Protein AF-A0A0B7J5I3-F1 (afdb_monomer)

Solvent-accessible surface area (backbone atoms only — not comparable to full-atom values): 22890 Å² total; per-residue (Å²): 130,68,64,68,58,52,53,46,32,52,51,50,22,49,51,25,40,51,49,15,54,49,29,37,53,56,16,51,57,29,47,53,53,47,54,42,60,69,34,76,88,53,24,72,80,52,85,59,75,45,56,54,52,35,36,48,34,43,20,47,45,22,54,46,56,49,19,51,50,22,47,51,52,21,52,42,41,70,52,76,51,76,97,61,89,48,93,48,75,80,56,19,61,72,54,74,72,46,63,59,55,58,51,47,35,46,52,16,51,50,33,39,71,54,20,63,80,72,43,65,44,60,36,74,42,98,63,71,44,42,51,71,32,71,50,27,50,51,10,52,51,45,32,52,53,38,51,50,53,49,41,51,42,44,61,76,47,45,66,83,89,48,62,89,36,64,64,46,37,51,35,52,47,42,40,51,41,52,55,48,20,54,51,35,31,52,51,34,44,55,54,48,58,65,43,53,78,76,44,91,71,57,70,51,60,50,53,38,56,30,35,47,60,16,35,53,27,51,53,38,41,53,46,49,51,39,47,55,42,50,55,52,51,49,34,62,66,70,71,50,85,68,89,58,52,67,56,58,41,48,37,52,53,50,41,43,55,56,34,58,54,57,59,51,46,68,76,74,36,54,85,85,42,68,64,31,60,47,50,55,52,51,48,45,70,67,49,62,56,46,40,54,54,52,49,51,52,52,51,52,51,52,50,53,66,64,72,48,78,71,81,69,81,77,80,85,79,78,90,80,88,82,80,80,73,76,71,50,72,65,58,56,50,50,44,54,50,49,52,51,33,52,52,53,14,53,52,30,28,51,51,7,55,57,41,49,76,68,59,69,82,93,54,74,47,56,60,51,14,51,50,24,32,52,49,10,44,50,38,41,52,50,48,52,47,54,48,55,54,52,36,66,75,61,81,76,69,82,86,71,91,67,60,80,58,58,60,55,56,53,58,56,57,64,67,68,74,79,76,130

Mean predicted aligned error: 9.34 Å

Structure (mmCIF, N/CA/C/O backbone):
data_AF-A0A0B7J5I3-F1
#
_entry.id   AF-A0A0B7J5I3-F1
#
loop_
_atom_site.group_PDB
_atom_site.id
_atom_site.type_symbol
_atom_site.label_atom_id
_atom_site.label_alt_id
_atom_site.label_comp_id
_atom_site.label_asym_id
_atom_site.label_entity_id
_atom_site.label_seq_id
_atom_site.pdbx_PDB_ins_code
_atom_site.Cartn_x
_atom_site.Cartn_y
_atom_site.Cartn_z
_atom_site.occupancy
_atom_site.B_iso_or_equiv
_atom_site.auth_seq_id
_atom_site.auth_comp_id
_atom_site.auth_asym_id
_atom_site.auth_atom_id
_atom_site.pdbx_PDB_model_num
ATOM 1 N N . MET A 1 1 ? 34.387 -6.062 -2.817 1.00 35.34 1 MET A N 1
ATOM 2 C CA . MET A 1 1 ? 33.655 -5.178 -1.877 1.00 35.34 1 MET A CA 1
ATOM 3 C C . MET A 1 1 ? 32.188 -4.900 -2.257 1.00 35.34 1 MET A C 1
ATOM 5 O O . MET A 1 1 ? 31.463 -4.452 -1.384 1.00 35.34 1 MET A O 1
ATOM 9 N N . ASN A 1 2 ? 31.706 -5.209 -3.476 1.00 51.53 2 ASN A N 1
ATOM 10 C CA . ASN A 1 2 ? 30.277 -5.075 -3.842 1.00 51.53 2 ASN A CA 1
ATOM 11 C C . ASN A 1 2 ? 29.387 -6.270 -3.431 1.00 51.53 2 ASN A C 1
ATOM 13 O O . ASN A 1 2 ? 28.188 -6.095 -3.244 1.00 51.53 2 ASN A O 1
ATOM 17 N N . SER A 1 3 ? 29.952 -7.471 -3.263 1.00 45.22 3 SER A N 1
ATOM 18 C CA . SER A 1 3 ? 29.185 -8.707 -3.035 1.00 45.22 3 SER A CA 1
ATOM 19 C C . SER A 1 3 ? 28.513 -8.792 -1.660 1.00 45.22 3 SER A C 1
ATOM 21 O O . SER A 1 3 ? 27.397 -9.288 -1.564 1.00 45.22 3 SER A O 1
ATOM 23 N N . THR A 1 4 ? 29.155 -8.283 -0.604 1.00 51.06 4 THR A N 1
ATOM 24 C CA . THR A 1 4 ? 28.630 -8.325 0.775 1.00 51.06 4 THR A CA 1
ATOM 25 C C . THR A 1 4 ? 27.452 -7.378 0.991 1.00 51.06 4 THR A C 1
ATOM 27 O O . THR A 1 4 ? 26.512 -7.724 1.693 1.00 51.06 4 THR A O 1
ATOM 30 N N . ASN A 1 5 ? 27.463 -6.201 0.357 1.00 53.41 5 ASN A N 1
ATOM 31 C CA . ASN A 1 5 ? 26.327 -5.276 0.417 1.00 53.41 5 ASN A CA 1
ATOM 32 C C . ASN A 1 5 ? 25.144 -5.821 -0.397 1.00 53.41 5 ASN A C 1
ATOM 34 O O . ASN A 1 5 ? 24.001 -5.733 0.033 1.00 53.41 5 ASN A O 1
ATOM 38 N N . GLN A 1 6 ? 25.416 -6.441 -1.549 1.00 55.09 6 GLN A N 1
ATOM 39 C CA . GLN A 1 6 ? 24.378 -7.036 -2.389 1.00 55.09 6 GLN A CA 1
ATOM 40 C C . GLN A 1 6 ? 23.708 -8.249 -1.720 1.00 55.09 6 GLN A C 1
ATOM 42 O O . GLN A 1 6 ? 22.490 -8.393 -1.805 1.00 55.09 6 GLN A O 1
ATOM 47 N N . SER A 1 7 ? 24.465 -9.094 -1.008 1.00 56.06 7 SER A N 1
ATOM 48 C CA . SER A 1 7 ? 23.888 -10.218 -0.257 1.00 56.06 7 SER A CA 1
ATOM 49 C C . SER A 1 7 ? 23.049 -9.760 0.942 1.00 56.06 7 SER A C 1
ATOM 51 O O . SER A 1 7 ? 21.988 -10.330 1.194 1.00 56.06 7 SER A O 1
ATOM 53 N N . GLN A 1 8 ? 23.477 -8.705 1.644 1.00 57.38 8 GLN A N 1
ATOM 54 C CA . GLN A 1 8 ? 22.724 -8.114 2.755 1.00 57.38 8 GLN A CA 1
ATOM 55 C C . GLN A 1 8 ? 21.413 -7.468 2.291 1.00 57.38 8 GLN A C 1
ATOM 57 O O . GLN A 1 8 ? 20.370 -7.719 2.897 1.00 57.38 8 GLN A O 1
ATOM 62 N N . ASN A 1 9 ? 21.436 -6.719 1.184 1.00 63.16 9 ASN A N 1
ATOM 63 C CA . ASN A 1 9 ? 20.231 -6.124 0.599 1.00 63.16 9 ASN A CA 1
ATOM 64 C C . ASN A 1 9 ? 19.212 -7.204 0.219 1.00 63.16 9 ASN A C 1
ATOM 66 O O . ASN A 1 9 ? 18.058 -7.129 0.630 1.00 63.16 9 ASN A O 1
ATOM 70 N N . ASN A 1 10 ? 19.665 -8.262 -0.463 1.00 72.75 10 ASN A N 1
ATOM 71 C CA . ASN A 1 10 ? 18.808 -9.390 -0.829 1.00 72.75 10 ASN A CA 1
ATOM 72 C C . ASN A 1 10 ? 18.191 -10.065 0.406 1.00 72.75 10 ASN A C 1
ATOM 74 O O . ASN A 1 10 ? 17.011 -10.411 0.392 1.00 72.75 10 ASN A O 1
ATOM 78 N N . SER A 1 11 ? 18.957 -10.224 1.491 1.00 79.38 11 SER A N 1
ATOM 79 C CA . SER A 1 11 ? 18.439 -10.795 2.737 1.00 79.38 11 SER A CA 1
ATOM 80 C C . SER A 1 11 ? 17.317 -9.945 3.337 1.00 79.38 11 SER A C 1
ATOM 82 O O . SER A 1 11 ? 16.300 -10.497 3.753 1.00 79.38 11 SER A O 1
ATOM 84 N N . LEU A 1 12 ? 17.469 -8.617 3.369 1.00 84.56 12 LEU A N 1
ATOM 85 C CA . LEU A 1 12 ? 16.438 -7.709 3.881 1.00 84.56 12 LEU A CA 1
ATOM 86 C C . LEU A 1 12 ? 15.192 -7.692 2.992 1.00 84.56 12 LEU A C 1
ATOM 88 O O . LEU A 1 12 ? 14.083 -7.772 3.521 1.00 84.56 12 LEU A O 1
ATOM 92 N N . THR A 1 13 ? 15.362 -7.664 1.664 1.00 87.31 13 THR A N 1
ATOM 93 C CA . THR A 1 13 ? 14.245 -7.785 0.714 1.00 87.31 13 THR A CA 1
ATOM 94 C C . THR A 1 13 ? 13.416 -9.026 1.025 1.00 87.31 13 THR A C 1
ATOM 96 O O . THR A 1 13 ? 12.198 -8.953 1.167 1.00 87.31 13 THR A O 1
ATOM 99 N N . ILE A 1 14 ? 14.080 -10.170 1.202 1.00 87.12 14 ILE A N 1
ATOM 100 C CA . ILE A 1 14 ? 13.417 -11.445 1.484 1.00 87.12 14 ILE A CA 1
ATOM 101 C C . ILE A 1 14 ? 12.751 -11.444 2.859 1.00 87.12 14 ILE A C 1
ATOM 103 O O . ILE A 1 14 ? 11.665 -12.002 2.990 1.00 87.12 14 ILE A O 1
ATOM 107 N N . SER A 1 15 ? 13.365 -10.846 3.881 1.00 90.38 15 SER A N 1
ATOM 108 C CA . SER A 1 15 ? 12.764 -10.758 5.217 1.00 90.38 15 SER A CA 1
ATOM 109 C C . SER A 1 15 ? 11.441 -9.990 5.196 1.00 90.38 15 SER A C 1
ATOM 111 O O . SER A 1 15 ? 10.448 -10.487 5.727 1.00 90.38 15 SER A O 1
ATOM 113 N N . TRP A 1 16 ? 11.387 -8.850 4.501 1.00 93.75 16 TRP A N 1
ATOM 114 C CA . TRP A 1 16 ? 10.145 -8.092 4.320 1.00 93.75 16 TRP A CA 1
ATOM 115 C C . TRP A 1 16 ? 9.095 -8.867 3.516 1.00 93.75 16 TRP A C 1
ATOM 117 O O . TRP A 1 16 ? 7.927 -8.898 3.899 1.00 93.75 16 TRP A O 1
ATOM 127 N N . LEU A 1 17 ? 9.500 -9.569 2.451 1.00 93.81 17 LEU A N 1
ATOM 128 C CA . LEU A 1 17 ? 8.584 -10.431 1.695 1.00 93.81 17 LEU A CA 1
ATOM 129 C C . LEU A 1 17 ? 8.027 -11.575 2.553 1.00 93.81 17 LEU A C 1
ATOM 131 O O . LEU A 1 17 ? 6.831 -11.849 2.506 1.00 93.81 17 LEU A O 1
ATOM 135 N N . LYS A 1 18 ? 8.865 -12.224 3.372 1.00 93.62 18 LYS A N 1
ATOM 136 C CA . LYS A 1 18 ? 8.436 -13.276 4.308 1.00 93.62 18 LYS A CA 1
ATOM 137 C C . LYS A 1 18 ? 7.435 -12.748 5.331 1.00 93.62 18 LYS A C 1
ATOM 139 O O . LYS A 1 18 ? 6.436 -13.419 5.573 1.00 93.62 18 LYS A O 1
ATOM 144 N N . LEU A 1 19 ? 7.686 -11.566 5.900 1.00 96.06 19 LEU A N 1
ATOM 145 C CA . LEU A 1 19 ? 6.753 -10.911 6.818 1.00 96.06 19 LEU A CA 1
ATOM 146 C C . LEU A 1 19 ? 5.396 -10.685 6.146 1.00 96.06 19 LEU A C 1
ATOM 148 O O . LEU A 1 19 ? 4.365 -11.063 6.697 1.00 96.06 19 LEU A O 1
ATOM 152 N N . GLY A 1 20 ? 5.405 -10.132 4.932 1.00 97.06 20 GLY A N 1
ATOM 153 C CA . GLY A 1 20 ? 4.188 -9.933 4.162 1.00 97.06 20 GLY A CA 1
ATOM 154 C C . GLY A 1 20 ? 3.431 -11.244 3.911 1.00 97.06 20 GLY A C 1
ATOM 155 O O . GLY A 1 20 ? 2.230 -11.320 4.168 1.00 97.06 20 GLY A O 1
ATOM 156 N N . ILE A 1 21 ? 4.120 -12.290 3.443 1.00 96.00 21 ILE A N 1
ATOM 157 C CA . ILE A 1 21 ? 3.502 -13.593 3.144 1.00 96.00 21 ILE A CA 1
ATOM 158 C C . ILE A 1 21 ? 2.892 -14.201 4.410 1.00 96.00 21 ILE A C 1
ATOM 160 O O . ILE A 1 21 ? 1.791 -14.748 4.365 1.00 96.00 21 ILE A O 1
ATOM 164 N N . LEU A 1 22 ? 3.578 -14.082 5.548 1.00 96.94 22 LEU A N 1
ATOM 165 C CA . LEU A 1 22 ? 3.046 -14.531 6.829 1.00 96.94 22 LEU A CA 1
ATOM 166 C C . LEU A 1 22 ? 1.782 -13.754 7.217 1.00 96.94 22 LEU A C 1
ATOM 168 O O . LEU A 1 22 ? 0.801 -14.364 7.634 1.00 96.94 22 LEU A O 1
ATOM 172 N N . SER A 1 23 ? 1.791 -12.430 7.044 1.00 98.06 23 SER A N 1
ATOM 173 C CA . SER A 1 23 ? 0.620 -11.585 7.287 1.00 98.06 23 SER A CA 1
ATOM 174 C C . SER A 1 23 ? -0.575 -12.023 6.438 1.00 98.06 23 SER A C 1
ATOM 176 O O . SER A 1 23 ? -1.678 -12.170 6.962 1.00 98.06 23 SER A O 1
ATOM 178 N N . LEU A 1 24 ? -0.360 -12.333 5.153 1.00 96.06 24 LEU A N 1
ATOM 179 C CA . LEU A 1 24 ? -1.395 -12.927 4.300 1.00 96.06 24 LEU A CA 1
ATOM 180 C C . LEU A 1 24 ? -1.884 -14.281 4.825 1.00 96.06 24 LEU A C 1
ATOM 182 O O . LEU A 1 24 ? -3.084 -14.542 4.793 1.00 96.06 24 LEU A O 1
ATOM 186 N N . GLY A 1 25 ? -0.981 -15.131 5.321 1.00 96.62 25 GLY A N 1
ATOM 187 C CA . GLY A 1 25 ? -1.338 -16.404 5.947 1.00 96.62 25 GLY A CA 1
ATOM 188 C C . GLY A 1 25 ? -2.278 -16.218 7.140 1.00 96.62 25 GLY A C 1
ATOM 189 O O . GLY A 1 25 ? -3.335 -16.846 7.196 1.00 96.62 25 GLY A O 1
ATOM 190 N N . PHE A 1 26 ? -1.953 -15.296 8.051 1.00 97.38 26 PHE A N 1
ATOM 191 C CA . PHE A 1 26 ? -2.831 -14.945 9.170 1.00 97.38 26 PHE A CA 1
ATOM 192 C C . PHE A 1 26 ? -4.151 -14.327 8.704 1.00 97.38 26 PHE A C 1
ATOM 194 O O . PHE A 1 26 ? -5.211 -14.704 9.202 1.00 97.38 26 PHE A O 1
ATOM 201 N N . ALA A 1 27 ? -4.123 -13.437 7.711 1.00 97.19 27 ALA A N 1
ATOM 202 C CA . ALA A 1 27 ? -5.340 -12.877 7.134 1.00 97.19 27 ALA A CA 1
ATOM 203 C C . ALA A 1 27 ? -6.249 -13.964 6.535 1.00 97.19 27 ALA A C 1
ATOM 205 O O . ALA A 1 27 ? -7.469 -13.873 6.663 1.00 97.19 27 ALA A O 1
ATOM 206 N N . GLY A 1 28 ? -5.672 -15.005 5.926 1.00 95.38 28 GLY A N 1
ATOM 207 C CA . GLY A 1 28 ? -6.395 -16.169 5.412 1.00 95.38 28 GLY A CA 1
ATOM 208 C C . GLY A 1 28 ? -7.085 -16.990 6.505 1.00 95.38 28 GLY A C 1
ATOM 209 O O . GLY A 1 28 ? -8.199 -17.461 6.308 1.00 95.38 28 GLY A O 1
ATOM 210 N N . LEU A 1 29 ? -6.491 -17.106 7.697 1.00 95.69 29 LEU A N 1
ATOM 211 C CA . LEU A 1 29 ? -7.175 -17.729 8.839 1.00 95.69 29 LEU A CA 1
ATOM 212 C C . LEU A 1 29 ? -8.413 -16.921 9.247 1.00 95.69 29 LEU A C 1
ATOM 214 O O . LEU A 1 29 ? -9.484 -17.484 9.468 1.00 95.69 29 LEU A O 1
ATOM 218 N N . TYR A 1 30 ? -8.295 -15.592 9.274 1.00 95.44 30 TYR A N 1
ATOM 219 C CA . TYR A 1 30 ? -9.431 -14.718 9.553 1.00 95.44 30 TYR A CA 1
ATOM 220 C C . TYR A 1 30 ? -10.494 -14.740 8.446 1.00 95.44 30 TYR A C 1
ATOM 222 O O . TYR A 1 30 ? -11.679 -14.642 8.758 1.00 95.44 30 TYR A O 1
ATOM 230 N N . SER A 1 31 ? -10.130 -14.933 7.172 1.00 92.62 31 SER A N 1
ATOM 231 C CA . SER A 1 31 ? -11.132 -15.060 6.104 1.00 92.62 31 SER A CA 1
ATOM 232 C C . SER A 1 31 ? -11.971 -16.332 6.241 1.00 92.62 31 SER A C 1
ATOM 234 O O . SER A 1 31 ? -13.171 -16.285 5.978 1.00 92.62 31 SER A O 1
ATOM 236 N N . ILE A 1 32 ? -11.398 -17.435 6.740 1.00 93.38 32 ILE A N 1
ATOM 237 C CA . ILE A 1 32 ? -12.162 -18.649 7.077 1.00 93.38 32 ILE A CA 1
ATOM 238 C C . ILE A 1 32 ? -13.218 -18.328 8.140 1.00 93.38 32 ILE A C 1
ATOM 240 O O . ILE A 1 32 ? -14.381 -18.690 7.970 1.00 93.38 32 ILE A O 1
ATOM 244 N N . ILE A 1 33 ? -12.848 -17.587 9.193 1.00 92.31 33 ILE A N 1
ATOM 245 C CA . ILE A 1 33 ? -13.792 -17.145 10.233 1.00 92.31 33 ILE A CA 1
ATOM 246 C C . ILE A 1 33 ? -14.927 -16.318 9.611 1.00 92.31 33 ILE A C 1
ATOM 248 O O . ILE A 1 33 ? -16.096 -16.551 9.912 1.00 92.31 33 ILE A O 1
ATOM 252 N N . LEU A 1 34 ? -14.611 -15.391 8.703 1.00 91.75 34 LEU A N 1
ATOM 253 C CA . LEU A 1 34 ? -15.621 -14.574 8.020 1.00 91.75 34 LEU A CA 1
ATOM 254 C C . LEU A 1 34 ? -16.597 -15.411 7.184 1.00 91.75 34 LEU A C 1
ATOM 256 O O . LEU A 1 34 ? -17.798 -15.144 7.214 1.00 91.75 34 LEU A O 1
ATOM 260 N N . VAL A 1 35 ? -16.106 -16.423 6.461 1.00 90.94 35 VAL A N 1
ATOM 261 C CA . VAL A 1 35 ? -16.945 -17.335 5.664 1.00 90.94 35 VAL A CA 1
ATOM 262 C C . VAL A 1 35 ? -17.853 -18.171 6.568 1.00 90.94 35 VAL A C 1
ATOM 264 O O . VAL A 1 35 ? -19.053 -18.279 6.305 1.00 90.94 35 VAL A O 1
ATOM 267 N N . VAL A 1 36 ? -17.315 -18.706 7.668 1.00 91.69 36 VAL A N 1
ATOM 268 C CA . VAL A 1 36 ? -18.080 -19.457 8.678 1.00 91.69 36 VAL A CA 1
ATOM 269 C C . VAL A 1 36 ? -19.200 -18.590 9.256 1.00 91.69 36 VAL A C 1
ATOM 271 O O . VAL A 1 36 ? -20.359 -18.994 9.244 1.00 91.69 36 VAL A O 1
ATOM 274 N N . LEU A 1 37 ? -18.890 -17.360 9.672 1.00 90.31 37 LEU A N 1
ATOM 275 C CA . LEU A 1 37 ? -19.864 -16.430 10.255 1.00 90.31 37 LEU A CA 1
ATOM 276 C C . LEU A 1 37 ? -20.890 -15.888 9.249 1.00 90.31 37 LEU A C 1
ATOM 278 O O . LEU A 1 37 ? -21.914 -15.343 9.653 1.00 90.31 37 LEU A O 1
ATOM 282 N N . ARG A 1 38 ? -20.638 -16.032 7.945 1.00 88.44 38 ARG A N 1
ATOM 283 C CA . ARG A 1 38 ? -21.599 -15.712 6.879 1.00 88.44 38 ARG A CA 1
ATOM 284 C C . ARG A 1 38 ? -22.469 -16.895 6.468 1.00 88.44 38 ARG A C 1
ATOM 286 O O . ARG A 1 38 ? -23.433 -16.688 5.735 1.00 88.44 38 ARG A O 1
ATOM 293 N N . THR A 1 39 ? -22.153 -18.102 6.931 1.00 89.62 39 THR A N 1
ATOM 294 C CA . THR A 1 39 ? -22.904 -19.321 6.620 1.00 89.62 39 THR A CA 1
ATOM 295 C C . THR A 1 39 ? -23.984 -19.532 7.688 1.00 89.62 39 THR A C 1
ATOM 297 O O . THR A 1 39 ? -23.621 -19.810 8.831 1.00 89.62 39 THR A O 1
ATOM 300 N N . PRO A 1 40 ? -25.292 -19.434 7.366 1.00 85.06 40 PRO A N 1
ATOM 301 C CA . PRO A 1 40 ? -26.369 -19.393 8.366 1.00 85.06 40 PRO A CA 1
ATOM 302 C C . PRO A 1 40 ? -26.360 -20.546 9.380 1.00 85.06 40 PRO A C 1
ATOM 304 O O . PRO A 1 40 ? -26.614 -20.340 10.564 1.00 85.06 40 PRO A O 1
ATOM 307 N N . GLN A 1 41 ? -26.033 -21.759 8.927 1.00 89.44 41 GLN A N 1
ATOM 308 C CA . GLN A 1 41 ? -25.984 -22.962 9.763 1.00 89.44 41 GLN A CA 1
ATOM 309 C C . GLN A 1 41 ? -24.789 -22.974 10.723 1.00 89.44 41 GLN A C 1
ATOM 311 O O . GLN A 1 41 ? -24.823 -23.663 11.736 1.00 89.44 41 GLN A O 1
ATOM 316 N N . LEU A 1 42 ? -23.715 -22.256 10.388 1.00 86.81 42 LEU A N 1
ATOM 317 C CA . LEU A 1 42 ? -22.506 -22.194 11.203 1.00 86.81 42 LEU A CA 1
ATOM 318 C C . LEU A 1 42 ? -22.489 -20.954 12.102 1.00 86.81 42 LEU A C 1
ATOM 320 O O . LEU A 1 42 ? -21.977 -21.011 13.218 1.00 86.81 42 LEU A O 1
ATOM 324 N N . SER A 1 43 ? -23.085 -19.844 11.657 1.00 85.62 43 SER A N 1
ATOM 325 C CA . SER A 1 43 ? -23.177 -18.615 12.447 1.00 85.62 43 SER A CA 1
ATOM 326 C C . SER A 1 43 ? -23.969 -18.803 13.740 1.00 85.62 43 SER A C 1
ATOM 328 O O . SER A 1 43 ? -23.688 -18.125 14.721 1.00 85.62 43 SER A O 1
ATOM 330 N N . SER A 1 44 ? -24.911 -19.754 13.787 1.00 83.94 44 SER A N 1
ATOM 331 C CA . SER A 1 44 ? -25.666 -20.076 15.007 1.00 83.94 44 SER A CA 1
ATOM 332 C C . SER A 1 44 ? -24.788 -20.576 16.160 1.00 83.94 44 SER A C 1
ATOM 334 O O . SER A 1 44 ? -25.189 -20.451 17.313 1.00 83.94 44 SER A O 1
ATOM 336 N N . PHE A 1 45 ? -23.586 -21.098 15.881 1.00 85.38 45 PHE A N 1
ATOM 337 C CA . PHE A 1 45 ? -22.620 -21.478 16.920 1.00 85.38 45 PHE A CA 1
ATOM 338 C C . PHE A 1 45 ? -21.882 -20.275 17.532 1.00 85.38 45 PHE A C 1
ATOM 340 O O . PHE A 1 45 ? -21.230 -20.421 18.563 1.00 85.38 45 PHE A O 1
ATOM 347 N N . PHE A 1 46 ? -21.988 -19.086 16.928 1.00 84.38 46 PHE A N 1
ATOM 348 C CA . PHE A 1 46 ? -21.284 -17.872 17.342 1.00 84.38 46 PHE A CA 1
ATOM 349 C C . PHE A 1 46 ? -22.273 -16.716 17.560 1.00 84.38 46 PHE A C 1
ATOM 351 O O . PHE A 1 46 ? -22.466 -15.884 16.675 1.00 84.38 46 PHE A O 1
ATOM 358 N N . PRO A 1 47 ? -22.887 -16.616 18.751 1.00 75.31 47 PRO A N 1
ATOM 359 C CA . PRO A 1 47 ? -23.932 -15.627 19.017 1.00 75.31 47 PRO A CA 1
ATOM 360 C C . PRO A 1 47 ? -23.422 -14.181 19.109 1.00 75.31 47 PRO A C 1
ATOM 362 O O . PRO A 1 47 ? -24.227 -13.256 19.060 1.00 75.31 47 PRO A O 1
ATOM 365 N N . ASN A 1 48 ? -22.109 -13.954 19.248 1.00 83.44 48 ASN A N 1
ATOM 366 C CA . ASN A 1 48 ? -21.552 -12.607 19.378 1.00 83.44 48 ASN A CA 1
ATOM 367 C C . ASN A 1 48 ? -21.361 -11.937 17.994 1.00 83.44 48 ASN A C 1
ATOM 369 O O . ASN A 1 48 ? -20.436 -12.305 17.258 1.00 83.44 48 ASN A O 1
ATOM 373 N N . PRO A 1 49 ? -22.148 -10.894 17.656 1.00 77.00 49 PRO A N 1
ATOM 374 C CA . PRO A 1 49 ? -22.074 -10.219 16.358 1.00 77.00 49 PRO A CA 1
ATOM 375 C C . PRO A 1 49 ? -20.776 -9.420 16.159 1.00 77.00 49 PRO A C 1
ATOM 377 O O . PRO A 1 49 ? -20.393 -9.127 15.022 1.00 77.00 49 PRO A O 1
ATOM 380 N N . HIS A 1 50 ? -20.064 -9.078 17.239 1.00 86.69 50 HIS A N 1
ATOM 381 C CA . HIS A 1 50 ? -18.809 -8.331 17.164 1.00 86.69 50 HIS A CA 1
ATOM 382 C C . HIS A 1 50 ? -17.653 -9.184 16.634 1.00 86.69 50 HIS A C 1
ATOM 384 O O . HIS A 1 50 ? -16.732 -8.626 16.042 1.00 86.69 50 HIS A O 1
ATOM 390 N N . ILE A 1 51 ? -17.719 -10.520 16.745 1.00 89.69 51 ILE A N 1
ATOM 391 C CA . ILE A 1 51 ? -16.668 -11.419 16.235 1.00 89.69 51 ILE A CA 1
ATOM 392 C C . ILE A 1 51 ? -16.497 -11.236 14.726 1.00 89.69 51 ILE A C 1
ATOM 394 O O . ILE A 1 51 ? -15.366 -11.145 14.253 1.00 89.69 51 ILE A O 1
ATOM 398 N N . PHE A 1 52 ? -17.596 -11.103 13.975 1.00 91.12 52 PHE A N 1
ATOM 399 C CA . PHE A 1 52 ? -17.533 -10.878 12.530 1.00 91.12 52 PHE A CA 1
ATOM 400 C C . PHE A 1 52 ? -16.785 -9.584 12.197 1.00 91.12 52 PHE A C 1
ATOM 402 O O . PHE A 1 52 ? -15.850 -9.591 11.398 1.00 91.12 52 PHE A O 1
ATOM 409 N N . LYS A 1 53 ? -17.168 -8.472 12.837 1.00 91.81 53 LYS A N 1
ATOM 410 C CA . LYS A 1 53 ? -16.546 -7.167 12.588 1.00 91.81 53 LYS A CA 1
ATOM 411 C C . LYS A 1 53 ? -15.083 -7.142 13.045 1.00 91.81 53 LYS A C 1
ATOM 413 O O . LYS A 1 53 ? -14.237 -6.662 12.302 1.00 91.81 53 LYS A O 1
ATOM 418 N N . SER A 1 54 ? -14.755 -7.710 14.208 1.00 94.19 54 SER A N 1
ATOM 419 C CA . SER A 1 54 ? -13.366 -7.825 14.674 1.00 94.19 54 SER A CA 1
ATOM 420 C C . SER A 1 54 ? -12.518 -8.668 13.726 1.00 94.19 54 SER A C 1
ATOM 422 O O . SER A 1 54 ? -11.441 -8.233 13.332 1.00 94.19 54 SER A O 1
ATOM 424 N N . ALA A 1 55 ? -13.010 -9.836 13.302 1.00 94.88 55 ALA A N 1
ATOM 425 C CA . ALA A 1 55 ? -12.317 -10.680 12.333 1.00 94.88 55 ALA A CA 1
ATOM 426 C C . ALA A 1 55 ? -12.081 -9.944 11.008 1.00 94.88 55 ALA A C 1
ATOM 428 O O . ALA A 1 55 ? -11.006 -10.064 10.423 1.00 94.88 55 ALA A O 1
ATOM 429 N N . LEU A 1 56 ? -13.052 -9.138 10.568 1.00 93.94 56 LEU A N 1
ATOM 430 C CA . LEU A 1 56 ? -12.943 -8.331 9.357 1.00 93.94 56 LEU A CA 1
ATOM 431 C C . LEU A 1 56 ? -11.863 -7.251 9.494 1.00 93.94 56 LEU A C 1
ATOM 433 O O . LEU A 1 56 ? -11.042 -7.105 8.593 1.00 93.94 56 LEU A O 1
ATOM 437 N N . ILE A 1 57 ? -11.811 -6.548 10.628 1.00 95.69 57 ILE A N 1
ATOM 438 C CA . ILE A 1 57 ? -10.779 -5.539 10.915 1.00 95.69 57 ILE A CA 1
ATOM 439 C C . ILE A 1 57 ? -9.380 -6.161 10.871 1.00 95.69 57 ILE A C 1
ATOM 441 O O . ILE A 1 57 ? -8.485 -5.611 10.224 1.00 95.69 57 ILE A O 1
ATOM 445 N N . ILE A 1 58 ? -9.183 -7.312 11.525 1.00 97.50 58 ILE A N 1
ATOM 446 C CA . ILE A 1 58 ? -7.877 -7.983 11.541 1.00 97.50 58 ILE A CA 1
ATOM 447 C C . ILE A 1 58 ? -7.518 -8.506 10.151 1.00 97.50 58 ILE A C 1
ATOM 449 O O . ILE A 1 58 ? -6.404 -8.279 9.683 1.00 97.50 58 ILE A O 1
ATOM 453 N N . HIS A 1 59 ? -8.469 -9.134 9.455 1.00 95.94 59 HIS A N 1
ATOM 454 C CA . HIS A 1 59 ? -8.279 -9.595 8.084 1.00 95.94 59 HIS A CA 1
ATOM 455 C C . HIS A 1 59 ? -7.803 -8.464 7.167 1.00 95.94 59 HIS A C 1
ATOM 457 O O . HIS A 1 59 ? -6.809 -8.633 6.465 1.00 95.94 59 HIS A O 1
ATOM 463 N N . VAL A 1 60 ? -8.477 -7.311 7.181 1.00 94.88 60 VAL A N 1
ATOM 464 C CA . VAL A 1 60 ? -8.148 -6.174 6.307 1.00 94.88 60 VAL A CA 1
ATOM 465 C C . VAL A 1 60 ? -6.790 -5.569 6.669 1.00 94.88 60 VAL A C 1
ATOM 467 O O . VAL A 1 60 ? -5.964 -5.368 5.780 1.00 94.88 60 VAL A O 1
ATOM 470 N N . ASN A 1 61 ? -6.499 -5.340 7.954 1.00 97.81 61 ASN A N 1
ATOM 471 C CA . ASN A 1 61 ? -5.189 -4.820 8.363 1.00 97.81 61 ASN A CA 1
ATOM 472 C C . ASN A 1 61 ? -4.043 -5.758 7.951 1.00 97.81 61 ASN A C 1
ATOM 474 O O . ASN A 1 61 ? -3.010 -5.300 7.470 1.00 97.81 61 ASN A O 1
ATOM 478 N N . LEU A 1 62 ? -4.221 -7.074 8.073 1.00 98.25 62 LEU A N 1
ATOM 479 C CA . LEU A 1 62 ? -3.183 -8.037 7.708 1.00 98.25 62 LEU A CA 1
ATOM 480 C C . LEU A 1 62 ? -3.054 -8.239 6.187 1.00 98.25 62 LEU A C 1
ATOM 482 O O . LEU A 1 62 ? -1.934 -8.318 5.674 1.00 98.25 62 LEU A O 1
ATOM 486 N N . SER A 1 63 ? -4.171 -8.314 5.456 1.00 96.06 63 SER A N 1
ATOM 487 C CA . SER A 1 63 ? -4.192 -8.581 4.005 1.00 96.06 63 SER A CA 1
ATOM 488 C C . SER A 1 63 ? -3.929 -7.360 3.130 1.00 96.06 63 SER A C 1
ATOM 490 O O . SER A 1 63 ? -3.506 -7.525 1.987 1.00 96.06 63 SER A O 1
ATOM 492 N N . VAL A 1 64 ? -4.161 -6.151 3.647 1.00 96.00 64 VAL A N 1
ATOM 493 C CA . VAL A 1 64 ? -3.972 -4.896 2.910 1.00 96.00 64 VAL A CA 1
ATOM 494 C C . VAL A 1 64 ? -2.823 -4.104 3.515 1.00 96.00 64 VAL A C 1
ATOM 496 O O . VAL A 1 64 ? -1.776 -3.982 2.884 1.00 96.00 64 VAL A O 1
ATOM 499 N N . LEU A 1 65 ? -2.977 -3.609 4.747 1.00 97.31 65 LEU A N 1
ATOM 500 C CA . LEU A 1 65 ? -2.023 -2.670 5.341 1.00 97.31 65 LEU A CA 1
ATOM 501 C C . LEU A 1 65 ? -0.640 -3.309 5.534 1.00 97.31 65 LEU A C 1
ATOM 503 O O . LEU A 1 65 ? 0.338 -2.845 4.948 1.00 97.31 65 LEU A O 1
ATOM 507 N N . VAL A 1 66 ? -0.557 -4.388 6.318 1.00 98.44 66 VAL A N 1
ATOM 508 C CA . VAL A 1 66 ? 0.716 -5.052 6.634 1.00 98.44 66 VAL A CA 1
ATOM 509 C C . VAL A 1 66 ? 1.304 -5.723 5.395 1.00 98.44 66 VAL A C 1
ATOM 511 O O . VAL A 1 66 ? 2.495 -5.564 5.127 1.00 98.44 66 VAL A O 1
ATOM 514 N N . TRP A 1 67 ? 0.484 -6.431 4.611 1.00 98.12 67 TRP A N 1
ATOM 515 C CA . TRP A 1 67 ? 0.924 -7.098 3.383 1.00 98.12 67 TRP A CA 1
ATOM 516 C C . TRP A 1 67 ? 1.534 -6.122 2.373 1.00 98.12 67 TRP A C 1
ATOM 518 O O . TRP A 1 67 ? 2.703 -6.270 2.007 1.00 98.12 67 TRP A O 1
ATOM 528 N N . LEU A 1 68 ? 0.775 -5.109 1.941 1.00 97.94 68 LEU A N 1
ATOM 529 C CA . LEU A 1 68 ? 1.215 -4.215 0.872 1.00 97.94 68 LEU A CA 1
ATOM 530 C C . LEU A 1 68 ? 2.377 -3.333 1.325 1.00 97.94 68 LEU A C 1
ATOM 532 O O . LEU A 1 68 ? 3.332 -3.174 0.569 1.00 97.94 68 LEU A O 1
ATOM 536 N N . LEU A 1 69 ? 2.366 -2.824 2.563 1.00 98.31 69 LEU A N 1
ATOM 537 C CA . LEU A 1 69 ? 3.491 -2.035 3.075 1.00 98.31 69 LEU A CA 1
ATOM 538 C C . LEU A 1 69 ? 4.755 -2.874 3.296 1.00 98.31 69 LEU A C 1
ATOM 540 O O . LEU A 1 69 ? 5.851 -2.354 3.102 1.00 98.31 69 LEU A O 1
ATOM 544 N N . SER A 1 70 ? 4.638 -4.166 3.617 1.00 97.88 70 SER A N 1
ATOM 545 C CA . SER A 1 70 ? 5.804 -5.063 3.662 1.00 97.88 70 SER A CA 1
ATOM 546 C C . SER A 1 70 ? 6.406 -5.271 2.269 1.00 97.88 70 SER A C 1
ATOM 548 O O . SER A 1 70 ? 7.627 -5.262 2.112 1.00 97.88 70 SER A O 1
ATOM 550 N N . VAL A 1 71 ? 5.574 -5.389 1.228 1.00 97.19 71 VAL A N 1
ATOM 551 C CA . VAL A 1 71 ? 6.057 -5.438 -0.162 1.00 97.19 71 VAL A CA 1
ATOM 552 C C . VAL A 1 71 ? 6.713 -4.111 -0.552 1.00 97.19 71 VAL A C 1
ATOM 554 O O . VAL A 1 71 ? 7.821 -4.124 -1.086 1.00 97.19 71 VAL A O 1
ATOM 557 N N . THR A 1 72 ? 6.114 -2.969 -0.213 1.00 97.50 72 THR A N 1
ATOM 558 C CA . THR A 1 72 ? 6.718 -1.640 -0.412 1.00 97.50 72 THR A CA 1
ATOM 559 C C . THR A 1 72 ? 8.082 -1.525 0.282 1.00 97.50 72 THR A C 1
ATOM 561 O O . THR A 1 72 ? 9.065 -1.139 -0.350 1.00 97.50 72 THR A O 1
ATOM 564 N N . ALA A 1 73 ? 8.186 -1.944 1.547 1.00 95.69 73 ALA A N 1
ATOM 565 C CA . ALA A 1 73 ? 9.438 -1.955 2.304 1.00 95.69 73 ALA A CA 1
ATOM 566 C C . ALA A 1 73 ? 10.496 -2.878 1.676 1.00 95.69 73 ALA A C 1
ATOM 568 O O . ALA A 1 73 ? 11.685 -2.553 1.653 1.00 95.69 73 ALA A O 1
ATOM 569 N N . SER A 1 74 ? 10.078 -3.999 1.082 1.00 93.44 74 SER A N 1
ATOM 570 C CA . SER A 1 74 ? 10.992 -4.848 0.316 1.00 93.44 74 SER A CA 1
ATOM 571 C C . SER A 1 74 ? 11.555 -4.124 -0.918 1.00 93.44 74 SER A C 1
ATOM 573 O O . SER A 1 74 ? 12.732 -4.287 -1.227 1.00 93.44 74 SER A O 1
ATOM 575 N N . VAL A 1 75 ? 10.776 -3.263 -1.583 1.00 92.69 75 VAL A N 1
ATOM 576 C CA . VAL A 1 75 ? 11.266 -2.440 -2.703 1.00 92.69 75 VAL A CA 1
ATOM 577 C C . VAL A 1 75 ? 12.234 -1.367 -2.203 1.00 92.69 75 VAL A C 1
ATOM 579 O O . VAL A 1 75 ? 13.270 -1.151 -2.829 1.00 92.69 75 VAL A O 1
ATOM 582 N N . TRP A 1 76 ? 11.983 -0.753 -1.040 1.00 91.75 76 TRP A N 1
ATOM 583 C CA . TRP A 1 76 ? 12.923 0.202 -0.429 1.00 91.75 76 TRP A CA 1
ATOM 584 C C . TRP A 1 76 ? 14.305 -0.405 -0.197 1.00 91.75 76 TRP A C 1
ATOM 586 O O . TRP A 1 76 ? 15.318 0.255 -0.413 1.00 91.75 76 TRP A O 1
ATOM 596 N N . SER A 1 77 ? 14.347 -1.695 0.142 1.00 86.62 77 SER A N 1
ATOM 597 C CA . SER A 1 77 ? 15.598 -2.425 0.341 1.00 86.62 77 SER A CA 1
ATOM 598 C C . SER A 1 77 ? 16.413 -2.683 -0.942 1.00 86.62 77 SER A C 1
ATOM 600 O O . SER A 1 77 ? 17.520 -3.213 -0.866 1.00 86.62 77 SER A O 1
ATOM 602 N N . MET A 1 78 ? 15.903 -2.316 -2.125 1.00 80.25 78 MET A N 1
ATOM 603 C CA . MET A 1 78 ? 16.633 -2.435 -3.395 1.00 80.25 78 MET A CA 1
ATOM 604 C C . MET A 1 78 ? 17.576 -1.250 -3.648 1.00 80.25 78 MET A C 1
ATOM 606 O O . MET A 1 78 ? 18.623 -1.422 -4.274 1.00 80.25 78 MET A O 1
ATOM 610 N N . SER A 1 79 ? 17.239 -0.059 -3.146 1.00 71.38 79 SER A N 1
ATOM 611 C CA . SER A 1 79 ? 18.034 1.161 -3.322 1.00 71.38 79 SER A CA 1
ATOM 612 C C . SER A 1 79 ? 18.866 1.439 -2.070 1.00 71.38 79 SER A C 1
ATOM 614 O O . SER A 1 79 ? 18.501 2.267 -1.240 1.00 71.38 79 SER A O 1
ATOM 616 N N . PHE A 1 80 ? 20.017 0.767 -1.949 1.00 65.06 80 PHE A N 1
ATOM 617 C CA . PHE A 1 80 ? 21.014 1.054 -0.907 1.00 65.06 80 PHE A CA 1
ATOM 618 C C . PHE A 1 80 ? 22.338 1.563 -1.490 1.00 65.06 80 PHE A C 1
ATOM 620 O O . PHE A 1 80 ? 23.140 0.786 -2.016 1.00 65.06 80 PHE A O 1
ATOM 627 N N . PRO A 1 81 ? 22.622 2.857 -1.330 1.00 54.25 81 PRO A N 1
ATOM 628 C CA . PRO A 1 81 ? 23.914 3.449 -1.651 1.00 54.25 81 PRO A CA 1
ATOM 629 C C . PRO A 1 81 ? 24.943 3.354 -0.515 1.00 54.25 81 PRO A C 1
ATOM 631 O O . PRO A 1 81 ? 24.677 2.935 0.614 1.00 54.25 81 PRO A O 1
ATOM 634 N N . ARG A 1 82 ? 26.174 3.738 -0.867 1.00 52.00 82 ARG A N 1
ATOM 635 C CA . ARG A 1 82 ? 27.457 3.548 -0.162 1.00 52.00 82 ARG A CA 1
ATOM 636 C C . ARG A 1 82 ? 27.444 3.925 1.334 1.00 52.00 82 ARG A C 1
ATOM 638 O O . ARG A 1 82 ? 26.627 4.721 1.797 1.00 52.00 82 ARG A O 1
ATOM 645 N N . LYS A 1 83 ? 28.352 3.313 2.113 1.00 52.28 83 LYS A N 1
ATOM 646 C CA . LYS A 1 83 ? 28.554 3.599 3.549 1.00 52.28 83 LYS A CA 1
ATOM 647 C C . LYS A 1 83 ? 28.716 5.107 3.768 1.00 52.28 83 LYS A C 1
ATOM 649 O O . LYS A 1 83 ? 29.634 5.705 3.215 1.00 52.28 83 LYS A O 1
ATOM 654 N N . ARG A 1 84 ? 27.833 5.682 4.580 1.00 52.25 84 ARG A N 1
ATOM 655 C CA . ARG A 1 84 ? 27.962 7.011 5.180 1.00 52.25 84 ARG A CA 1
ATOM 656 C C . ARG A 1 84 ? 27.805 6.789 6.681 1.00 52.25 84 ARG A C 1
ATOM 658 O O . ARG A 1 84 ? 26.872 6.100 7.091 1.00 52.25 84 ARG A O 1
ATOM 665 N N . GLU A 1 85 ? 28.767 7.250 7.465 1.00 51.28 85 GLU A N 1
ATOM 666 C CA . GLU A 1 85 ? 28.740 7.108 8.922 1.00 51.28 85 GLU A CA 1
ATOM 667 C C . GLU A 1 85 ? 27.882 8.226 9.524 1.00 51.28 85 GLU A C 1
ATOM 669 O O . GLU A 1 85 ? 27.884 9.353 9.029 1.00 51.28 85 GLU A O 1
ATOM 674 N N . SER A 1 86 ? 27.107 7.891 10.555 1.00 53.50 86 SER A N 1
ATOM 675 C CA . SER A 1 86 ? 26.248 8.813 11.300 1.00 53.50 86 SER A CA 1
ATOM 676 C C . SER A 1 86 ? 26.401 8.525 12.789 1.00 53.50 86 SER A C 1
ATOM 678 O O . SER A 1 86 ? 26.524 7.366 13.183 1.00 53.50 86 SER A O 1
ATOM 680 N N . SER A 1 87 ? 26.386 9.576 13.608 1.00 50.25 87 SER A N 1
ATOM 681 C CA . SER A 1 87 ? 26.467 9.501 15.071 1.00 50.25 87 SER A CA 1
ATOM 682 C C . SER A 1 87 ? 25.120 9.211 15.748 1.00 50.25 87 SER A C 1
ATOM 684 O O . SER A 1 87 ? 25.085 8.921 16.942 1.00 50.25 87 SER A O 1
ATOM 686 N N . ILE A 1 88 ? 24.005 9.270 15.013 1.00 58.44 88 ILE A N 1
ATOM 687 C CA . ILE A 1 88 ? 22.658 9.009 15.541 1.00 58.44 88 ILE A CA 1
ATOM 688 C C . ILE A 1 88 ? 22.372 7.503 15.464 1.00 58.44 88 ILE A C 1
ATOM 690 O O . ILE A 1 88 ? 22.362 6.942 14.373 1.00 58.44 88 ILE A O 1
ATOM 694 N N . PHE A 1 89 ? 22.077 6.859 16.600 1.00 55.00 89 PHE A N 1
ATOM 695 C CA . PHE A 1 89 ? 21.938 5.395 16.735 1.00 55.00 89 PHE A CA 1
ATOM 696 C C . PHE A 1 89 ? 21.005 4.732 15.698 1.00 55.00 89 PHE A C 1
ATOM 698 O O . PHE A 1 89 ? 21.373 3.723 15.104 1.00 55.00 89 PHE A O 1
ATOM 705 N N . PHE A 1 90 ? 19.833 5.314 15.412 1.00 58.28 90 PHE A N 1
ATOM 706 C CA . PHE A 1 90 ? 18.882 4.782 14.414 1.00 58.28 90 PHE A CA 1
ATOM 707 C C . PHE A 1 90 ? 19.256 5.089 12.954 1.00 58.28 90 PHE A C 1
ATOM 709 O O . PHE A 1 90 ? 18.724 4.478 12.026 1.00 58.28 90 PHE A O 1
ATOM 716 N N . LEU A 1 91 ? 20.173 6.031 12.739 1.00 58.72 91 LEU A N 1
ATOM 717 C CA . LEU A 1 91 ? 20.772 6.341 11.440 1.00 58.72 91 LEU A CA 1
ATOM 718 C C . LEU A 1 91 ? 22.170 5.722 11.317 1.00 58.72 91 LEU A C 1
ATOM 720 O O . LEU A 1 91 ? 22.873 5.992 10.348 1.00 58.72 91 LEU A O 1
ATOM 724 N N . ASP A 1 92 ? 22.583 4.890 12.276 1.00 59.38 92 ASP A N 1
ATOM 725 C CA . ASP A 1 92 ? 23.858 4.194 12.225 1.00 59.38 92 ASP A CA 1
ATOM 726 C C . ASP A 1 92 ? 23.830 3.172 11.081 1.00 59.38 92 ASP A C 1
ATOM 728 O O . ASP A 1 92 ? 22.881 2.406 10.882 1.00 59.38 92 ASP A O 1
ATOM 732 N N . SER A 1 93 ? 24.937 3.115 10.349 1.00 55.56 93 SER A N 1
ATOM 733 C CA . SER A 1 93 ? 25.252 2.064 9.389 1.00 55.56 93 SER A CA 1
ATOM 734 C C . SER A 1 93 ? 25.107 0.633 9.942 1.00 55.56 93 SER A C 1
ATOM 736 O O . SER A 1 93 ? 24.978 -0.299 9.154 1.00 55.56 93 SER A O 1
ATOM 738 N N . ARG A 1 94 ? 25.083 0.429 11.268 1.00 56.31 94 ARG A N 1
ATOM 739 C CA . ARG A 1 94 ? 24.792 -0.870 11.908 1.00 56.31 94 ARG A CA 1
ATOM 740 C C . ARG A 1 94 ? 23.313 -1.273 11.870 1.00 56.31 94 ARG A C 1
ATOM 742 O O . ARG A 1 94 ? 23.024 -2.463 11.783 1.00 56.31 94 ARG A O 1
ATOM 749 N N . PHE A 1 95 ? 22.379 -0.318 11.852 1.00 60.28 95 PHE A N 1
ATOM 750 C CA . PHE A 1 95 ? 20.954 -0.599 11.601 1.00 60.28 95 PHE A CA 1
ATOM 751 C C . PHE A 1 95 ? 20.677 -0.949 10.130 1.00 60.28 95 PHE A C 1
ATOM 753 O O . PHE A 1 95 ? 19.676 -1.590 9.828 1.00 60.28 95 PHE A O 1
ATOM 760 N N . ARG A 1 96 ? 21.604 -0.602 9.224 1.00 55.50 96 ARG A N 1
ATOM 761 C CA . ARG A 1 96 ? 21.524 -0.778 7.760 1.00 55.50 96 ARG A CA 1
ATOM 762 C C . ARG A 1 96 ? 21.415 -2.238 7.291 1.00 55.50 96 ARG A C 1
ATOM 764 O O . ARG A 1 96 ? 21.010 -2.478 6.162 1.00 55.50 96 ARG A O 1
ATOM 771 N N . GLY A 1 97 ? 21.796 -3.200 8.133 1.00 55.44 97 GLY A N 1
ATOM 772 C CA . GLY A 1 97 ? 21.754 -4.639 7.834 1.00 55.44 97 GLY A CA 1
ATOM 773 C C . GLY A 1 97 ? 21.129 -5.485 8.942 1.00 55.44 97 GLY A C 1
ATOM 774 O O . GLY A 1 97 ? 21.143 -6.709 8.847 1.00 55.44 97 GLY A O 1
ATOM 775 N N . ASN A 1 98 ? 20.621 -4.849 10.001 1.00 63.81 98 ASN A N 1
ATOM 776 C CA . ASN A 1 98 ? 20.014 -5.559 11.115 1.00 63.81 98 ASN A CA 1
ATOM 777 C C . ASN A 1 98 ? 18.531 -5.781 10.809 1.00 63.81 98 ASN A C 1
ATOM 779 O O . ASN A 1 98 ? 17.789 -4.846 10.513 1.00 63.81 98 ASN A O 1
ATOM 783 N N . ASP A 1 99 ? 18.087 -7.024 10.920 1.00 76.75 99 ASP A N 1
ATOM 784 C CA . ASP A 1 99 ? 16.694 -7.426 10.747 1.00 76.75 99 ASP A CA 1
ATOM 785 C C . ASP A 1 99 ? 15.793 -6.944 11.898 1.00 76.75 99 ASP A C 1
ATOM 787 O O . ASP A 1 99 ? 14.619 -7.295 11.944 1.00 76.75 99 ASP A O 1
ATOM 791 N N . ILE A 1 100 ? 16.307 -6.112 12.811 1.00 87.94 100 ILE A N 1
ATOM 792 C CA . ILE A 1 100 ? 15.588 -5.593 13.976 1.00 87.94 100 ILE A CA 1
ATOM 793 C C . ILE A 1 100 ? 14.295 -4.859 13.614 1.00 87.94 100 ILE A C 1
ATOM 795 O O . ILE A 1 100 ? 13.272 -5.115 14.241 1.00 87.94 100 ILE A O 1
ATOM 799 N N . LEU A 1 101 ? 14.291 -4.017 12.573 1.00 91.00 101 LEU A N 1
ATOM 800 C CA . LEU A 1 101 ? 13.066 -3.345 12.122 1.00 91.00 101 LEU A CA 1
ATOM 801 C C . LEU A 1 101 ? 12.074 -4.362 11.544 1.00 91.00 101 LEU A C 1
ATOM 803 O O . LEU A 1 101 ? 10.887 -4.301 11.837 1.00 91.00 101 LEU A O 1
ATOM 807 N N . CYS A 1 102 ? 12.555 -5.374 10.819 1.00 91.94 102 CYS A N 1
ATOM 808 C CA . CYS A 1 102 ? 11.699 -6.463 10.348 1.00 91.94 102 CYS A CA 1
ATOM 809 C C . CYS A 1 102 ? 11.149 -7.312 11.515 1.00 91.94 102 CYS A C 1
ATOM 811 O O . CYS A 1 102 ? 10.003 -7.749 11.464 1.00 91.94 102 CYS A O 1
ATOM 813 N N . LYS A 1 103 ? 11.928 -7.523 12.585 1.00 94.00 103 LYS A N 1
ATOM 814 C CA . LYS A 1 103 ? 11.512 -8.229 13.811 1.00 94.00 103 LYS A CA 1
ATOM 815 C C . LYS A 1 103 ? 10.477 -7.437 14.612 1.00 94.00 103 LYS A C 1
ATOM 817 O O . LYS A 1 103 ? 9.521 -8.026 15.105 1.00 94.00 103 LYS A O 1
ATOM 822 N N . LEU A 1 104 ? 10.623 -6.115 14.716 1.00 96.19 104 LEU A N 1
ATOM 823 C CA . LEU A 1 104 ? 9.619 -5.237 15.332 1.00 96.19 104 LEU A CA 1
ATOM 824 C C . LEU A 1 104 ? 8.328 -5.188 14.499 1.00 96.19 104 LEU A C 1
ATOM 826 O O . LEU A 1 104 ? 7.227 -5.250 15.049 1.00 96.19 104 LEU A O 1
ATOM 830 N N . ALA A 1 105 ? 8.452 -5.159 13.170 1.00 97.06 105 ALA A N 1
ATOM 831 C CA . ALA A 1 105 ? 7.318 -5.265 12.255 1.00 97.06 105 ALA A CA 1
ATOM 832 C C . ALA A 1 105 ? 6.619 -6.640 12.363 1.00 97.06 105 ALA A C 1
ATOM 834 O O . ALA A 1 105 ? 5.395 -6.740 12.314 1.00 97.06 105 ALA A O 1
ATOM 835 N N . PHE A 1 106 ? 7.379 -7.711 12.598 1.00 97.50 106 PHE A N 1
ATOM 836 C CA . PHE A 1 106 ? 6.828 -9.029 12.911 1.00 97.50 106 PHE A CA 1
ATOM 837 C C . PHE A 1 106 ? 6.091 -9.043 14.255 1.00 97.50 106 PHE A C 1
ATOM 839 O O . PHE A 1 106 ? 4.950 -9.494 14.313 1.00 97.50 106 PHE A O 1
ATOM 846 N N . LEU A 1 107 ? 6.691 -8.503 15.321 1.00 98.00 107 LEU A N 1
ATOM 847 C CA . LEU A 1 107 ? 6.050 -8.420 16.637 1.00 98.00 107 LEU A CA 1
ATOM 848 C C . LEU A 1 107 ? 4.730 -7.641 16.572 1.00 98.00 107 LEU A C 1
ATOM 850 O O . LEU A 1 107 ? 3.718 -8.102 17.088 1.00 98.00 107 LEU A O 1
ATOM 854 N N . SER A 1 108 ? 4.718 -6.495 15.892 1.00 98.19 108 SER A N 1
ATOM 855 C CA . SER A 1 108 ? 3.489 -5.723 15.673 1.00 98.19 108 SER A CA 1
ATOM 856 C C . SER A 1 108 ? 2.435 -6.487 14.874 1.00 98.19 108 SER A C 1
ATOM 858 O O . SER A 1 108 ? 1.262 -6.445 15.235 1.00 98.19 108 SER A O 1
ATOM 860 N N . THR A 1 109 ? 2.838 -7.246 13.852 1.00 98.31 109 THR A N 1
ATOM 861 C CA . THR A 1 109 ? 1.927 -8.121 13.093 1.00 98.31 109 THR A CA 1
ATOM 862 C C . THR A 1 109 ? 1.275 -9.168 14.000 1.00 98.31 109 THR A C 1
ATOM 864 O O . THR A 1 109 ? 0.070 -9.393 13.906 1.00 98.31 109 THR A O 1
ATOM 867 N N . ILE A 1 110 ? 2.039 -9.766 14.924 1.00 98.31 110 ILE A N 1
ATOM 868 C CA . ILE A 1 110 ? 1.501 -10.700 15.924 1.00 98.31 110 ILE A CA 1
ATOM 869 C C . ILE A 1 110 ? 0.526 -9.992 16.866 1.00 98.31 110 ILE A C 1
ATOM 871 O O . ILE A 1 110 ? -0.568 -10.507 17.076 1.00 98.31 110 ILE A O 1
ATOM 875 N N . LEU A 1 111 ? 0.874 -8.809 17.385 1.00 98.31 111 LEU A N 1
ATOM 876 C CA . LEU A 1 111 ? -0.010 -8.024 18.257 1.00 98.31 111 LEU A CA 1
ATOM 877 C C . LEU A 1 111 ? -1.348 -7.713 17.573 1.00 98.31 111 LEU A C 1
ATOM 879 O O . LEU A 1 111 ? -2.400 -7.947 18.162 1.00 98.31 111 LEU A O 1
ATOM 883 N N . ILE A 1 112 ? -1.322 -7.270 16.311 1.00 98.25 112 ILE A N 1
ATOM 884 C CA . ILE A 1 112 ? -2.537 -7.059 15.511 1.00 98.25 112 ILE A CA 1
ATOM 885 C C . ILE A 1 112 ? -3.323 -8.372 15.402 1.00 98.25 112 ILE A C 1
ATOM 887 O O . ILE A 1 112 ? -4.515 -8.397 15.708 1.00 98.25 112 ILE A O 1
ATOM 891 N N . ALA A 1 113 ? -2.662 -9.472 15.028 1.00 97.69 113 ALA A N 1
ATOM 892 C CA . ALA A 1 113 ? -3.303 -10.767 14.808 1.00 97.69 113 ALA A CA 1
ATOM 893 C C . ALA A 1 113 ? -3.959 -11.362 16.065 1.00 97.69 113 ALA A C 1
ATOM 895 O O . ALA A 1 113 ? -4.986 -12.020 15.934 1.00 97.69 113 ALA A O 1
ATOM 896 N N . ILE A 1 114 ? -3.410 -11.142 17.263 1.00 97.19 114 ILE A N 1
ATOM 897 C CA . ILE A 1 114 ? -3.970 -11.671 18.524 1.00 97.19 114 ILE A CA 1
ATOM 898 C C . ILE A 1 114 ? -4.897 -10.684 19.241 1.00 97.19 114 ILE A C 1
ATOM 900 O O . ILE A 1 114 ? -5.555 -11.054 20.212 1.00 97.19 114 ILE A O 1
ATOM 904 N N . SER A 1 115 ? -4.962 -9.433 18.784 1.00 97.12 115 SER A N 1
ATOM 905 C CA . SER A 1 115 ? -5.699 -8.371 19.473 1.00 97.12 115 SER A CA 1
ATOM 906 C C . SER A 1 115 ? -7.185 -8.643 19.758 1.00 97.12 115 SER A C 1
ATOM 908 O O . SER A 1 115 ? -7.647 -8.123 20.774 1.00 97.12 115 SER A O 1
ATOM 910 N N . PRO A 1 116 ? -7.950 -9.463 18.999 1.00 94.81 116 PRO A N 1
ATOM 911 C CA . PRO A 1 116 ? -9.333 -9.774 19.375 1.00 94.81 116 PRO A CA 1
ATOM 912 C C . PRO A 1 116 ? -9.474 -10.453 20.743 1.00 94.81 116 PRO A C 1
ATOM 914 O O . PRO A 1 116 ? -10.500 -10.292 21.393 1.00 94.81 116 PRO A O 1
ATOM 917 N N . ILE A 1 117 ? -8.429 -11.137 21.226 1.00 93.06 117 ILE A N 1
ATOM 918 C CA . ILE A 1 117 ? -8.412 -11.762 22.560 1.00 93.06 117 ILE A CA 1
ATOM 919 C C . ILE A 1 117 ? -8.526 -10.701 23.671 1.00 93.06 117 ILE A C 1
ATOM 921 O O . ILE A 1 117 ? -9.063 -10.977 24.739 1.00 93.06 117 ILE A O 1
ATOM 925 N N . ALA A 1 118 ? -8.055 -9.476 23.418 1.00 91.56 118 ALA A N 1
ATOM 926 C CA . ALA A 1 118 ? -8.088 -8.369 24.371 1.00 91.56 118 ALA A CA 1
ATOM 927 C C . ALA A 1 118 ? -9.396 -7.554 24.338 1.00 91.56 118 ALA A C 1
ATOM 929 O O . ALA A 1 118 ? -9.527 -6.597 25.097 1.00 91.56 118 ALA A O 1
ATOM 930 N N . GLY A 1 119 ? -10.348 -7.897 23.464 1.00 89.19 119 GLY A N 1
ATOM 931 C CA . GLY A 1 119 ? -11.650 -7.238 23.383 1.00 89.19 119 GLY A CA 1
ATOM 932 C C . GLY A 1 119 ? -12.140 -7.018 21.953 1.00 89.19 119 GLY A C 1
ATOM 933 O O . GLY A 1 119 ? -11.356 -6.853 21.016 1.00 89.19 119 GLY A O 1
ATOM 934 N N . HIS A 1 120 ? -13.464 -6.971 21.803 1.00 84.56 120 HIS A N 1
ATOM 935 C CA . HIS A 1 120 ? -14.166 -6.902 20.523 1.00 84.56 120 HIS A CA 1
ATOM 936 C C . HIS A 1 120 ? -14.923 -5.575 20.351 1.00 84.56 120 HIS A C 1
ATOM 938 O O . HIS A 1 120 ? -16.144 -5.577 20.216 1.00 84.56 120 HIS A O 1
ATOM 944 N N . ASN A 1 121 ? -14.197 -4.453 20.314 1.00 90.06 121 ASN A N 1
ATOM 945 C CA . ASN A 1 121 ? -14.756 -3.110 20.086 1.00 90.06 121 ASN A CA 1
ATOM 946 C C . ASN A 1 121 ? -14.422 -2.623 18.661 1.00 90.06 121 ASN A C 1
ATOM 948 O O . ASN A 1 121 ? -13.428 -1.925 18.458 1.00 90.06 121 ASN A O 1
ATOM 952 N N . PRO A 1 122 ? -15.150 -3.093 17.631 1.00 92.06 122 PRO A N 1
ATOM 953 C CA . PRO A 1 122 ? -14.816 -2.828 16.241 1.00 92.06 122 PRO A CA 1
ATOM 954 C C . PRO A 1 122 ? -15.258 -1.432 15.791 1.00 92.06 122 PRO A C 1
ATOM 956 O O . PRO A 1 122 ? -16.450 -1.133 15.818 1.00 92.06 122 PRO A O 1
ATOM 959 N N . VAL A 1 123 ? -14.330 -0.652 15.240 1.00 91.69 123 VAL A N 1
ATOM 960 C CA . VAL A 1 123 ? -14.611 0.612 14.554 1.00 91.69 123 VAL A CA 1
ATOM 961 C C . VAL A 1 123 ? -14.218 0.484 13.082 1.00 91.69 123 VAL A C 1
ATOM 963 O O . VAL A 1 123 ? -13.044 0.384 12.716 1.00 91.69 123 VAL A O 1
ATOM 966 N N . MET A 1 124 ? -15.227 0.432 12.215 1.00 88.25 124 MET A N 1
ATOM 967 C CA . MET A 1 124 ? -15.024 0.276 10.774 1.00 88.25 124 MET A CA 1
ATOM 968 C C . MET A 1 124 ? -14.515 1.581 10.155 1.00 88.25 124 MET A C 1
ATOM 970 O O . MET A 1 124 ? -14.934 2.667 10.537 1.00 88.25 124 MET A O 1
ATOM 974 N N . ASN A 1 125 ? -13.628 1.468 9.170 1.00 88.00 125 ASN A N 1
ATOM 975 C CA . ASN A 1 125 ? -13.039 2.599 8.461 1.00 88.00 125 ASN A CA 1
ATOM 976 C C . ASN A 1 125 ? -12.745 2.191 7.013 1.00 88.00 125 ASN A C 1
ATOM 978 O O . ASN A 1 125 ? -12.431 1.027 6.757 1.00 88.00 125 ASN A O 1
ATOM 982 N N . ASN A 1 126 ? -12.807 3.142 6.081 1.00 84.12 126 ASN A N 1
ATOM 983 C CA . ASN A 1 126 ? -12.555 2.884 4.659 1.00 84.12 126 ASN A CA 1
ATOM 984 C C . ASN A 1 126 ? -11.060 2.742 4.306 1.00 84.12 126 ASN A C 1
ATOM 986 O O . ASN A 1 126 ? -10.739 2.295 3.208 1.00 84.12 126 ASN A O 1
ATOM 990 N N . TYR A 1 127 ? -10.157 3.091 5.227 1.00 86.31 127 TYR A N 1
ATOM 991 C CA . TYR A 1 127 ? -8.705 3.037 5.045 1.00 86.31 127 TYR A CA 1
ATOM 992 C C . TYR A 1 127 ? -8.019 2.155 6.086 1.00 86.31 127 TYR A C 1
ATOM 994 O O . TYR A 1 127 ? -7.455 1.121 5.731 1.00 86.31 127 TYR A O 1
ATOM 1002 N N . ILE A 1 128 ? -8.063 2.550 7.362 1.00 94.00 128 ILE A N 1
ATOM 1003 C CA . ILE A 1 128 ? -7.417 1.820 8.463 1.00 94.00 128 ILE A CA 1
ATOM 1004 C C . ILE A 1 128 ? -8.486 1.477 9.502 1.00 94.00 128 ILE A C 1
ATOM 1006 O O . ILE A 1 128 ? -8.812 2.311 10.348 1.00 94.00 128 ILE A O 1
ATOM 1010 N N . PRO A 1 129 ? -9.103 0.285 9.411 1.00 93.62 129 PRO A N 1
ATOM 1011 C CA . PRO A 1 129 ? -10.117 -0.127 10.367 1.00 93.62 129 PRO A CA 1
ATOM 1012 C C . PRO A 1 129 ? -9.477 -0.394 11.730 1.00 93.62 129 PRO A C 1
ATOM 1014 O O . PRO A 1 129 ? -8.380 -0.950 11.808 1.00 93.62 129 PRO A O 1
ATOM 1017 N N . MET A 1 130 ? -10.170 -0.005 12.798 1.00 95.06 130 MET A N 1
ATOM 1018 C CA . MET A 1 130 ? -9.636 0.001 14.157 1.00 95.06 130 MET A CA 1
ATOM 1019 C C . MET A 1 130 ? -10.358 -1.010 15.035 1.00 95.06 130 MET A C 1
ATOM 1021 O O . MET A 1 130 ? -11.578 -1.137 14.988 1.00 95.06 130 MET A O 1
ATOM 1025 N N . LEU A 1 131 ? -9.604 -1.713 15.873 1.00 94.12 131 LEU A N 1
ATOM 1026 C CA . LEU A 1 131 ? -10.154 -2.455 16.999 1.00 94.12 131 LEU A CA 1
ATOM 1027 C C . LEU A 1 131 ? -9.760 -1.706 18.272 1.00 94.12 131 LEU A C 1
ATOM 1029 O O . LEU A 1 131 ? -8.574 -1.562 18.562 1.00 94.12 131 LEU A O 1
ATOM 1033 N N . GLU A 1 132 ? -10.740 -1.187 19.005 1.00 92.12 132 GLU A N 1
ATOM 1034 C CA . GLU A 1 132 ? -10.505 -0.342 20.175 1.00 92.12 132 GLU A CA 1
ATOM 1035 C C . GLU A 1 132 ? -10.123 -1.192 21.394 1.00 92.12 132 GLU A C 1
ATOM 1037 O O . GLU A 1 132 ? -10.908 -1.461 22.305 1.00 92.12 132 GLU A O 1
ATOM 1042 N N . ASN A 1 133 ? -8.881 -1.662 21.377 1.00 94.19 133 ASN A N 1
ATOM 1043 C CA . ASN A 1 133 ? -8.209 -2.246 22.520 1.00 94.19 133 ASN A CA 1
ATOM 1044 C C . ASN A 1 133 ? -6.711 -1.920 22.467 1.00 94.19 133 ASN A C 1
ATOM 1046 O O . ASN A 1 133 ? -6.137 -1.648 21.408 1.00 94.19 133 ASN A O 1
ATOM 1050 N N . ILE A 1 134 ? -6.066 -1.952 23.632 1.00 95.56 134 ILE A N 1
ATOM 1051 C CA . ILE A 1 134 ? -4.667 -1.536 23.767 1.00 95.56 134 ILE A CA 1
ATOM 1052 C C . ILE A 1 134 ? -3.714 -2.398 22.928 1.00 95.56 134 ILE A C 1
ATOM 1054 O O . ILE A 1 134 ? -2.747 -1.883 22.376 1.00 95.56 134 ILE A O 1
ATOM 1058 N N . VAL A 1 135 ? -3.999 -3.696 22.781 1.00 97.69 135 VAL A N 1
ATOM 1059 C CA . VAL A 1 135 ? -3.140 -4.633 22.042 1.00 97.69 135 VAL A CA 1
ATOM 1060 C C . VAL A 1 135 ? -3.123 -4.292 20.553 1.00 97.69 135 VAL A C 1
ATOM 1062 O O . VAL A 1 135 ? -2.052 -4.236 19.947 1.00 97.69 135 VAL A O 1
ATOM 1065 N N . PHE A 1 136 ? -4.289 -4.000 19.974 1.00 97.69 136 PHE A N 1
ATOM 1066 C CA . PHE A 1 136 ? -4.414 -3.578 18.585 1.00 97.69 136 PHE A CA 1
ATOM 1067 C C . PHE A 1 136 ? -3.737 -2.227 18.351 1.00 97.69 136 PHE A C 1
ATOM 1069 O O . PHE A 1 136 ? -2.937 -2.102 17.427 1.00 97.69 136 PHE A O 1
ATOM 1076 N N . ILE A 1 137 ? -4.007 -1.232 19.204 1.00 96.44 137 ILE A N 1
ATOM 1077 C CA . ILE A 1 137 ? -3.443 0.120 19.068 1.00 96.44 137 ILE A CA 1
ATOM 1078 C C . ILE A 1 137 ? -1.914 0.082 19.178 1.00 96.44 137 ILE A C 1
ATOM 1080 O O . ILE A 1 137 ? -1.230 0.698 18.358 1.00 96.44 137 ILE A O 1
ATOM 1084 N N . LEU A 1 138 ? -1.364 -0.674 20.135 1.00 97.69 138 LEU A N 1
ATOM 1085 C CA . LEU A 1 138 ? 0.082 -0.874 20.262 1.00 97.69 138 LEU A CA 1
ATOM 1086 C C . LEU A 1 138 ? 0.660 -1.587 19.039 1.00 97.69 138 LEU A C 1
ATOM 1088 O O . LEU A 1 138 ? 1.693 -1.160 18.530 1.00 97.69 138 LEU A O 1
ATOM 1092 N N . GLY A 1 139 ? -0.003 -2.636 18.544 1.00 98.31 139 GLY A N 1
ATOM 1093 C CA . GLY A 1 139 ? 0.413 -3.345 17.335 1.00 98.31 139 GLY A CA 1
ATOM 1094 C C . GLY A 1 139 ? 0.459 -2.427 16.114 1.00 98.31 139 GLY A C 1
ATOM 1095 O O . GLY A 1 139 ? 1.496 -2.316 15.463 1.00 98.31 139 GLY A O 1
ATOM 1096 N N . LEU A 1 140 ? -0.629 -1.708 15.844 1.00 98.00 140 LEU A N 1
ATOM 1097 C CA . LEU A 1 140 ? -0.736 -0.789 14.714 1.00 98.00 140 LEU A CA 1
ATOM 1098 C C . LEU A 1 140 ? 0.284 0.356 14.805 1.00 98.00 140 LEU A C 1
ATOM 1100 O O . LEU A 1 140 ? 0.983 0.642 13.832 1.00 98.00 140 LEU A O 1
ATOM 1104 N N . SER A 1 141 ? 0.420 0.968 15.985 1.00 97.62 141 SER A N 1
ATOM 1105 C CA . SER A 1 141 ? 1.368 2.064 16.220 1.00 97.62 141 SER A CA 1
ATOM 1106 C C . SER A 1 141 ? 2.813 1.594 16.068 1.00 97.62 141 SER A C 1
ATOM 1108 O O . SER A 1 141 ? 3.610 2.249 15.397 1.00 97.62 141 SER A O 1
ATOM 1110 N N . LEU A 1 142 ? 3.151 0.428 16.632 1.00 98.25 142 LEU A N 1
ATOM 1111 C CA . LEU A 1 142 ? 4.481 -0.162 16.506 1.00 98.25 142 LEU A CA 1
ATOM 1112 C C . LEU A 1 142 ? 4.810 -0.469 15.042 1.00 98.25 142 LEU A C 1
ATOM 1114 O O . LEU A 1 142 ? 5.922 -0.167 14.608 1.00 98.25 142 LEU A O 1
ATOM 1118 N N . PHE A 1 143 ? 3.866 -1.016 14.268 1.00 98.44 143 PHE A N 1
ATOM 1119 C CA . PHE A 1 143 ? 4.069 -1.283 12.842 1.00 98.44 143 PHE A CA 1
ATOM 1120 C C . PHE A 1 143 ? 4.331 0.011 12.061 1.00 98.44 143 PHE A C 1
ATOM 1122 O O . PHE A 1 143 ? 5.331 0.116 11.346 1.00 98.44 143 PHE A O 1
ATOM 1129 N N . GLY A 1 144 ? 3.471 1.017 12.251 1.00 97.69 144 GLY A N 1
ATOM 1130 C CA . GLY A 1 144 ? 3.579 2.311 11.584 1.00 97.69 144 GLY A CA 1
ATOM 1131 C C . GLY A 1 144 ? 4.895 3.027 11.894 1.00 97.69 144 GLY A C 1
ATOM 1132 O O . GLY A 1 144 ? 5.614 3.413 10.973 1.00 97.69 144 GLY A O 1
ATOM 1133 N N . VAL A 1 145 ? 5.254 3.150 13.175 1.00 96.94 145 VAL A N 1
ATOM 1134 C CA . VAL A 1 145 ? 6.508 3.794 13.604 1.00 96.94 145 VAL A CA 1
ATOM 1135 C C . VAL A 1 145 ? 7.725 3.022 13.101 1.00 96.94 145 VAL A C 1
ATOM 1137 O O . VAL A 1 145 ? 8.678 3.629 12.617 1.00 96.94 145 VAL A O 1
ATOM 1140 N N . THR A 1 146 ? 7.695 1.688 13.150 1.00 95.94 146 THR A N 1
ATOM 1141 C CA . THR A 1 146 ? 8.792 0.850 12.643 1.00 95.94 146 THR A CA 1
ATOM 1142 C C . THR A 1 146 ? 9.042 1.098 11.157 1.00 95.94 146 THR A C 1
ATOM 1144 O O . THR A 1 146 ? 10.187 1.298 10.748 1.00 95.94 146 THR A O 1
ATOM 1147 N N . LEU A 1 147 ? 7.982 1.133 10.344 1.00 96.50 147 LEU A N 1
ATOM 1148 C CA . LEU A 1 147 ? 8.094 1.445 8.920 1.00 96.50 147 LEU A CA 1
ATOM 1149 C C . LEU A 1 147 ? 8.516 2.891 8.667 1.00 96.50 147 LEU A C 1
ATOM 1151 O O . LEU A 1 147 ? 9.282 3.128 7.739 1.00 96.50 147 LEU A O 1
ATOM 1155 N N . LEU A 1 148 ? 8.062 3.850 9.477 1.00 96.94 148 LEU A N 1
ATOM 1156 C CA . LEU A 1 148 ? 8.450 5.253 9.331 1.00 96.94 148 LEU A CA 1
ATOM 1157 C C . LEU A 1 148 ? 9.947 5.432 9.591 1.00 96.94 148 LEU A C 1
ATOM 1159 O O . LEU A 1 148 ? 10.648 6.051 8.792 1.00 96.94 148 LEU A O 1
ATOM 1163 N N . LEU A 1 149 ? 10.456 4.824 10.664 1.00 93.62 149 LEU A N 1
ATOM 1164 C CA . LEU A 1 149 ? 11.886 4.796 10.965 1.00 93.62 149 LEU A CA 1
ATOM 1165 C C . LEU A 1 149 ? 12.676 4.105 9.850 1.00 93.62 149 LEU A C 1
ATOM 1167 O O . LEU A 1 149 ? 13.736 4.595 9.459 1.00 93.62 149 LEU A O 1
ATOM 1171 N N . TYR A 1 150 ? 12.149 3.007 9.299 1.00 92.69 150 TYR A N 1
ATOM 1172 C CA . TYR A 1 150 ? 12.764 2.335 8.159 1.00 92.69 150 TYR A CA 1
ATOM 1173 C C . TYR A 1 150 ? 12.819 3.242 6.921 1.00 92.69 150 TYR A C 1
ATOM 1175 O O . TYR A 1 150 ? 13.885 3.403 6.332 1.00 92.69 150 TYR A O 1
ATOM 1183 N N . ALA A 1 151 ? 11.716 3.907 6.572 1.00 94.06 151 ALA A N 1
ATOM 1184 C CA . ALA A 1 151 ? 11.634 4.838 5.448 1.00 94.06 151 ALA A CA 1
ATOM 1185 C C . ALA A 1 151 ? 12.640 5.994 5.585 1.00 94.06 151 ALA A C 1
ATOM 1187 O O . ALA A 1 151 ? 13.369 6.297 4.640 1.00 94.06 151 ALA A O 1
ATOM 1188 N N . ILE A 1 152 ? 12.734 6.598 6.776 1.00 92.06 152 ILE A N 1
ATOM 1189 C CA . ILE A 1 152 ? 13.690 7.674 7.081 1.00 92.06 152 ILE A CA 1
ATOM 1190 C C . ILE A 1 152 ? 15.134 7.172 6.964 1.00 92.06 152 ILE A C 1
ATOM 1192 O O . ILE A 1 152 ? 15.981 7.867 6.400 1.00 92.06 152 ILE A O 1
ATOM 1196 N N . ASN A 1 1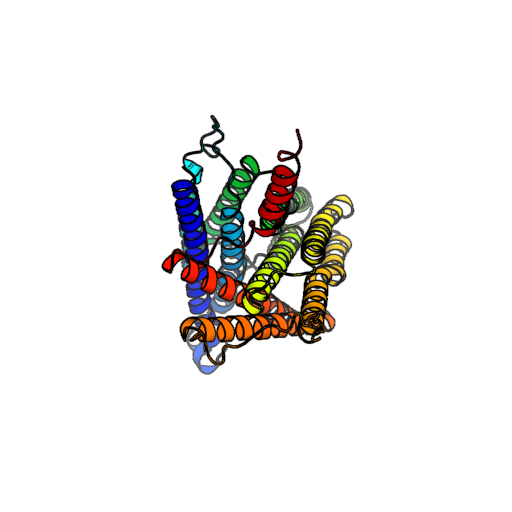53 ? 15.422 5.961 7.453 1.00 87.62 153 ASN A N 1
ATOM 1197 C CA . ASN A 1 153 ? 16.751 5.360 7.346 1.00 87.62 153 ASN A CA 1
ATOM 1198 C C . ASN A 1 153 ? 17.169 5.169 5.877 1.00 87.62 153 ASN A C 1
ATOM 1200 O O . ASN A 1 153 ? 18.281 5.549 5.505 1.00 87.62 153 ASN A O 1
ATOM 1204 N N . ILE A 1 154 ? 16.270 4.655 5.030 1.00 87.75 154 ILE A N 1
ATOM 1205 C CA . ILE A 1 154 ? 16.528 4.502 3.591 1.00 87.75 154 ILE A CA 1
ATOM 1206 C C . ILE A 1 154 ? 16.714 5.868 2.923 1.00 87.75 154 ILE A C 1
ATOM 1208 O O . ILE A 1 154 ? 17.678 6.052 2.180 1.00 87.75 154 ILE A O 1
ATOM 1212 N N . LEU A 1 155 ? 15.851 6.844 3.224 1.00 90.31 155 LEU A N 1
ATOM 1213 C CA . LEU A 1 155 ? 15.928 8.192 2.655 1.00 90.31 155 LEU A CA 1
ATOM 1214 C C . LEU A 1 155 ? 17.256 8.885 2.968 1.00 90.31 155 LEU A C 1
ATOM 1216 O O . LEU A 1 155 ? 17.860 9.502 2.092 1.00 90.31 155 LEU A O 1
ATOM 1220 N N . TYR A 1 156 ? 17.728 8.762 4.209 1.00 86.38 156 TYR A N 1
ATOM 1221 C CA . TYR A 1 156 ? 18.974 9.377 4.661 1.00 86.38 156 TYR A CA 1
ATOM 1222 C C . TYR A 1 156 ? 20.189 8.899 3.854 1.00 86.38 156 TYR A C 1
ATOM 1224 O O . TYR A 1 156 ? 21.124 9.663 3.597 1.00 86.38 156 TYR A O 1
ATOM 1232 N N . PHE A 1 157 ? 20.171 7.636 3.427 1.00 82.00 157 PHE A N 1
ATOM 1233 C CA . PHE A 1 157 ? 21.242 7.038 2.640 1.00 82.00 157 PHE A CA 1
ATOM 1234 C C . PHE A 1 157 ? 20.974 6.998 1.141 1.00 82.00 157 PHE A C 1
ATOM 1236 O O . PHE A 1 157 ? 21.838 6.514 0.416 1.00 82.00 157 PHE A O 1
ATOM 1243 N N . PHE A 1 158 ? 19.830 7.502 0.683 1.00 85.62 158 PHE A N 1
ATOM 1244 C CA . PHE A 1 158 ? 19.374 7.411 -0.698 1.00 85.62 158 PHE A CA 1
ATOM 1245 C C . PHE A 1 158 ? 20.324 8.093 -1.705 1.00 85.62 158 PHE A C 1
ATOM 1247 O O . PHE A 1 158 ? 20.990 9.082 -1.392 1.00 85.62 158 PHE A O 1
ATOM 1254 N N . ASP A 1 159 ? 20.395 7.556 -2.932 1.00 81.88 159 ASP A N 1
ATOM 1255 C CA . ASP A 1 159 ? 21.293 8.045 -3.985 1.00 81.88 159 ASP A CA 1
ATOM 1256 C C . ASP A 1 159 ? 20.524 8.982 -4.899 1.00 81.88 159 ASP A C 1
ATOM 1258 O O . ASP A 1 159 ? 19.808 8.575 -5.817 1.00 81.88 159 ASP A O 1
ATOM 1262 N N . TRP A 1 160 ? 20.716 10.267 -4.639 1.00 84.38 160 TRP A N 1
ATOM 1263 C CA . TRP A 1 160 ? 20.073 11.353 -5.359 1.00 84.38 160 TRP A CA 1
ATOM 1264 C C . TRP A 1 160 ? 20.587 11.523 -6.795 1.00 84.38 160 TRP A C 1
ATOM 1266 O O . TRP A 1 160 ? 19.976 12.256 -7.568 1.00 84.38 160 TRP A O 1
ATOM 1276 N N . MET A 1 161 ? 21.674 10.849 -7.194 1.00 83.12 161 MET A N 1
ATOM 1277 C CA . MET A 1 161 ? 22.268 11.038 -8.522 1.00 83.12 161 MET A CA 1
ATOM 1278 C C . MET A 1 161 ? 21.583 10.233 -9.636 1.00 83.12 161 MET A C 1
ATOM 1280 O O . MET A 1 161 ? 21.798 10.525 -10.812 1.00 83.12 161 MET A O 1
ATOM 1284 N N . ASN A 1 162 ? 20.755 9.233 -9.309 1.00 83.38 162 ASN A N 1
ATOM 1285 C CA . ASN A 1 162 ? 20.157 8.330 -10.301 1.00 83.38 162 ASN A CA 1
ATOM 1286 C C . ASN A 1 162 ? 18.622 8.245 -10.203 1.00 83.38 162 ASN A C 1
ATOM 1288 O O . ASN A 1 162 ? 18.049 7.161 -10.079 1.00 83.38 162 ASN A O 1
ATOM 1292 N N . LEU A 1 163 ? 17.944 9.394 -10.303 1.00 85.50 163 LEU A N 1
ATOM 1293 C CA . LEU A 1 163 ? 16.472 9.479 -10.340 1.00 85.50 163 LEU A CA 1
ATOM 1294 C C . LEU A 1 163 ? 15.855 9.015 -11.671 1.00 85.50 163 LEU A C 1
ATOM 1296 O O . LEU A 1 163 ? 14.654 8.786 -11.753 1.00 85.50 163 LEU A O 1
ATOM 1300 N N . ASN A 1 164 ? 16.673 8.812 -12.708 1.00 87.12 164 ASN A N 1
ATOM 1301 C CA . ASN A 1 164 ? 16.220 8.265 -13.991 1.00 87.12 164 ASN A CA 1
ATOM 1302 C C . ASN A 1 164 ? 16.001 6.737 -13.959 1.00 87.12 164 ASN A C 1
ATOM 1304 O O . ASN A 1 164 ? 15.580 6.150 -14.960 1.00 87.12 164 ASN A O 1
ATOM 1308 N N . SER A 1 165 ? 16.303 6.078 -12.836 1.00 89.62 165 SER A N 1
ATOM 1309 C CA . SER A 1 165 ? 16.031 4.656 -12.626 1.00 89.62 165 SER A CA 1
ATOM 1310 C C . SER A 1 165 ? 14.611 4.446 -12.097 1.00 89.62 165 SER A C 1
ATOM 1312 O O . SER A 1 165 ? 14.192 5.095 -11.139 1.00 89.62 165 SER A O 1
ATOM 1314 N N . LEU A 1 166 ? 13.889 3.487 -12.694 1.00 91.25 166 LEU A N 1
ATOM 1315 C CA . LEU A 1 166 ? 12.546 3.086 -12.254 1.00 91.25 166 LEU A CA 1
ATOM 1316 C C . LEU A 1 166 ? 12.543 2.671 -10.778 1.00 91.25 166 LEU A C 1
ATOM 1318 O O . LEU A 1 166 ? 11.626 3.031 -10.046 1.00 91.25 166 LEU A O 1
ATOM 1322 N N . VAL A 1 167 ? 13.575 1.942 -10.341 1.00 90.88 167 VAL A N 1
ATOM 1323 C CA . VAL A 1 167 ? 13.694 1.450 -8.962 1.00 90.88 167 VAL A CA 1
ATOM 1324 C C . VAL A 1 167 ? 13.881 2.624 -8.007 1.00 90.88 167 VAL A C 1
ATOM 1326 O O . VAL A 1 167 ? 13.055 2.829 -7.124 1.00 90.88 167 VAL A O 1
ATOM 1329 N N . ASN A 1 168 ? 14.912 3.445 -8.231 1.00 91.25 168 ASN A N 1
ATOM 1330 C CA . ASN A 1 168 ? 15.234 4.566 -7.347 1.00 91.25 168 ASN A CA 1
ATOM 1331 C C . ASN A 1 168 ? 14.075 5.555 -7.233 1.00 91.25 168 ASN A C 1
ATOM 1333 O O . ASN A 1 168 ? 13.732 5.967 -6.127 1.00 91.25 168 ASN A O 1
ATOM 1337 N N . PHE A 1 169 ? 13.439 5.909 -8.352 1.00 95.38 169 PHE A N 1
ATOM 1338 C CA . PHE A 1 169 ? 12.306 6.820 -8.300 1.00 95.38 169 PHE A CA 1
ATOM 1339 C C . PHE A 1 169 ? 11.101 6.201 -7.577 1.00 95.38 169 PHE A C 1
ATOM 1341 O O . PHE A 1 169 ? 10.446 6.889 -6.795 1.00 95.38 169 PHE A O 1
ATOM 1348 N N . THR A 1 170 ? 10.834 4.902 -7.754 1.00 96.81 170 THR A N 1
ATOM 1349 C CA . THR A 1 170 ? 9.783 4.195 -6.995 1.00 96.81 170 THR A CA 1
ATOM 1350 C C . THR A 1 170 ? 10.072 4.220 -5.494 1.00 96.81 170 THR A C 1
ATOM 1352 O O . THR A 1 170 ? 9.187 4.554 -4.707 1.00 96.81 170 THR A O 1
ATOM 1355 N N . VAL A 1 171 ? 11.311 3.929 -5.086 1.00 95.50 171 VAL A N 1
ATOM 1356 C CA . VAL A 1 171 ? 11.721 3.972 -3.675 1.00 95.50 171 VAL A CA 1
ATOM 1357 C C . VAL A 1 171 ? 11.536 5.373 -3.099 1.00 95.50 171 VAL A C 1
ATOM 1359 O O . VAL A 1 171 ? 10.848 5.529 -2.094 1.00 95.50 171 VAL A O 1
ATOM 1362 N N . LEU A 1 172 ? 12.076 6.399 -3.759 1.00 96.25 172 LEU A N 1
ATOM 1363 C CA . LEU A 1 172 ? 11.978 7.777 -3.282 1.00 96.25 172 LEU A CA 1
ATOM 1364 C C . LEU A 1 172 ? 10.522 8.250 -3.184 1.00 96.25 172 LEU A C 1
ATOM 1366 O O . LEU A 1 172 ? 10.105 8.756 -2.145 1.00 96.25 172 LEU A O 1
ATOM 1370 N N . SER A 1 173 ? 9.745 8.074 -4.256 1.00 97.88 173 SER A N 1
ATOM 1371 C CA . SER A 1 173 ? 8.353 8.538 -4.316 1.00 97.88 173 SER A CA 1
ATOM 1372 C C . SER A 1 173 ? 7.475 7.874 -3.255 1.00 97.88 173 SER A C 1
ATOM 1374 O O . SER A 1 173 ? 6.708 8.561 -2.584 1.00 97.88 173 SER A O 1
ATOM 1376 N N . THR A 1 174 ? 7.609 6.561 -3.047 1.00 98.44 174 THR A N 1
ATOM 1377 C CA . THR A 1 174 ? 6.827 5.842 -2.026 1.00 98.44 174 THR A CA 1
ATOM 1378 C C . THR A 1 174 ? 7.249 6.190 -0.601 1.00 98.44 174 THR A C 1
ATOM 1380 O O . THR A 1 174 ? 6.375 6.325 0.251 1.00 98.44 174 THR A O 1
ATOM 1383 N N . ILE A 1 175 ? 8.542 6.410 -0.336 1.00 98.00 175 ILE A N 1
ATOM 1384 C CA . ILE A 1 175 ? 9.021 6.908 0.964 1.00 98.00 175 ILE A CA 1
ATOM 1385 C C . ILE A 1 175 ? 8.448 8.295 1.262 1.00 98.00 175 ILE A C 1
ATOM 1387 O O . ILE A 1 175 ? 7.927 8.516 2.354 1.00 98.00 175 ILE A O 1
ATOM 1391 N N . ILE A 1 176 ? 8.513 9.222 0.300 1.00 98.12 176 ILE A N 1
ATOM 1392 C CA . ILE A 1 176 ? 7.991 10.582 0.482 1.00 98.12 176 ILE A CA 1
ATOM 1393 C C . ILE A 1 176 ? 6.482 10.541 0.739 1.00 98.12 176 ILE A C 1
ATOM 1395 O O . ILE A 1 176 ? 6.022 11.141 1.706 1.00 98.12 176 ILE A O 1
ATOM 1399 N N . MET A 1 177 ? 5.711 9.802 -0.068 1.00 98.56 177 MET A N 1
ATOM 1400 C CA . MET A 1 177 ? 4.266 9.653 0.151 1.00 98.56 177 MET A CA 1
ATOM 1401 C C . MET A 1 177 ? 3.949 8.998 1.502 1.00 98.56 177 MET A C 1
ATOM 1403 O O . MET A 1 177 ? 2.990 9.396 2.158 1.00 98.56 177 MET A O 1
ATOM 1407 N N . PHE A 1 178 ? 4.761 8.036 1.954 1.00 98.44 178 PHE A N 1
ATOM 1408 C CA . PHE A 1 178 ? 4.573 7.401 3.258 1.00 98.44 178 PHE A CA 1
ATOM 1409 C C . PHE A 1 178 ? 4.822 8.381 4.409 1.00 98.44 178 PHE A C 1
ATOM 1411 O O . PHE A 1 178 ? 3.978 8.505 5.292 1.00 98.44 178 PHE A O 1
ATOM 1418 N N . ILE A 1 179 ? 5.917 9.145 4.375 1.00 98.25 179 ILE A N 1
ATOM 1419 C CA . ILE A 1 179 ? 6.188 10.201 5.366 1.00 98.25 179 ILE A CA 1
ATOM 1420 C C . ILE A 1 179 ? 5.060 11.243 5.364 1.00 98.25 179 ILE A C 1
ATOM 1422 O O . ILE A 1 179 ? 4.571 11.632 6.422 1.00 98.25 179 ILE A O 1
ATOM 1426 N N . LEU A 1 180 ? 4.593 11.651 4.184 1.00 98.06 180 LEU A N 1
ATOM 1427 C CA . LEU A 1 180 ? 3.484 12.593 4.051 1.00 98.06 180 LEU A CA 1
ATOM 1428 C C . LEU A 1 180 ? 2.157 12.038 4.577 1.00 98.06 180 LEU A C 1
ATOM 1430 O O . LEU A 1 180 ? 1.368 12.807 5.116 1.00 98.06 180 LEU A O 1
ATOM 1434 N N . SER A 1 181 ? 1.922 10.724 4.513 1.00 98.06 181 SER A N 1
ATOM 1435 C CA . SER A 1 181 ? 0.739 10.122 5.144 1.00 98.06 181 SER A CA 1
ATOM 1436 C C . SER A 1 181 ? 0.738 10.325 6.665 1.00 98.06 181 SER A C 1
ATOM 1438 O O . SER A 1 181 ? -0.298 10.681 7.221 1.00 98.06 181 SER A O 1
ATOM 1440 N N . PHE A 1 182 ? 1.899 10.233 7.331 1.00 98.00 182 PHE A N 1
ATOM 1441 C CA . PHE A 1 182 ? 2.039 10.567 8.756 1.00 98.00 182 PHE A CA 1
ATOM 1442 C C . PHE A 1 182 ? 1.816 12.051 9.038 1.00 98.00 182 PHE A C 1
ATOM 1444 O O . PHE A 1 182 ? 1.187 12.386 10.039 1.00 98.00 182 PHE A O 1
ATOM 1451 N N . VAL A 1 183 ? 2.282 12.937 8.152 1.00 97.62 183 VAL A N 1
ATOM 1452 C CA . VAL A 1 183 ? 1.979 14.373 8.246 1.00 97.62 183 VAL A CA 1
ATOM 1453 C C . VAL A 1 183 ? 0.469 14.603 8.145 1.00 97.62 183 VAL A C 1
ATOM 1455 O O . VAL A 1 183 ? -0.086 15.311 8.977 1.00 97.62 183 VAL A O 1
ATOM 1458 N N . CYS A 1 184 ? -0.218 13.953 7.202 1.00 97.25 184 CYS A N 1
ATOM 1459 C CA . CYS A 1 184 ? -1.674 14.019 7.069 1.00 97.25 184 CYS A CA 1
ATOM 1460 C C . CYS A 1 184 ? -2.416 13.480 8.297 1.00 97.25 184 CYS A C 1
ATOM 1462 O O . CYS A 1 184 ? -3.383 14.103 8.735 1.00 97.25 184 CYS A O 1
ATOM 1464 N N . PHE A 1 185 ? -1.973 12.359 8.875 1.00 97.25 185 PHE A N 1
ATOM 1465 C CA . PHE A 1 185 ? -2.551 11.834 10.115 1.00 97.25 185 PHE A CA 1
ATOM 1466 C C . PHE A 1 185 ? -2.342 12.806 11.281 1.00 97.25 185 PHE A C 1
ATOM 1468 O O . PHE A 1 185 ? -3.282 13.075 12.022 1.00 97.25 185 PHE A O 1
ATOM 1475 N N . GLY A 1 186 ? -1.148 13.393 11.409 1.00 97.06 186 GLY A N 1
ATOM 1476 C CA . GLY A 1 186 ? -0.850 14.397 12.433 1.00 97.06 186 GLY A CA 1
ATOM 1477 C C . GLY A 1 186 ? -1.663 15.683 12.268 1.00 97.06 186 GLY A C 1
ATOM 1478 O O . GLY A 1 186 ? -2.168 16.223 13.252 1.00 97.06 186 GLY A O 1
ATOM 1479 N N . TRP A 1 187 ? -1.849 16.147 11.030 1.00 96.62 187 TRP A N 1
ATOM 1480 C CA . TRP A 1 187 ? -2.671 17.320 10.732 1.00 96.62 187 TRP A CA 1
ATOM 1481 C C . TRP A 1 187 ? -4.147 17.051 11.044 1.00 96.62 187 TRP A C 1
ATOM 1483 O O . TRP A 1 187 ? -4.779 17.843 11.742 1.00 96.62 187 TRP A O 1
ATOM 1493 N N . SER A 1 188 ? -4.658 15.885 10.633 1.00 96.44 188 SER A N 1
ATOM 1494 C CA . SER A 1 188 ? -6.028 15.454 10.941 1.00 96.44 188 SER A CA 1
ATOM 1495 C C . SER A 1 188 ? -6.248 15.322 12.448 1.00 96.44 188 SER A C 1
ATOM 1497 O O . SER A 1 188 ? -7.255 15.792 12.968 1.00 96.44 188 SER A O 1
ATOM 1499 N N . TYR A 1 189 ? -5.278 14.751 13.169 1.00 95.88 189 TYR A N 1
ATOM 1500 C CA . TYR A 1 189 ? -5.312 14.645 14.624 1.00 95.88 189 TYR A CA 1
ATOM 1501 C C . TYR A 1 189 ? -5.396 16.019 15.291 1.00 95.88 189 TYR A C 1
ATOM 1503 O O . TYR A 1 189 ? -6.278 16.226 16.116 1.00 95.88 189 TYR A O 1
ATOM 1511 N N . ASN A 1 190 ? -4.523 16.963 14.921 1.00 95.25 190 ASN A N 1
ATOM 1512 C CA . ASN A 1 190 ? -4.531 18.312 15.494 1.00 95.25 190 ASN A CA 1
ATOM 1513 C C . ASN A 1 190 ? -5.869 19.025 15.235 1.00 95.25 190 ASN A C 1
ATOM 1515 O O . ASN A 1 190 ? -6.457 19.584 16.157 1.00 95.25 190 ASN A O 1
ATOM 1519 N N . GLY A 1 191 ? -6.392 18.928 14.006 1.00 93.44 191 GLY A N 1
ATOM 1520 C CA . GLY A 1 191 ? -7.725 19.428 13.669 1.00 93.44 191 GLY A CA 1
ATOM 1521 C C . GLY A 1 191 ? -8.7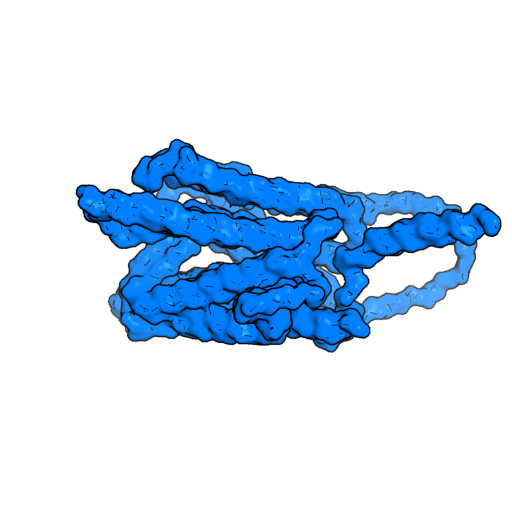95 18.851 14.597 1.00 93.44 191 GLY A C 1
ATOM 1522 O O . GLY A 1 191 ? -9.494 19.600 15.270 1.00 93.44 191 GLY A O 1
ATOM 1523 N N . LEU A 1 192 ? -8.856 17.522 14.722 1.00 94.19 192 LEU A N 1
ATOM 1524 C CA . LEU A 1 192 ? -9.834 16.839 15.574 1.00 94.19 192 LEU A CA 1
ATOM 1525 C C . LEU A 1 192 ? -9.703 17.194 17.063 1.00 94.19 192 LEU A C 1
ATOM 1527 O O . LEU A 1 192 ? -10.726 17.352 17.726 1.00 94.19 192 LEU A O 1
ATOM 1531 N N . GLN A 1 193 ? -8.486 17.362 17.595 1.00 93.94 193 GLN A N 1
ATOM 1532 C CA . GLN A 1 193 ? -8.294 17.750 19.001 1.00 93.94 193 GLN A CA 1
ATOM 1533 C C . GLN A 1 193 ? -8.912 19.114 19.322 1.00 93.94 193 GLN A C 1
ATOM 1535 O O . GLN A 1 193 ? -9.497 19.278 20.390 1.00 93.94 193 GLN A O 1
ATOM 1540 N N . ASN A 1 194 ? -8.829 20.073 18.397 1.00 90.38 194 ASN A N 1
ATOM 1541 C CA . ASN A 1 194 ? -9.447 21.387 18.581 1.00 90.38 194 ASN A CA 1
ATOM 1542 C C . ASN A 1 194 ? -10.982 21.302 18.578 1.00 90.38 194 ASN A C 1
ATOM 1544 O O . ASN A 1 194 ? -11.650 22.076 19.256 1.00 90.38 194 ASN A O 1
ATOM 1548 N N . ILE A 1 195 ? -11.546 20.341 17.845 1.00 89.50 195 ILE A N 1
ATOM 1549 C CA . ILE A 1 195 ? -12.993 20.213 17.635 1.00 89.50 195 ILE A CA 1
ATOM 1550 C C . ILE A 1 195 ? -13.663 19.461 18.780 1.00 89.50 195 ILE A C 1
ATOM 1552 O O . ILE A 1 195 ? -14.730 19.871 19.231 1.00 89.50 195 ILE A O 1
ATOM 1556 N N . ILE A 1 196 ? -13.031 18.400 19.292 1.00 91.19 196 ILE A N 1
ATOM 1557 C CA . ILE A 1 196 ? -13.567 17.594 20.405 1.00 91.19 196 ILE A CA 1
ATOM 1558 C C . ILE A 1 196 ? -13.778 18.440 21.668 1.00 91.19 196 ILE A C 1
ATOM 1560 O O . ILE A 1 196 ? -14.648 18.138 22.481 1.00 91.19 196 ILE A O 1
ATOM 1564 N N . GLN A 1 197 ? -13.016 19.526 21.827 1.00 88.25 197 GLN A N 1
ATOM 1565 C CA . GLN A 1 197 ? -13.198 20.480 22.926 1.00 88.25 197 GLN A CA 1
ATOM 1566 C C . GLN A 1 197 ? -14.497 21.294 22.812 1.00 88.25 197 GLN A C 1
ATOM 1568 O O . GLN A 1 197 ? -14.961 21.838 23.810 1.00 88.25 197 GLN A O 1
ATOM 1573 N N . ILE A 1 198 ? -15.072 21.388 21.611 1.00 88.88 198 ILE A N 1
ATOM 1574 C CA . ILE A 1 198 ? -16.252 22.201 21.303 1.00 88.88 198 ILE A CA 1
ATOM 1575 C C . ILE A 1 198 ? -17.495 21.313 21.173 1.00 88.88 198 ILE A C 1
ATOM 1577 O O . ILE A 1 198 ? -18.557 21.662 21.686 1.00 88.88 198 ILE A O 1
ATOM 1581 N N . ILE A 1 199 ? -17.377 20.173 20.481 1.00 87.19 199 ILE A N 1
ATOM 1582 C CA . ILE A 1 199 ? -18.499 19.288 20.144 1.00 87.19 199 ILE A CA 1
ATOM 1583 C C . ILE A 1 199 ? -18.093 17.829 20.405 1.00 87.19 199 ILE A C 1
ATOM 1585 O O . ILE A 1 199 ? -17.018 17.418 19.965 1.00 87.19 199 ILE A O 1
ATOM 1589 N N . PRO A 1 200 ? -18.935 17.014 21.073 1.00 87.62 200 PRO A N 1
ATOM 1590 C CA . PRO A 1 200 ? -18.681 15.583 21.200 1.00 87.62 200 PRO A CA 1
ATOM 1591 C C . PRO A 1 200 ? -18.731 14.908 19.823 1.00 87.62 200 PRO A C 1
ATOM 1593 O O . PRO A 1 200 ? -19.699 15.067 19.081 1.00 87.62 200 PRO A O 1
ATOM 1596 N N . ILE A 1 201 ? -17.691 14.143 19.491 1.00 88.25 201 ILE A N 1
ATOM 1597 C CA . ILE A 1 201 ? -17.571 13.423 18.219 1.00 88.25 201 ILE A CA 1
ATOM 1598 C C . ILE A 1 201 ? -17.720 11.920 18.466 1.00 88.25 201 ILE A C 1
ATOM 1600 O O . ILE A 1 201 ? -17.053 11.367 19.340 1.00 88.25 201 ILE A O 1
ATOM 1604 N N . GLU A 1 202 ? -18.564 11.255 17.677 1.00 90.38 202 GLU A N 1
ATOM 1605 C CA . GLU A 1 202 ? -18.677 9.792 17.681 1.00 90.38 202 GLU A CA 1
ATOM 1606 C C . GLU A 1 202 ? -17.367 9.128 17.230 1.00 90.38 202 GLU A C 1
ATOM 1608 O O . GLU A 1 202 ? -16.676 9.610 16.327 1.00 90.38 202 GLU A O 1
ATOM 1613 N N . ILE A 1 203 ? -17.019 7.998 17.845 1.00 89.06 203 ILE A N 1
ATOM 1614 C CA . ILE A 1 203 ? -15.713 7.354 17.653 1.00 89.06 203 ILE A CA 1
ATOM 1615 C C . ILE A 1 203 ? -15.500 6.877 16.208 1.00 89.06 203 ILE A C 1
ATOM 1617 O O . ILE A 1 203 ? -14.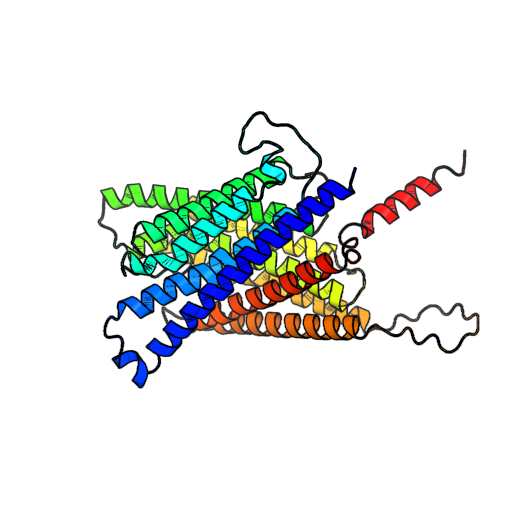390 6.953 15.677 1.00 89.06 203 ILE A O 1
ATOM 1621 N N . GLU A 1 204 ? -16.568 6.447 15.535 1.00 89.19 204 GLU A N 1
ATOM 1622 C CA . GLU A 1 204 ? -16.562 6.065 14.126 1.00 89.19 204 GLU A CA 1
ATOM 1623 C C . GLU A 1 204 ? -16.155 7.242 13.239 1.00 89.19 204 GLU A C 1
ATOM 1625 O O . GLU A 1 204 ? -15.244 7.115 12.418 1.00 89.19 204 GLU A O 1
ATOM 1630 N N . PHE A 1 205 ? -16.783 8.401 13.446 1.00 89.69 205 PHE A N 1
ATOM 1631 C CA . PHE A 1 205 ? -16.499 9.610 12.679 1.00 89.69 205 PHE A CA 1
ATOM 1632 C C . PHE A 1 205 ? -15.100 10.156 12.981 1.00 89.69 205 PHE A C 1
ATOM 1634 O O . PHE A 1 205 ? -14.398 10.596 12.067 1.00 89.69 205 PHE A O 1
ATOM 1641 N N . TYR A 1 206 ? -14.665 10.061 14.242 1.00 92.25 206 TYR A N 1
ATOM 1642 C CA . TYR A 1 206 ? -13.317 10.435 14.658 1.00 92.25 206 TYR A CA 1
ATOM 1643 C C . TYR A 1 206 ? -12.253 9.677 13.859 1.00 92.25 206 TYR A C 1
ATOM 1645 O O . TYR A 1 206 ? -11.400 10.293 13.217 1.00 92.25 206 TYR A O 1
ATOM 1653 N N . TYR A 1 207 ? -12.315 8.342 13.851 1.00 93.06 207 TYR A N 1
ATOM 1654 C CA . TYR A 1 207 ? -11.337 7.540 13.118 1.00 93.06 207 TYR A CA 1
ATOM 1655 C C . TYR A 1 207 ? -11.481 7.691 11.606 1.00 93.06 207 TYR A C 1
ATOM 1657 O O . TYR A 1 207 ? -10.477 7.656 10.890 1.00 93.06 207 TYR A O 1
ATOM 1665 N N . GLU A 1 208 ? -12.705 7.867 11.103 1.00 91.69 208 GLU A N 1
ATOM 1666 C CA . GLU A 1 208 ? -12.943 8.138 9.688 1.00 91.69 208 GLU A CA 1
ATOM 1667 C C . GLU A 1 208 ? -12.183 9.380 9.224 1.00 91.69 208 GLU A C 1
ATOM 1669 O O . GLU A 1 208 ? -11.383 9.273 8.296 1.00 91.69 208 GLU A O 1
ATOM 1674 N N . LEU A 1 209 ? -12.359 10.516 9.901 1.00 93.38 209 LEU A N 1
ATOM 1675 C CA . LEU A 1 209 ? -11.660 11.758 9.574 1.00 93.38 209 LEU A CA 1
ATOM 1676 C C . LEU A 1 209 ? -10.152 11.674 9.824 1.00 93.38 209 LEU A C 1
ATOM 1678 O O . LEU A 1 209 ? -9.374 12.140 8.989 1.00 93.38 209 LEU A O 1
ATOM 1682 N N . LEU A 1 210 ? -9.733 11.039 10.924 1.00 95.25 210 LEU A N 1
ATOM 1683 C CA . LEU A 1 210 ? -8.320 10.889 11.277 1.00 95.25 210 LEU A CA 1
ATOM 1684 C C . LEU A 1 210 ? -7.534 10.192 10.162 1.00 95.25 210 LEU A C 1
ATOM 1686 O O . LEU A 1 210 ? -6.443 10.634 9.799 1.00 95.25 210 LEU A O 1
ATOM 1690 N N . PHE A 1 211 ? -8.087 9.106 9.615 1.00 96.06 211 PHE A N 1
ATOM 1691 C CA . PHE A 1 211 ? -7.406 8.291 8.612 1.00 96.06 211 PHE A CA 1
ATOM 1692 C C . PHE A 1 211 ? -7.739 8.659 7.167 1.00 96.06 211 PHE A C 1
ATOM 1694 O O . PHE A 1 211 ? -7.059 8.159 6.272 1.00 96.06 211 PHE A O 1
ATOM 1701 N N . TRP A 1 212 ? -8.721 9.530 6.912 1.00 95.12 212 TRP A N 1
ATOM 1702 C CA . TRP A 1 212 ? -9.184 9.838 5.555 1.00 95.12 212 TRP A CA 1
ATOM 1703 C C . TRP A 1 212 ? -8.043 10.305 4.647 1.00 95.12 212 TRP A C 1
ATOM 1705 O O . TRP A 1 212 ? -7.718 9.664 3.648 1.00 95.12 212 TRP A O 1
ATOM 1715 N N . SER A 1 213 ? -7.385 11.397 5.029 1.00 95.44 213 SER A N 1
ATOM 1716 C CA . SER A 1 213 ? -6.376 12.075 4.209 1.00 95.44 213 SER A CA 1
ATOM 1717 C C . SER A 1 213 ? -5.099 11.248 4.012 1.00 95.44 213 SER A C 1
ATOM 1719 O O . SER A 1 213 ? -4.648 11.043 2.884 1.00 95.44 213 SER A O 1
ATOM 1721 N N . GLY A 1 214 ? -4.519 10.715 5.091 1.00 96.50 214 GLY A N 1
ATOM 1722 C CA . GLY A 1 214 ? -3.328 9.869 4.993 1.00 96.50 214 GLY A CA 1
ATOM 1723 C C . GLY A 1 214 ? -3.633 8.507 4.360 1.00 96.50 214 GLY A C 1
ATOM 1724 O O . GLY A 1 214 ? -2.802 7.968 3.633 1.00 96.50 214 GLY A O 1
ATOM 1725 N N . GLY A 1 215 ? -4.850 7.986 4.536 1.00 95.94 215 GLY A N 1
ATOM 1726 C CA . GLY A 1 215 ? -5.331 6.774 3.880 1.00 95.94 215 GLY A CA 1
ATOM 1727 C C . GLY A 1 215 ? -5.415 6.912 2.359 1.00 95.94 215 GLY A C 1
ATOM 1728 O O . GLY A 1 215 ? -5.041 5.979 1.648 1.00 95.94 215 GLY A O 1
ATOM 1729 N N . HIS A 1 216 ? -5.807 8.086 1.848 1.00 95.00 216 HIS A N 1
ATOM 1730 C CA . HIS A 1 216 ? -5.751 8.396 0.414 1.00 95.00 216 HIS A CA 1
ATOM 1731 C C . HIS A 1 216 ? -4.318 8.304 -0.123 1.00 95.00 216 HIS A C 1
ATOM 1733 O O . HIS A 1 216 ? -4.079 7.638 -1.131 1.00 95.00 216 HIS A O 1
ATOM 1739 N N . LEU A 1 217 ? -3.344 8.890 0.582 1.00 96.69 217 LEU A N 1
ATOM 1740 C CA . LEU A 1 217 ? -1.928 8.766 0.221 1.00 96.69 217 LEU A CA 1
ATOM 1741 C C . LEU A 1 217 ? -1.449 7.308 0.218 1.00 96.69 217 LEU A C 1
ATOM 1743 O O . LEU A 1 217 ? -0.718 6.919 -0.693 1.00 96.69 217 LEU A O 1
ATOM 1747 N N . LEU A 1 218 ? -1.892 6.480 1.174 1.00 97.38 218 LEU A N 1
ATOM 1748 C CA . LEU A 1 218 ? -1.574 5.047 1.178 1.00 97.38 218 LEU A CA 1
ATOM 1749 C C . LEU A 1 218 ? -2.065 4.343 -0.100 1.00 97.38 218 LEU A C 1
ATOM 1751 O O . LEU A 1 218 ? -1.333 3.519 -0.647 1.00 97.38 218 LEU A O 1
ATOM 1755 N N . GLN A 1 219 ? -3.237 4.703 -0.637 1.00 96.12 219 GLN A N 1
ATOM 1756 C CA . GLN A 1 219 ? -3.716 4.130 -1.904 1.00 96.12 219 GLN A CA 1
ATOM 1757 C C . GLN A 1 219 ? -2.808 4.491 -3.085 1.00 96.12 219 GLN A C 1
ATOM 1759 O O . GLN A 1 219 ? -2.499 3.624 -3.904 1.00 96.12 219 GLN A O 1
ATOM 1764 N N . PHE A 1 220 ? -2.309 5.731 -3.148 1.00 97.88 220 PHE A N 1
ATOM 1765 C CA . PHE A 1 220 ? -1.344 6.137 -4.177 1.00 97.88 220 PHE A CA 1
ATOM 1766 C C . PHE A 1 220 ? 0.004 5.419 -4.042 1.00 97.88 220 PHE A C 1
ATOM 1768 O O . PHE A 1 220 ? 0.641 5.122 -5.052 1.00 97.88 220 PHE A O 1
ATOM 1775 N N . ILE A 1 221 ? 0.432 5.066 -2.823 1.00 98.56 221 ILE A N 1
ATOM 1776 C CA . ILE A 1 221 ? 1.603 4.197 -2.616 1.00 98.56 221 ILE A CA 1
ATOM 1777 C C . ILE A 1 221 ? 1.347 2.810 -3.216 1.00 98.56 221 ILE A C 1
ATOM 1779 O O . ILE A 1 221 ? 2.219 2.268 -3.899 1.00 98.56 221 ILE A O 1
ATOM 1783 N N . TYR A 1 222 ? 0.158 2.240 -3.007 1.00 98.00 222 TYR A N 1
ATOM 1784 C CA . TYR A 1 222 ? -0.182 0.921 -3.541 1.00 98.00 222 TYR A CA 1
ATOM 1785 C C . TYR A 1 222 ? -0.244 0.915 -5.070 1.00 98.00 222 TYR A C 1
ATOM 1787 O O . TYR A 1 222 ? 0.285 -0.006 -5.694 1.00 98.00 222 TYR A O 1
ATOM 1795 N N . THR A 1 223 ? -0.798 1.956 -5.697 1.00 97.81 223 THR A N 1
ATOM 1796 C CA . THR A 1 223 ? -0.792 2.080 -7.163 1.00 97.81 223 THR A CA 1
ATOM 1797 C C . THR A 1 223 ? 0.604 2.376 -7.720 1.00 97.81 223 THR A C 1
ATOM 1799 O O . THR A 1 223 ? 0.949 1.868 -8.787 1.00 97.81 223 THR A O 1
ATOM 1802 N N . GLN A 1 224 ? 1.454 3.105 -6.987 1.00 98.56 224 GLN A N 1
ATOM 1803 C CA . GLN A 1 224 ? 2.859 3.326 -7.357 1.00 98.56 224 GLN A CA 1
ATOM 1804 C C . GLN A 1 224 ? 3.630 2.001 -7.420 1.00 98.56 224 GLN A C 1
ATOM 1806 O O . GLN A 1 224 ? 4.320 1.719 -8.403 1.00 98.56 224 GLN A O 1
ATOM 1811 N N . ILE A 1 225 ? 3.478 1.164 -6.388 1.00 98.25 225 ILE A N 1
ATOM 1812 C CA . ILE A 1 225 ? 4.090 -0.168 -6.329 1.00 98.25 225 ILE A CA 1
ATOM 1813 C C . ILE A 1 225 ? 3.492 -1.099 -7.383 1.00 98.25 225 ILE A C 1
ATOM 1815 O O . ILE A 1 225 ? 4.240 -1.839 -8.020 1.00 98.25 225 ILE A O 1
ATOM 1819 N N . LEU A 1 226 ? 2.183 -1.023 -7.639 1.00 98.50 226 LEU A N 1
ATOM 1820 C CA . LEU A 1 226 ? 1.532 -1.777 -8.709 1.00 98.50 226 LEU A CA 1
ATOM 1821 C C . LEU A 1 226 ? 2.155 -1.479 -10.077 1.00 98.50 226 LEU A C 1
ATOM 1823 O O . LEU A 1 226 ? 2.540 -2.412 -10.777 1.00 98.50 226 LEU A O 1
ATOM 1827 N N . ILE A 1 227 ? 2.290 -0.198 -10.444 1.00 98.44 227 ILE A N 1
ATOM 1828 C CA . ILE A 1 227 ? 2.898 0.217 -11.718 1.00 98.44 227 ILE A CA 1
ATOM 1829 C C . ILE A 1 227 ? 4.319 -0.343 -11.821 1.00 98.44 227 ILE A C 1
ATOM 1831 O O . ILE A 1 227 ? 4.674 -0.963 -12.826 1.00 98.44 227 ILE A O 1
ATOM 1835 N N . PHE A 1 228 ? 5.126 -0.168 -10.772 1.00 97.75 228 PHE A N 1
ATOM 1836 C CA . PHE A 1 228 ? 6.493 -0.680 -10.734 1.00 97.75 228 PHE A CA 1
ATOM 1837 C C . PHE A 1 228 ? 6.554 -2.208 -10.909 1.00 97.75 228 PHE A C 1
ATOM 1839 O O . PHE A 1 228 ? 7.348 -2.713 -11.711 1.00 97.75 228 PHE A O 1
ATOM 1846 N N . ILE A 1 229 ? 5.700 -2.950 -10.200 1.00 97.31 229 ILE A N 1
ATOM 1847 C CA . ILE A 1 229 ? 5.651 -4.412 -10.265 1.00 97.31 229 ILE A CA 1
ATOM 1848 C C . ILE A 1 229 ? 5.152 -4.884 -11.628 1.00 97.31 229 ILE A C 1
ATOM 1850 O O . ILE A 1 229 ? 5.783 -5.759 -12.214 1.00 97.31 229 ILE A O 1
ATOM 1854 N N . TRP A 1 230 ? 4.076 -4.312 -12.174 1.00 97.62 230 TRP A N 1
ATOM 1855 C CA . TRP A 1 230 ? 3.588 -4.683 -13.502 1.00 97.62 230 TRP A CA 1
ATOM 1856 C C . TRP A 1 230 ? 4.661 -4.476 -14.565 1.00 97.62 230 TRP A C 1
ATOM 1858 O O . TRP A 1 230 ? 4.906 -5.382 -15.355 1.00 97.62 230 TRP A O 1
ATOM 1868 N N . VAL A 1 231 ? 5.352 -3.332 -14.560 1.00 95.69 231 VAL A N 1
ATOM 1869 C CA . VAL A 1 231 ? 6.450 -3.052 -15.501 1.00 95.69 231 VAL A CA 1
ATOM 1870 C C . VAL A 1 231 ? 7.593 -4.056 -15.334 1.00 95.69 231 VAL A C 1
ATOM 1872 O O . VAL A 1 231 ? 8.158 -4.516 -16.328 1.00 95.69 231 VAL A O 1
ATOM 1875 N N . SER A 1 232 ? 7.913 -4.433 -14.095 1.00 92.12 232 SER A N 1
ATOM 1876 C CA . SER A 1 232 ? 8.947 -5.429 -13.795 1.00 92.12 232 SER A CA 1
ATOM 1877 C C . SER A 1 232 ? 8.553 -6.828 -14.284 1.00 92.12 232 SER A C 1
ATOM 1879 O O . SER A 1 232 ? 9.315 -7.460 -15.010 1.00 92.12 232 SER A O 1
ATOM 1881 N N . LEU A 1 233 ? 7.337 -7.287 -13.975 1.00 91.81 233 LEU A N 1
ATOM 1882 C CA . LEU A 1 233 ? 6.793 -8.568 -14.439 1.00 91.81 233 LEU A CA 1
ATOM 1883 C C . LEU A 1 233 ? 6.680 -8.616 -15.967 1.00 91.81 233 LEU A C 1
ATOM 1885 O O . LEU A 1 233 ? 6.997 -9.627 -16.586 1.00 91.81 233 LEU A O 1
ATOM 1889 N N . PHE A 1 234 ? 6.258 -7.519 -16.590 1.00 92.94 234 PHE A N 1
ATOM 1890 C CA . PHE A 1 234 ? 6.104 -7.418 -18.037 1.00 92.94 234 PHE A CA 1
ATOM 1891 C C . PHE A 1 234 ? 7.449 -7.474 -18.772 1.00 92.94 234 PHE A C 1
ATOM 1893 O O . PHE A 1 234 ? 7.573 -8.140 -19.801 1.00 92.94 234 PHE A O 1
ATOM 1900 N N . ARG A 1 235 ? 8.486 -6.837 -18.214 1.00 88.19 235 ARG A N 1
ATOM 1901 C CA . ARG A 1 235 ? 9.865 -6.949 -18.708 1.00 88.19 235 ARG A CA 1
ATOM 1902 C C . ARG A 1 235 ? 10.354 -8.398 -18.682 1.00 88.19 235 ARG A C 1
ATOM 1904 O O . ARG A 1 235 ? 10.921 -8.856 -19.674 1.00 88.19 235 ARG A O 1
ATOM 1911 N N . GLU A 1 236 ? 10.101 -9.117 -17.588 1.00 85.62 236 GLU A N 1
ATOM 1912 C CA . GLU A 1 236 ? 10.442 -10.541 -17.471 1.00 85.62 236 GLU A CA 1
ATOM 1913 C C . GLU A 1 236 ? 9.630 -11.411 -18.442 1.00 85.62 236 GLU A C 1
ATOM 1915 O O . GLU A 1 236 ? 10.182 -12.314 -19.066 1.00 85.62 236 GLU A O 1
ATOM 1920 N N . LEU A 1 237 ? 8.346 -11.096 -18.658 1.00 87.88 237 LEU A N 1
ATOM 1921 C CA . LEU A 1 237 ? 7.492 -11.799 -19.620 1.00 87.88 237 LEU A CA 1
ATOM 1922 C C . LEU A 1 237 ? 8.016 -11.686 -21.062 1.00 87.88 237 LEU A C 1
ATOM 1924 O O . LEU A 1 237 ? 7.993 -12.663 -21.807 1.00 87.88 237 LEU A O 1
ATOM 1928 N N . ILE A 1 238 ? 8.470 -10.496 -21.468 1.00 85.56 238 ILE A N 1
ATOM 1929 C CA . ILE A 1 238 ? 8.999 -10.251 -22.820 1.00 85.56 238 ILE A CA 1
ATOM 1930 C C . ILE A 1 238 ? 10.450 -10.743 -22.959 1.00 85.56 238 ILE A C 1
ATOM 1932 O O . ILE A 1 238 ? 10.911 -10.996 -24.075 1.00 85.56 238 ILE A O 1
ATOM 1936 N N . ALA A 1 239 ? 11.181 -10.864 -21.847 1.00 82.94 239 ALA A N 1
ATOM 1937 C CA . ALA A 1 239 ? 12.607 -11.184 -21.801 1.00 82.94 239 ALA A CA 1
ATOM 1938 C C . ALA A 1 239 ? 13.486 -10.224 -22.640 1.00 82.94 239 ALA A C 1
ATOM 1940 O O . ALA A 1 239 ? 14.522 -10.613 -23.188 1.00 82.94 239 ALA A O 1
ATOM 1941 N N . ARG A 1 240 ? 13.080 -8.949 -22.758 1.00 79.19 240 ARG A N 1
ATOM 1942 C CA . ARG A 1 240 ? 13.815 -7.887 -23.475 1.00 79.19 240 ARG A CA 1
ATOM 1943 C C . ARG A 1 240 ? 13.755 -6.562 -22.720 1.00 79.19 240 ARG A C 1
ATOM 1945 O O . ARG A 1 240 ? 12.921 -6.359 -21.844 1.00 79.19 240 ARG A O 1
ATOM 1952 N N . GLU A 1 241 ? 14.634 -5.641 -23.102 1.00 82.69 241 GLU A N 1
ATOM 1953 C CA . GLU A 1 241 ? 14.562 -4.250 -22.654 1.00 82.69 241 GLU A CA 1
ATOM 1954 C C . GLU A 1 241 ? 13.287 -3.573 -23.175 1.00 82.69 241 GLU A C 1
ATOM 1956 O O . GLU A 1 241 ? 12.937 -3.712 -24.351 1.00 82.69 241 GLU A O 1
ATOM 1961 N N . LEU A 1 242 ? 12.620 -2.814 -22.304 1.00 87.25 242 LEU A N 1
ATOM 1962 C CA . LEU A 1 242 ? 11.427 -2.044 -22.657 1.00 87.25 242 LEU A CA 1
ATOM 1963 C C . LEU A 1 242 ? 11.822 -0.824 -23.500 1.00 87.25 242 LEU A C 1
ATOM 1965 O O . LEU A 1 242 ? 12.677 -0.035 -23.089 1.00 87.25 242 LEU A O 1
ATOM 1969 N N . LYS A 1 243 ? 11.188 -0.633 -24.663 1.00 89.12 243 LYS A N 1
ATOM 1970 C CA . LYS A 1 243 ? 11.473 0.507 -25.552 1.00 89.12 243 LYS A CA 1
ATOM 1971 C C . LYS A 1 243 ? 11.018 1.820 -24.918 1.00 89.12 243 LYS A C 1
ATOM 1973 O O . LYS A 1 243 ? 11.725 2.824 -25.001 1.00 89.12 243 LYS A O 1
ATOM 1978 N N . PHE A 1 244 ? 9.874 1.806 -24.242 1.00 91.06 244 PHE A N 1
ATOM 1979 C CA . PHE A 1 244 ? 9.245 2.965 -23.619 1.00 91.06 244 PHE A CA 1
ATOM 1980 C C . PHE A 1 244 ? 9.585 3.098 -22.128 1.00 91.06 244 PHE A C 1
ATOM 1982 O O . PHE A 1 244 ? 8.779 3.589 -21.343 1.00 91.06 244 PHE A O 1
ATOM 1989 N N . GLN A 1 245 ? 10.800 2.730 -21.702 1.00 91.44 245 GLN A N 1
ATOM 1990 C CA . GLN A 1 245 ? 11.224 2.877 -20.299 1.00 91.44 245 GLN A CA 1
ATOM 1991 C C . GLN A 1 245 ? 10.998 4.295 -19.734 1.00 91.44 245 GLN A C 1
ATOM 1993 O O . GLN A 1 245 ? 10.574 4.436 -18.589 1.00 91.44 245 GLN A O 1
ATOM 1998 N N . LYS A 1 246 ? 11.226 5.344 -20.539 1.00 94.44 246 LYS A N 1
ATOM 1999 C CA . LYS A 1 246 ? 10.964 6.739 -20.140 1.00 94.44 246 LYS A CA 1
ATOM 2000 C C . LYS A 1 246 ? 9.480 7.028 -19.897 1.00 94.44 246 LYS A C 1
ATOM 2002 O O . LYS A 1 246 ? 9.170 7.825 -19.023 1.00 94.44 246 LYS A O 1
ATOM 2007 N N . PHE A 1 247 ? 8.582 6.386 -20.645 1.00 96.62 247 PHE A N 1
ATOM 2008 C CA . PHE A 1 247 ? 7.138 6.523 -20.452 1.00 96.62 247 PHE A CA 1
ATOM 2009 C C . PHE A 1 247 ? 6.709 5.902 -19.121 1.00 96.62 247 PHE A C 1
ATOM 2011 O O . PHE A 1 247 ? 6.031 6.554 -18.341 1.00 96.62 247 PHE A O 1
ATOM 2018 N N . TYR A 1 248 ? 7.182 4.695 -18.800 1.00 97.25 248 TYR A N 1
ATOM 2019 C CA . TYR A 1 248 ? 6.891 4.072 -17.503 1.00 97.25 248 TYR A CA 1
ATOM 2020 C C . TYR A 1 248 ? 7.451 4.878 -16.326 1.00 97.25 248 TYR A C 1
ATOM 2022 O O . TYR A 1 248 ? 6.785 5.011 -15.304 1.00 97.25 248 TYR A O 1
ATOM 2030 N N . LEU A 1 249 ? 8.641 5.470 -16.483 1.00 97.31 249 LEU A N 1
ATOM 2031 C CA . LEU A 1 249 ? 9.182 6.398 -15.491 1.00 97.31 249 LEU A CA 1
ATOM 2032 C C . LEU A 1 249 ? 8.291 7.640 -15.353 1.00 97.31 249 LEU A C 1
ATOM 2034 O O . LEU A 1 249 ? 7.954 8.021 -14.238 1.00 97.31 249 LEU A O 1
ATOM 2038 N N . PHE A 1 250 ? 7.862 8.235 -16.468 1.00 97.94 250 PHE A N 1
ATOM 2039 C CA . PHE A 1 250 ? 6.912 9.347 -16.465 1.00 97.94 250 PHE A CA 1
ATOM 2040 C C . PHE A 1 250 ? 5.611 8.996 -15.728 1.00 97.94 250 PHE A C 1
ATOM 2042 O O . PHE A 1 250 ? 5.134 9.813 -14.949 1.00 97.94 250 PHE A O 1
ATOM 2049 N N . LEU A 1 251 ? 5.068 7.787 -15.896 1.00 98.44 251 LEU A N 1
ATOM 2050 C CA . LEU A 1 251 ? 3.864 7.357 -15.175 1.00 98.44 251 LEU A CA 1
ATOM 2051 C C . LEU A 1 251 ? 4.076 7.268 -13.661 1.00 98.44 251 LEU A C 1
ATOM 2053 O O . LEU A 1 251 ? 3.180 7.633 -12.904 1.00 98.44 251 LEU A O 1
ATOM 2057 N N . LEU A 1 252 ? 5.258 6.832 -13.217 1.00 98.50 252 LEU A N 1
ATOM 2058 C CA . LEU A 1 252 ? 5.610 6.870 -11.798 1.00 98.50 252 LEU A CA 1
ATOM 2059 C C . LEU A 1 252 ? 5.664 8.317 -11.288 1.00 98.50 252 LEU A C 1
ATOM 2061 O O . LEU A 1 252 ? 5.159 8.587 -10.199 1.00 98.50 252 LEU A O 1
ATOM 2065 N N . TYR A 1 253 ? 6.257 9.248 -12.047 1.00 98.31 253 TYR A N 1
ATOM 2066 C CA . TYR A 1 253 ? 6.258 10.677 -11.696 1.00 98.31 253 TYR A CA 1
ATOM 2067 C C . TYR A 1 253 ? 4.837 11.235 -11.636 1.00 98.31 253 TYR A C 1
ATOM 2069 O O . TYR A 1 253 ? 4.491 11.935 -10.690 1.00 98.31 253 TYR A O 1
ATOM 2077 N N . LEU A 1 254 ? 4.007 10.897 -12.620 1.00 98.38 254 LEU A N 1
ATOM 2078 C CA . LEU A 1 254 ? 2.626 11.347 -12.712 1.00 98.38 254 LEU A CA 1
ATOM 2079 C C . LEU A 1 254 ? 1.811 10.896 -11.492 1.00 98.38 254 LEU A C 1
ATOM 2081 O O . LEU A 1 254 ? 1.183 11.724 -10.839 1.00 98.38 254 LEU A O 1
ATOM 2085 N N . ASN A 1 255 ? 1.873 9.608 -11.143 1.00 98.56 255 ASN A N 1
ATOM 2086 C CA . ASN A 1 255 ? 1.162 9.066 -9.984 1.00 98.56 255 ASN A CA 1
ATOM 2087 C C . ASN A 1 255 ? 1.688 9.638 -8.659 1.00 98.56 255 ASN A C 1
ATOM 2089 O O . ASN A 1 255 ? 0.901 9.915 -7.759 1.00 98.56 255 ASN A O 1
ATOM 2093 N N . PHE A 1 256 ? 2.998 9.884 -8.557 1.00 98.56 256 PHE A N 1
ATOM 2094 C CA . PHE A 1 256 ? 3.575 10.581 -7.410 1.00 98.56 256 PHE A CA 1
ATOM 2095 C C . PHE A 1 256 ? 2.995 11.992 -7.259 1.00 98.56 256 PHE A C 1
ATOM 2097 O O . PHE A 1 256 ? 2.506 12.327 -6.185 1.00 98.56 256 PHE A O 1
ATOM 2104 N N . ILE A 1 257 ? 2.978 12.796 -8.328 1.00 98.19 257 ILE A N 1
ATOM 2105 C CA . ILE A 1 257 ? 2.387 14.142 -8.301 1.00 98.19 257 ILE A CA 1
ATOM 2106 C C . ILE A 1 257 ? 0.907 14.082 -7.919 1.00 98.19 257 ILE A C 1
ATOM 2108 O O . ILE A 1 257 ? 0.475 14.858 -7.070 1.00 98.19 257 ILE A O 1
ATOM 2112 N N . PHE A 1 258 ? 0.145 13.134 -8.473 1.00 98.00 258 PHE A N 1
ATOM 2113 C CA . PHE A 1 258 ? -1.246 12.926 -8.074 1.00 98.00 258 PHE A CA 1
ATOM 2114 C C . PHE A 1 258 ? -1.382 12.603 -6.590 1.00 98.00 258 PHE A C 1
ATOM 2116 O O . PHE A 1 258 ? -2.250 13.181 -5.948 1.00 98.00 258 PHE A O 1
ATOM 2123 N N . GLY A 1 259 ? -0.512 11.767 -6.024 1.00 97.44 259 GLY A N 1
ATOM 2124 C CA . GLY A 1 259 ? -0.485 11.512 -4.586 1.00 97.44 259 GLY A CA 1
ATOM 2125 C C . GLY A 1 259 ? -0.258 12.790 -3.776 1.00 97.44 259 GLY A C 1
ATOM 2126 O O . GLY A 1 259 ? -1.038 13.086 -2.877 1.00 97.44 259 GLY A O 1
ATOM 2127 N N . ILE A 1 260 ? 0.745 13.601 -4.132 1.00 96.88 260 ILE A N 1
ATOM 2128 C CA . ILE A 1 260 ? 1.078 14.847 -3.415 1.00 96.88 260 ILE A CA 1
ATOM 2129 C C . ILE A 1 260 ? -0.082 15.856 -3.406 1.00 96.88 260 ILE A C 1
ATOM 2131 O O . ILE A 1 260 ? -0.216 16.611 -2.441 1.00 96.88 260 ILE A O 1
ATOM 2135 N N . ILE A 1 261 ? -0.966 15.835 -4.413 1.00 96.00 261 ILE A N 1
ATOM 2136 C CA . ILE A 1 261 ? -2.157 16.700 -4.438 1.00 96.00 261 ILE A CA 1
ATOM 2137 C C . ILE A 1 261 ? -3.039 16.503 -3.188 1.00 96.00 261 ILE A C 1
ATOM 2139 O O . ILE A 1 261 ? -3.674 17.456 -2.739 1.00 96.00 261 ILE A O 1
ATOM 2143 N N . ALA A 1 262 ? -3.008 15.322 -2.558 1.00 93.12 262 ALA A N 1
ATOM 2144 C CA . ALA A 1 262 ? -3.732 15.037 -1.317 1.00 93.12 262 ALA A CA 1
ATOM 2145 C C . ALA A 1 262 ? -3.429 16.038 -0.184 1.00 93.12 262 ALA A C 1
ATOM 2147 O O . ALA A 1 262 ? -4.290 16.282 0.660 1.00 93.12 262 ALA A O 1
ATOM 2148 N N . ILE A 1 263 ? -2.233 16.641 -0.155 1.00 94.25 263 ILE A N 1
ATOM 2149 C CA . ILE A 1 263 ? -1.851 17.624 0.872 1.00 94.25 263 ILE A CA 1
ATOM 2150 C C . ILE A 1 263 ? -2.676 18.910 0.765 1.00 94.25 263 ILE A C 1
ATOM 2152 O O . ILE A 1 263 ? -2.995 19.519 1.785 1.00 94.25 263 ILE A O 1
ATOM 2156 N N . PHE A 1 264 ? -3.082 19.302 -0.446 1.00 93.56 264 PHE A N 1
ATOM 2157 C CA . PHE A 1 264 ? -3.875 20.516 -0.646 1.00 93.56 264 PHE A CA 1
ATOM 2158 C C . PHE A 1 264 ? -5.265 20.431 -0.012 1.00 93.56 264 PHE A C 1
ATOM 2160 O O . PHE A 1 264 ? -5.830 21.478 0.290 1.00 93.56 264 PHE A O 1
ATOM 2167 N N . GLY A 1 265 ? -5.790 19.226 0.243 1.00 93.75 265 GLY A N 1
ATOM 2168 C CA . GLY A 1 265 ? -7.065 19.046 0.940 1.00 93.75 265 GLY A CA 1
ATOM 2169 C C . GLY A 1 265 ? -7.061 19.703 2.320 1.00 93.75 265 GLY A C 1
ATOM 2170 O O . GLY A 1 265 ? -7.925 20.522 2.606 1.00 93.75 265 GLY A O 1
ATOM 2171 N N . HIS A 1 266 ? -6.020 19.445 3.117 1.00 92.44 266 HIS A N 1
ATOM 2172 C CA . HIS A 1 266 ? -5.821 20.081 4.430 1.00 92.44 266 HIS A CA 1
ATOM 2173 C C . HIS A 1 266 ? -5.539 21.579 4.356 1.00 92.44 266 HIS A C 1
ATOM 2175 O O . HIS A 1 266 ? -5.902 22.322 5.258 1.00 92.44 266 HIS A O 1
ATOM 2181 N N . ALA A 1 267 ? -4.868 22.032 3.297 1.00 93.00 267 ALA A N 1
ATOM 2182 C CA . ALA A 1 267 ? -4.571 23.451 3.128 1.00 93.00 267 ALA A CA 1
ATOM 2183 C C . ALA A 1 267 ? -5.803 24.272 2.707 1.00 93.00 267 ALA A C 1
ATOM 2185 O O . ALA A 1 267 ? -5.809 25.486 2.894 1.00 93.00 267 ALA A O 1
ATOM 2186 N N . SER A 1 268 ? -6.809 23.625 2.109 1.00 94.00 268 SER A N 1
ATOM 2187 C CA . SER A 1 268 ? -7.935 24.306 1.455 1.00 94.00 268 SER A CA 1
ATOM 2188 C C . SER A 1 268 ? -9.267 24.139 2.184 1.00 94.00 268 SER A C 1
ATOM 2190 O O . SER A 1 268 ? -10.137 24.987 2.015 1.00 94.00 268 SER A O 1
ATOM 2192 N N . TYR A 1 269 ? -9.441 23.068 2.965 1.00 94.06 269 TYR A N 1
ATOM 2193 C CA . TYR A 1 269 ? -10.714 22.722 3.599 1.00 94.06 269 TYR A CA 1
ATOM 2194 C C . TYR A 1 269 ? -10.539 22.414 5.084 1.00 94.06 269 TYR A C 1
ATOM 2196 O O . TYR A 1 269 ? -9.550 21.804 5.492 1.00 94.06 269 TYR A O 1
ATOM 2204 N N . ASP A 1 270 ? -11.539 22.795 5.878 1.00 90.69 270 ASP A N 1
ATOM 2205 C CA . ASP A 1 270 ? -11.643 22.378 7.274 1.00 90.69 270 ASP A CA 1
ATOM 2206 C C . ASP A 1 270 ? -12.067 20.905 7.350 1.00 90.69 270 ASP A C 1
ATOM 2208 O O . ASP A 1 270 ? -12.911 20.454 6.579 1.00 90.69 270 ASP A O 1
ATOM 2212 N N . ILE A 1 271 ? -11.506 20.154 8.295 1.00 90.38 271 ILE A N 1
ATOM 2213 C CA . ILE A 1 271 ? -11.758 18.721 8.461 1.00 90.38 271 ILE A CA 1
ATOM 2214 C C . ILE A 1 271 ? -13.221 18.385 8.803 1.00 90.38 271 ILE A C 1
ATOM 2216 O O . ILE A 1 271 ? -13.652 17.258 8.557 1.00 90.38 271 ILE A O 1
ATOM 2220 N N . ILE A 1 272 ? -13.987 19.334 9.358 1.00 86.88 272 ILE A N 1
ATOM 2221 C CA . ILE A 1 272 ? -15.424 19.147 9.639 1.00 86.88 272 ILE A CA 1
ATOM 2222 C C . ILE A 1 272 ? -16.266 19.307 8.373 1.00 86.88 272 ILE A C 1
ATOM 2224 O O . ILE A 1 272 ? -17.349 18.728 8.273 1.00 86.88 272 ILE A O 1
ATOM 2228 N N . ASP A 1 273 ? -15.796 20.107 7.417 1.00 88.69 273 ASP A N 1
ATOM 2229 C CA . ASP A 1 273 ? -16.571 20.432 6.230 1.00 88.69 273 ASP A CA 1
ATOM 2230 C C . ASP A 1 273 ? -16.778 19.176 5.369 1.00 88.69 273 ASP A C 1
ATOM 2232 O O . ASP A 1 273 ? -15.853 18.401 5.106 1.00 88.69 273 ASP A O 1
ATOM 2236 N N . GLY A 1 274 ? -18.000 18.986 4.868 1.00 89.50 274 GLY A N 1
ATOM 2237 C CA . GLY A 1 274 ? -18.289 17.949 3.880 1.00 89.50 274 GLY A CA 1
ATOM 2238 C C . GLY A 1 274 ? -17.393 18.077 2.643 1.00 89.50 274 GLY A C 1
ATOM 2239 O O . GLY A 1 274 ? -16.988 17.058 2.073 1.00 89.50 274 GLY A O 1
ATOM 2240 N N . ALA A 1 275 ? -16.995 19.309 2.297 1.00 93.88 275 ALA A N 1
ATOM 2241 C CA . ALA A 1 275 ? -16.071 19.596 1.205 1.00 93.88 275 ALA A CA 1
ATOM 2242 C C . ALA A 1 275 ? -14.697 18.921 1.379 1.00 93.88 275 ALA A C 1
ATOM 2244 O O . ALA A 1 275 ? -14.080 18.532 0.386 1.00 93.88 275 ALA A O 1
ATOM 2245 N N . PHE A 1 276 ? -14.235 18.697 2.617 1.00 93.88 276 PHE A N 1
ATOM 2246 C CA . PHE A 1 276 ? -12.991 17.972 2.881 1.00 93.88 276 PHE A CA 1
ATOM 2247 C C . PHE A 1 276 ? -13.087 16.532 2.381 1.00 93.88 276 PHE A C 1
ATOM 2249 O O . PHE A 1 276 ? -12.280 16.094 1.557 1.00 93.88 276 PHE A O 1
ATOM 2256 N N . LYS A 1 277 ? -14.113 15.788 2.811 1.00 92.00 277 LYS A N 1
ATOM 2257 C CA . LYS A 1 277 ? -14.315 14.406 2.349 1.00 92.00 277 LYS A CA 1
ATOM 2258 C C . LYS A 1 277 ? -14.589 14.350 0.848 1.00 92.00 277 LYS A C 1
ATOM 2260 O O . LYS A 1 277 ? -14.087 13.443 0.177 1.00 92.00 277 LYS A O 1
ATOM 2265 N N . GLU A 1 278 ? -15.347 15.308 0.320 1.00 93.56 278 GLU A N 1
ATOM 2266 C CA . GLU A 1 278 ? -15.655 15.394 -1.105 1.00 93.56 278 GLU A CA 1
ATOM 2267 C C . GLU A 1 278 ? -14.396 15.613 -1.954 1.00 93.56 278 GLU A C 1
ATOM 2269 O O . GLU A 1 278 ? -14.208 14.908 -2.947 1.00 93.56 278 GLU A O 1
ATOM 2274 N N . PHE A 1 279 ? -13.498 16.515 -1.544 1.00 95.94 279 PHE A N 1
ATOM 2275 C CA . PHE A 1 279 ? -12.223 16.756 -2.222 1.00 95.94 279 PHE A CA 1
ATOM 2276 C C . PHE A 1 279 ? -11.439 15.456 -2.402 1.00 95.94 279 PHE A C 1
ATOM 2278 O O . PHE A 1 279 ? -11.064 15.100 -3.518 1.00 95.94 279 PHE A O 1
ATOM 2285 N N . TYR A 1 280 ? -11.241 14.718 -1.312 1.00 95.00 280 TYR A N 1
ATOM 2286 C CA . TYR A 1 280 ? -10.502 13.458 -1.310 1.00 95.00 280 TYR A CA 1
ATOM 2287 C C . TYR A 1 280 ? -11.210 12.367 -2.133 1.00 95.00 280 TYR A C 1
ATOM 2289 O O . TYR A 1 280 ? -10.583 11.674 -2.938 1.00 95.00 280 TYR A O 1
ATOM 2297 N N . THR A 1 281 ? -12.538 12.286 -2.031 1.00 91.94 281 THR A N 1
ATOM 2298 C CA . THR A 1 281 ? -13.346 11.356 -2.833 1.00 91.94 281 THR A CA 1
ATOM 2299 C C . THR A 1 281 ? -13.186 11.631 -4.331 1.00 91.94 281 THR A C 1
ATOM 2301 O O . THR A 1 281 ? -12.906 10.717 -5.110 1.00 91.94 281 THR A O 1
ATOM 2304 N N . ASN A 1 282 ? -13.300 12.896 -4.742 1.00 93.88 282 ASN A N 1
ATOM 2305 C CA . ASN A 1 282 ? -13.096 13.322 -6.126 1.00 93.88 282 ASN A CA 1
ATOM 2306 C C . ASN A 1 282 ? -11.647 13.094 -6.574 1.00 93.88 282 ASN A C 1
ATOM 2308 O O . ASN A 1 282 ? -11.405 12.621 -7.686 1.00 93.88 282 ASN A O 1
ATOM 2312 N N . HIS A 1 283 ? -10.680 13.360 -5.697 1.00 95.25 283 HIS A N 1
ATOM 2313 C CA . HIS A 1 283 ? -9.262 13.130 -5.947 1.00 95.25 283 HIS A CA 1
ATOM 2314 C C . HIS A 1 283 ? -8.980 11.667 -6.315 1.00 95.25 283 HIS A C 1
ATOM 2316 O O . HIS A 1 283 ? -8.375 11.407 -7.358 1.00 95.25 283 HIS A O 1
ATOM 2322 N N . MET A 1 284 ? -9.494 10.706 -5.542 1.00 92.38 284 MET A N 1
ATOM 2323 C CA . MET A 1 284 ? -9.363 9.281 -5.871 1.00 92.38 284 MET A CA 1
ATOM 2324 C C . MET A 1 284 ? -10.148 8.882 -7.115 1.00 92.38 284 MET A C 1
ATOM 2326 O O . MET A 1 284 ? -9.617 8.148 -7.950 1.00 92.38 284 MET A O 1
ATOM 2330 N N . LYS A 1 285 ? -11.379 9.385 -7.267 1.00 91.00 285 LYS A N 1
ATOM 2331 C CA . LYS A 1 285 ? -12.244 9.083 -8.414 1.00 91.00 285 LYS A CA 1
ATOM 2332 C C . LYS A 1 285 ? -11.580 9.439 -9.743 1.00 91.00 285 LYS A C 1
ATOM 2334 O O . LYS A 1 285 ? -11.655 8.656 -10.687 1.00 91.00 285 LYS A O 1
ATOM 2339 N N . TYR A 1 286 ? -10.935 10.602 -9.821 1.00 92.31 286 TYR A N 1
ATOM 2340 C CA . TYR A 1 286 ? -10.354 11.091 -11.071 1.00 92.31 286 TYR A CA 1
ATOM 2341 C C . TYR A 1 286 ? -8.892 10.686 -11.268 1.00 92.31 286 TYR A C 1
ATOM 2343 O O . TYR A 1 286 ? -8.491 10.419 -12.401 1.00 92.31 286 TYR A O 1
ATOM 2351 N N . LEU A 1 287 ? -8.085 10.630 -10.203 1.00 95.56 287 LEU A N 1
ATOM 2352 C CA . LEU A 1 287 ? -6.635 10.446 -10.339 1.00 95.56 287 LEU A CA 1
ATOM 2353 C C . LEU A 1 287 ? -6.145 9.050 -9.937 1.00 95.56 287 LEU A C 1
ATOM 2355 O O . LEU A 1 287 ? -5.143 8.590 -10.486 1.00 95.56 287 LEU A O 1
ATOM 2359 N N . GLY A 1 288 ? -6.845 8.350 -9.037 1.00 91.88 288 GLY A N 1
ATOM 2360 C CA . GLY A 1 288 ? -6.356 7.106 -8.426 1.00 91.88 288 GLY A CA 1
ATOM 2361 C C . GLY A 1 288 ? -6.097 5.969 -9.423 1.00 91.88 288 GLY A C 1
ATOM 2362 O O . GLY A 1 288 ? -5.136 5.216 -9.279 1.00 91.88 288 GLY A O 1
ATOM 2363 N N . GLY A 1 289 ? -6.920 5.860 -10.471 1.00 92.88 289 GLY A N 1
ATOM 2364 C CA . GLY A 1 289 ? -6.783 4.832 -11.511 1.00 92.88 289 GLY A CA 1
ATOM 2365 C C . GLY A 1 289 ? -6.014 5.270 -12.762 1.00 92.88 289 GLY A C 1
ATOM 2366 O O . GLY A 1 289 ? -5.672 4.426 -13.591 1.00 92.88 289 GLY A O 1
ATOM 2367 N N . LEU A 1 290 ? -5.726 6.566 -12.922 1.00 96.00 290 LEU A N 1
ATOM 2368 C CA . LEU A 1 290 ? -5.295 7.123 -14.206 1.00 96.00 290 LEU A CA 1
ATOM 2369 C C . LEU A 1 290 ? -3.914 6.606 -14.639 1.00 96.00 290 LEU A C 1
ATOM 2371 O O . LEU A 1 290 ? -3.761 6.084 -15.743 1.00 96.00 290 LEU A O 1
ATOM 2375 N N . ALA A 1 291 ? -2.907 6.698 -13.769 1.00 97.69 291 ALA A N 1
ATOM 2376 C CA . ALA A 1 291 ? -1.552 6.254 -14.098 1.00 97.69 291 ALA A CA 1
ATOM 2377 C C . ALA A 1 291 ? -1.426 4.722 -14.286 1.00 97.69 291 ALA A C 1
ATOM 2379 O O . ALA A 1 291 ? -0.793 4.313 -15.266 1.00 97.69 291 ALA A O 1
ATOM 2380 N N . PRO A 1 292 ? -2.048 3.857 -13.452 1.00 97.50 292 PRO A N 1
ATOM 2381 C CA . PRO A 1 292 ? -2.097 2.418 -13.716 1.00 97.50 292 PRO A CA 1
ATOM 2382 C C . PRO A 1 292 ? -2.755 2.068 -15.056 1.00 97.50 292 PRO A C 1
ATOM 2384 O O . PRO 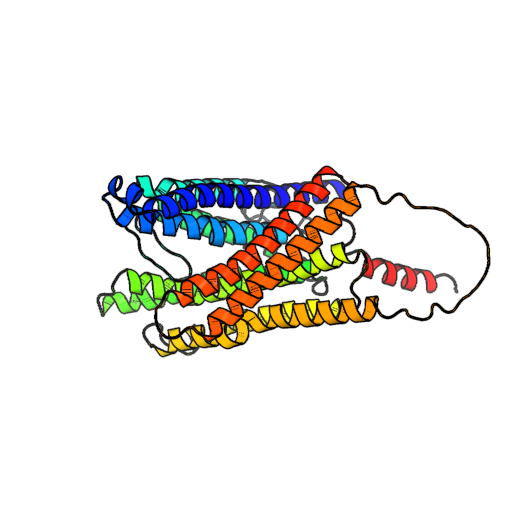A 1 292 ? -2.221 1.245 -15.794 1.00 97.50 292 PRO A O 1
ATOM 2387 N N . VAL A 1 293 ? -3.865 2.716 -15.427 1.00 97.00 293 VAL A N 1
ATOM 2388 C CA . VAL A 1 293 ? -4.532 2.459 -16.718 1.00 97.00 293 VAL A CA 1
ATOM 2389 C C . VAL A 1 293 ? -3.644 2.874 -17.896 1.00 97.00 293 VAL A C 1
ATOM 2391 O O . VAL A 1 293 ? -3.488 2.107 -18.847 1.00 97.00 293 VAL A O 1
ATOM 2394 N N . LEU A 1 294 ? -2.979 4.031 -17.820 1.00 97.94 294 LEU A N 1
ATOM 2395 C CA . LEU A 1 294 ? -2.004 4.447 -18.838 1.00 97.94 294 LEU A CA 1
ATOM 2396 C C . LEU A 1 294 ? -0.806 3.485 -18.933 1.00 97.94 294 LEU A C 1
ATOM 2398 O O . LEU A 1 294 ? -0.254 3.293 -20.018 1.00 97.94 294 LEU A O 1
ATOM 2402 N N . CYS A 1 295 ? -0.425 2.839 -17.826 1.00 98.06 295 CYS A N 1
ATOM 2403 C CA . CYS A 1 295 ? 0.605 1.800 -17.817 1.00 98.06 295 CYS A CA 1
ATOM 2404 C C . CYS A 1 295 ? 0.205 0.614 -18.703 1.00 98.06 295 CYS A C 1
ATOM 2406 O O . CYS A 1 295 ? 0.999 0.179 -19.538 1.00 98.06 295 CYS A O 1
ATOM 2408 N N . LEU A 1 296 ? -1.047 0.156 -18.594 1.00 97.12 296 LEU A N 1
ATOM 2409 C CA . LEU A 1 296 ? -1.589 -0.931 -19.415 1.00 97.12 296 LEU A CA 1
ATOM 2410 C C . LEU A 1 296 ? -1.626 -0.573 -20.900 1.00 97.12 296 LEU A C 1
ATOM 2412 O O . LEU A 1 296 ? -1.272 -1.398 -21.740 1.00 97.12 296 LEU A O 1
ATOM 2416 N N . VAL A 1 297 ? -1.991 0.670 -21.224 1.00 96.50 297 VAL A N 1
ATOM 2417 C CA . VAL A 1 297 ? -1.947 1.183 -22.601 1.00 96.50 297 VAL A CA 1
ATOM 2418 C C . VAL A 1 297 ? -0.517 1.115 -23.150 1.00 96.50 297 VAL A C 1
ATOM 2420 O O . VAL A 1 297 ? -0.301 0.593 -24.244 1.00 96.50 297 VAL A O 1
ATOM 2423 N N . GLY A 1 298 ? 0.476 1.560 -22.371 1.00 95.75 298 GLY A N 1
ATOM 2424 C CA . GLY A 1 298 ? 1.892 1.455 -22.738 1.00 95.75 298 GLY A CA 1
ATOM 2425 C C . GLY A 1 298 ? 2.351 0.014 -22.979 1.00 95.75 298 GLY A C 1
ATOM 2426 O O . GLY A 1 298 ? 3.028 -0.258 -23.972 1.00 95.75 298 GLY A O 1
ATOM 2427 N N . MET A 1 299 ? 1.934 -0.920 -22.119 1.00 95.25 299 MET A N 1
ATOM 2428 C CA . MET A 1 299 ? 2.224 -2.351 -22.281 1.00 95.25 299 MET A CA 1
ATOM 2429 C C . MET A 1 299 ? 1.580 -2.922 -23.547 1.00 95.25 299 MET A C 1
ATOM 2431 O O . MET A 1 299 ? 2.229 -3.659 -24.288 1.00 95.25 299 MET A O 1
ATOM 2435 N N . GLY A 1 300 ? 0.334 -2.542 -23.840 1.00 94.00 300 GLY A N 1
ATOM 2436 C CA . GLY A 1 300 ? -0.359 -2.918 -25.072 1.00 94.00 300 GLY A CA 1
ATOM 2437 C C . GLY A 1 300 ? 0.388 -2.447 -26.322 1.00 94.00 300 GLY A C 1
ATOM 2438 O O . GLY A 1 300 ? 0.632 -3.245 -27.228 1.00 94.00 300 GLY A O 1
ATOM 2439 N N . PHE A 1 301 ? 0.838 -1.188 -26.346 1.00 92.88 301 PHE A N 1
ATOM 2440 C CA . PHE A 1 301 ? 1.652 -0.668 -27.448 1.00 92.88 301 PHE A CA 1
ATOM 2441 C C . PHE A 1 301 ? 2.975 -1.428 -27.604 1.00 92.88 301 PHE A C 1
ATOM 2443 O O . PHE A 1 301 ? 3.328 -1.792 -28.727 1.00 92.88 301 PHE A O 1
ATOM 2450 N N . GLU A 1 302 ? 3.696 -1.721 -26.514 1.00 91.88 302 GLU A N 1
ATOM 2451 C CA . GLU A 1 302 ? 4.919 -2.542 -26.577 1.00 91.88 302 GLU A CA 1
ATOM 2452 C C . GLU A 1 302 ? 4.657 -3.907 -27.219 1.00 91.88 302 GLU A C 1
ATOM 2454 O O . GLU A 1 302 ? 5.416 -4.318 -28.098 1.00 91.88 302 GLU A O 1
ATOM 2459 N N . LEU A 1 303 ? 3.574 -4.593 -26.833 1.00 90.12 303 LEU A N 1
ATOM 2460 C CA . LEU A 1 303 ? 3.205 -5.887 -27.415 1.00 90.12 303 LEU A CA 1
ATOM 2461 C C . LEU A 1 303 ? 2.958 -5.779 -28.923 1.00 90.12 303 LEU A C 1
ATOM 2463 O O . LEU A 1 303 ? 3.504 -6.577 -29.683 1.00 90.12 303 LEU A O 1
ATOM 2467 N N . VAL A 1 304 ? 2.229 -4.759 -29.384 1.00 88.06 304 VAL A N 1
ATOM 2468 C CA . VAL A 1 304 ? 1.999 -4.531 -30.823 1.00 88.06 304 VAL A CA 1
ATOM 2469 C C . VAL A 1 304 ? 3.320 -4.291 -31.568 1.00 88.06 304 VAL A C 1
ATOM 2471 O O . VAL A 1 304 ? 3.555 -4.879 -32.626 1.00 88.06 304 VAL A O 1
ATOM 2474 N N . PHE A 1 305 ? 4.230 -3.493 -30.999 1.00 83.31 305 PHE A N 1
ATOM 2475 C CA . PHE A 1 305 ? 5.559 -3.236 -31.570 1.00 83.31 305 PHE A CA 1
ATOM 2476 C C . PHE A 1 305 ? 6.520 -4.432 -31.506 1.00 83.31 305 PHE A C 1
ATOM 2478 O O . PHE A 1 305 ? 7.578 -4.390 -32.148 1.00 83.31 305 PHE A O 1
ATOM 2485 N N . LEU A 1 306 ? 6.215 -5.450 -30.701 1.00 78.81 306 LEU A N 1
ATOM 2486 C CA . LEU A 1 306 ? 6.920 -6.732 -30.674 1.00 78.81 306 LEU A CA 1
ATOM 2487 C C . LEU A 1 306 ? 6.339 -7.705 -31.704 1.00 78.81 306 LEU A C 1
ATOM 2489 O O . LEU A 1 306 ? 7.101 -8.446 -32.320 1.00 78.81 306 LEU A O 1
ATOM 2493 N N . CYS A 1 307 ? 5.021 -7.673 -31.911 1.00 66.81 307 CYS A N 1
ATOM 2494 C CA . CYS A 1 307 ? 4.316 -8.479 -32.906 1.00 66.81 307 CYS A CA 1
ATOM 2495 C C . CYS A 1 307 ? 4.526 -7.991 -34.344 1.00 66.81 307 CYS A C 1
ATOM 2497 O O . CYS A 1 307 ? 4.353 -8.780 -35.266 1.00 66.81 307 CYS A O 1
ATOM 2499 N N . HIS A 1 308 ? 4.918 -6.730 -34.558 1.00 54.06 308 HIS A N 1
ATOM 2500 C CA . HIS A 1 308 ? 5.353 -6.262 -35.873 1.00 54.06 308 HIS A CA 1
ATOM 2501 C C . HIS A 1 308 ? 6.745 -6.830 -36.200 1.00 54.06 308 HIS A C 1
ATOM 2503 O O . HIS A 1 308 ? 7.730 -6.412 -35.573 1.00 54.06 308 HIS A O 1
ATOM 2509 N N . PRO A 1 309 ? 6.881 -7.741 -37.185 1.00 44.78 309 PRO A N 1
ATOM 2510 C CA . PRO A 1 309 ? 8.192 -8.127 -37.668 1.00 44.78 309 PRO A CA 1
ATOM 2511 C C . PRO A 1 309 ? 8.814 -6.883 -38.298 1.00 44.78 309 PRO A C 1
ATOM 2513 O O . PRO A 1 309 ? 8.390 -6.417 -39.354 1.00 44.78 309 PRO A O 1
ATOM 2516 N N . ARG A 1 310 ? 9.833 -6.307 -37.652 1.00 43.25 310 ARG A N 1
ATOM 2517 C CA . ARG A 1 310 ? 10.742 -5.452 -38.412 1.00 43.25 310 ARG A CA 1
ATOM 2518 C C . ARG A 1 310 ? 11.364 -6.351 -39.478 1.00 43.25 310 ARG A C 1
ATOM 2520 O O . ARG A 1 310 ? 11.832 -7.430 -39.103 1.00 43.25 310 ARG A O 1
ATOM 2527 N N . PRO A 1 311 ? 11.412 -5.937 -40.755 1.00 34.69 311 PRO A N 1
ATOM 2528 C CA . PRO A 1 311 ? 12.315 -6.575 -41.687 1.00 34.69 311 PRO A CA 1
ATOM 2529 C C . PRO A 1 311 ? 13.706 -6.406 -41.077 1.00 34.69 311 PRO A C 1
ATOM 2531 O O . PRO A 1 311 ? 14.246 -5.303 -40.988 1.00 34.69 311 PRO A O 1
ATOM 2534 N N . LEU A 1 312 ? 14.244 -7.496 -40.536 1.00 35.53 312 LEU A N 1
ATOM 2535 C CA . LEU A 1 312 ? 15.672 -7.603 -40.326 1.00 35.53 312 LEU A CA 1
ATOM 2536 C C . LEU A 1 312 ? 16.258 -7.344 -41.708 1.00 35.53 312 LEU A C 1
ATOM 2538 O O . LEU A 1 312 ? 15.974 -8.103 -42.632 1.00 35.53 312 LEU A O 1
ATOM 2542 N N . CYS A 1 313 ? 17.006 -6.252 -41.872 1.00 31.41 313 CYS A N 1
ATOM 2543 C CA . CYS A 1 313 ? 17.876 -6.112 -43.027 1.00 31.41 313 CYS A CA 1
ATOM 2544 C C . CYS A 1 313 ? 18.729 -7.383 -43.063 1.00 31.41 313 CYS A C 1
ATOM 2546 O O . CYS A 1 313 ? 19.588 -7.591 -42.205 1.00 31.41 313 CYS A O 1
ATOM 2548 N N . HIS A 1 314 ? 18.392 -8.281 -43.986 1.00 32.25 314 HIS A N 1
ATOM 2549 C CA . HIS A 1 314 ? 19.098 -9.523 -44.217 1.00 32.25 314 HIS A CA 1
ATOM 2550 C C . HIS A 1 314 ? 20.512 -9.172 -44.684 1.00 32.25 314 HIS A C 1
ATOM 2552 O O . HIS A 1 314 ? 20.729 -8.931 -45.865 1.00 32.25 314 HIS A O 1
ATOM 2558 N N . SER A 1 315 ? 21.484 -9.204 -43.773 1.00 31.48 315 SER A N 1
ATOM 2559 C CA . SER A 1 315 ? 22.803 -9.711 -44.147 1.00 31.48 315 SER A CA 1
ATOM 2560 C C . SER A 1 315 ? 22.697 -11.227 -44.049 1.00 31.48 315 SER A C 1
ATOM 2562 O O . SER A 1 315 ? 22.689 -11.809 -42.965 1.00 31.48 315 SER A O 1
ATOM 2564 N N . ARG A 1 316 ? 22.452 -11.838 -45.206 1.00 40.59 316 ARG A N 1
ATOM 2565 C CA . ARG A 1 316 ? 22.319 -13.275 -45.405 1.00 40.59 316 ARG A CA 1
ATOM 2566 C C . ARG A 1 316 ? 23.707 -13.856 -45.655 1.00 40.59 316 ARG A C 1
ATOM 2568 O O . ARG A 1 316 ? 24.131 -13.909 -46.795 1.00 40.59 316 ARG A O 1
ATOM 2575 N N . GLU A 1 317 ? 24.355 -14.332 -44.605 1.00 36.09 317 GLU A N 1
ATOM 2576 C CA . GLU A 1 317 ? 25.429 -15.336 -44.637 1.00 36.09 317 GLU A CA 1
ATOM 2577 C C . GLU A 1 317 ? 25.329 -16.057 -43.288 1.00 36.09 317 GLU A C 1
ATOM 2579 O O . GLU A 1 317 ? 25.241 -15.404 -42.256 1.00 36.09 317 GLU A O 1
ATOM 2584 N N . GLY A 1 318 ? 25.245 -17.366 -43.122 1.00 35.38 318 GLY A N 1
ATOM 2585 C CA . GLY A 1 318 ? 25.285 -18.544 -43.966 1.00 35.38 318 GLY A CA 1
ATOM 2586 C C . GLY A 1 318 ? 25.226 -19.710 -42.961 1.00 35.38 318 GLY A C 1
ATOM 2587 O O . GLY A 1 318 ? 25.838 -19.626 -41.902 1.00 35.38 318 GLY A O 1
ATOM 2588 N N . GLY A 1 319 ? 24.409 -20.727 -43.247 1.00 35.75 319 GLY A N 1
ATOM 2589 C CA . GLY A 1 319 ? 24.402 -22.071 -42.644 1.00 35.75 319 GLY A CA 1
ATOM 2590 C C . GLY A 1 319 ? 24.659 -22.257 -41.137 1.00 35.75 319 GLY A C 1
ATOM 2591 O O . GLY A 1 319 ? 25.805 -22.339 -40.716 1.00 35.75 319 GLY A O 1
ATOM 2592 N N . ASN A 1 320 ? 23.599 -22.548 -40.371 1.00 28.97 320 ASN A N 1
ATOM 2593 C CA . ASN A 1 320 ? 23.543 -23.796 -39.589 1.00 28.97 320 ASN A CA 1
ATOM 2594 C C . ASN A 1 320 ? 22.089 -24.097 -39.155 1.00 28.97 320 ASN A C 1
ATOM 2596 O O . ASN A 1 320 ? 21.502 -23.274 -38.444 1.00 28.97 320 ASN A O 1
ATOM 2600 N N . PRO A 1 321 ? 21.474 -25.221 -39.563 1.00 42.91 321 PRO A N 1
ATOM 2601 C CA . PRO A 1 321 ? 20.200 -25.650 -39.009 1.00 42.91 321 PRO A CA 1
ATOM 2602 C C . PRO A 1 321 ? 20.424 -26.297 -37.631 1.00 42.91 321 PRO A C 1
ATOM 2604 O O . PRO A 1 321 ? 21.378 -27.033 -37.418 1.00 42.91 321 PRO A O 1
ATOM 2607 N N . GLU A 1 322 ? 19.517 -26.001 -36.700 1.00 43.84 322 GLU A N 1
ATOM 2608 C CA . GLU A 1 322 ? 19.353 -26.659 -35.394 1.00 43.84 322 GLU A CA 1
ATOM 2609 C C . GLU A 1 322 ? 20.448 -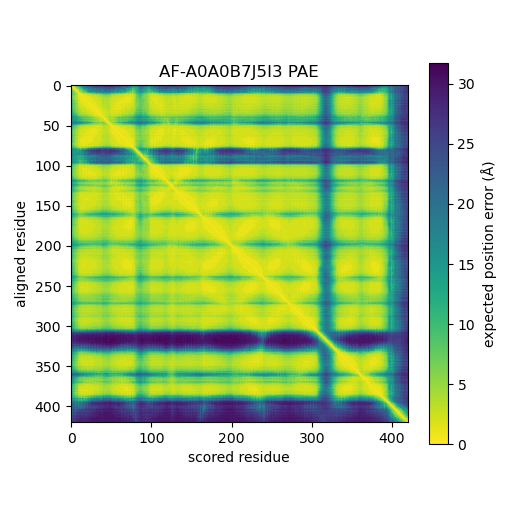26.459 -34.325 1.00 43.84 322 GLU A C 1
ATOM 2611 O O . GLU A 1 322 ? 21.202 -27.354 -33.956 1.00 43.84 322 GLU A O 1
ATOM 2616 N N . LYS A 1 323 ? 20.371 -25.320 -33.628 1.00 31.45 323 LYS A N 1
ATOM 2617 C CA . LYS A 1 323 ? 20.411 -25.357 -32.158 1.00 31.45 323 LYS A CA 1
ATOM 2618 C C . LYS A 1 323 ? 19.007 -25.064 -31.645 1.00 31.45 323 LYS A C 1
ATOM 2620 O O . LYS A 1 323 ? 18.639 -23.908 -31.458 1.00 31.45 323 LYS A O 1
ATOM 2625 N N . LYS A 1 324 ? 18.210 -26.115 -31.423 1.00 35.12 324 LYS A N 1
ATOM 2626 C CA . LYS A 1 324 ? 17.105 -26.047 -30.458 1.00 35.12 324 LYS A CA 1
ATOM 2627 C C . LYS A 1 324 ? 17.759 -25.786 -29.103 1.00 35.12 324 LYS A C 1
ATOM 2629 O O . LYS A 1 324 ? 18.201 -26.714 -28.432 1.00 35.12 324 LYS A O 1
ATOM 2634 N N . GLU A 1 325 ? 17.911 -24.515 -28.740 1.00 36.03 325 GLU A N 1
ATOM 2635 C CA . GLU A 1 325 ? 18.149 -24.149 -27.349 1.00 36.03 325 GLU A CA 1
ATOM 2636 C C . GLU A 1 325 ? 16.980 -24.733 -26.558 1.00 36.03 325 GLU A C 1
ATOM 2638 O O . GLU A 1 325 ? 15.838 -24.290 -26.686 1.00 36.03 325 GLU A O 1
ATOM 2643 N N . TRP A 1 326 ? 17.255 -25.798 -25.806 1.00 34.69 326 TRP A N 1
ATOM 2644 C CA . TRP A 1 326 ? 16.333 -26.330 -24.822 1.00 34.69 326 TRP A CA 1
ATOM 2645 C C . TRP A 1 326 ? 16.074 -25.210 -23.823 1.00 34.69 326 TRP A C 1
ATOM 2647 O O . TRP A 1 326 ? 16.871 -24.990 -22.913 1.00 34.69 326 TRP A O 1
ATOM 2657 N N . ILE A 1 327 ? 14.983 -24.467 -24.017 1.00 45.84 327 ILE A N 1
ATOM 2658 C CA . ILE A 1 327 ? 14.462 -23.577 -22.987 1.00 45.84 327 ILE A CA 1
ATOM 2659 C C . ILE A 1 327 ? 14.227 -24.496 -21.786 1.00 45.84 327 ILE A C 1
ATOM 2661 O O . ILE A 1 327 ? 13.413 -25.419 -21.896 1.00 45.84 327 ILE A O 1
ATOM 2665 N N . PRO A 1 328 ? 14.960 -24.331 -20.671 1.00 50.31 328 PRO A N 1
ATOM 2666 C CA . PRO A 1 328 ? 14.805 -25.223 -19.535 1.00 50.31 328 PRO A CA 1
ATOM 2667 C C . PRO A 1 328 ? 13.333 -25.203 -19.117 1.00 50.31 328 PRO A C 1
ATOM 2669 O O . PRO A 1 328 ? 12.723 -24.135 -19.087 1.00 50.31 328 PRO A O 1
ATOM 2672 N N . ALA A 1 329 ? 12.748 -26.361 -18.795 1.00 54.44 329 ALA A N 1
ATOM 2673 C CA . ALA A 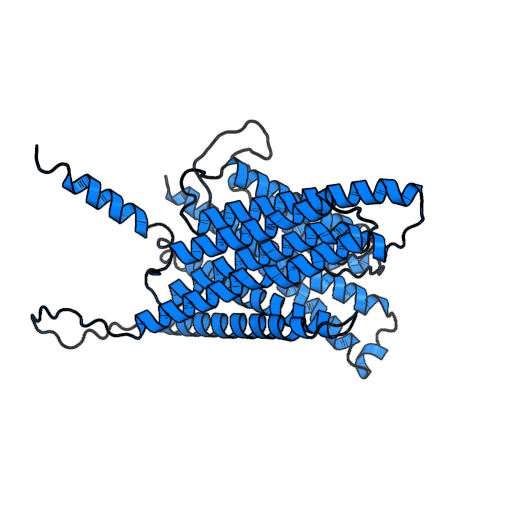1 329 ? 11.329 -26.473 -18.421 1.00 54.44 329 ALA A CA 1
ATOM 2674 C C . ALA A 1 329 ? 10.918 -25.445 -17.340 1.00 54.44 329 ALA A C 1
ATOM 2676 O O . ALA A 1 329 ? 9.805 -24.921 -17.339 1.00 54.44 329 ALA A O 1
ATOM 2677 N N . TYR A 1 330 ? 11.871 -25.078 -16.481 1.00 54.28 330 TYR A N 1
ATOM 2678 C CA . TYR A 1 330 ? 11.773 -24.010 -15.493 1.00 54.28 330 TYR A CA 1
ATOM 2679 C C . TYR A 1 330 ? 11.486 -22.606 -16.067 1.00 54.28 330 TYR A C 1
ATOM 2681 O O . TYR A 1 330 ? 10.685 -21.857 -15.504 1.00 54.28 330 TYR A O 1
ATOM 2689 N N . ALA A 1 331 ? 12.100 -22.236 -17.193 1.00 61.12 331 ALA A N 1
ATOM 2690 C CA . ALA A 1 331 ? 11.855 -20.960 -17.865 1.00 61.12 331 ALA A CA 1
ATOM 2691 C C . ALA A 1 331 ? 10.459 -20.923 -18.512 1.00 61.12 331 ALA A C 1
ATOM 2693 O O . ALA A 1 331 ? 9.772 -19.907 -18.417 1.00 61.12 331 ALA A O 1
ATOM 2694 N N . GLY A 1 332 ? 9.991 -22.046 -19.072 1.00 65.31 332 GLY A N 1
ATOM 2695 C CA . GLY A 1 332 ? 8.616 -22.179 -19.572 1.00 65.31 332 GLY A CA 1
ATOM 2696 C C . GLY A 1 332 ? 7.563 -22.080 -18.460 1.00 65.31 332 GLY A C 1
ATOM 2697 O O . GLY A 1 332 ? 6.565 -21.372 -18.604 1.00 65.31 332 GLY A O 1
ATOM 2698 N N . MET A 1 333 ? 7.816 -22.719 -17.313 1.00 71.00 333 MET A N 1
ATOM 2699 C CA . MET A 1 333 ? 6.951 -22.629 -16.131 1.00 71.00 333 MET A CA 1
ATOM 2700 C C . MET A 1 333 ? 6.896 -21.199 -15.575 1.00 71.00 333 MET A C 1
ATOM 2702 O O . MET A 1 333 ? 5.812 -20.672 -15.331 1.00 71.00 333 MET A O 1
ATOM 2706 N N . THR A 1 334 ? 8.050 -20.541 -15.433 1.00 76.50 334 THR A N 1
ATOM 2707 C CA . THR A 1 334 ? 8.135 -19.154 -14.947 1.00 76.50 334 THR A CA 1
ATOM 2708 C C . THR A 1 334 ? 7.393 -18.193 -15.877 1.00 76.50 334 THR A C 1
ATOM 2710 O O . THR A 1 334 ? 6.620 -17.362 -15.404 1.00 76.50 334 THR A O 1
ATOM 2713 N N . TYR A 1 335 ? 7.536 -18.360 -17.195 1.00 82.69 335 TYR A N 1
ATOM 2714 C CA . TYR A 1 335 ? 6.781 -17.595 -18.189 1.00 82.69 335 TYR A CA 1
ATOM 2715 C C . TYR A 1 335 ? 5.261 -17.756 -18.015 1.00 82.69 335 TYR A C 1
ATOM 2717 O O . TYR A 1 335 ? 4.536 -16.761 -17.945 1.00 82.69 335 TYR A O 1
ATOM 2725 N N . SER A 1 336 ? 4.773 -18.997 -17.897 1.00 85.12 336 SER A N 1
ATOM 2726 C CA . SER A 1 336 ? 3.340 -19.278 -17.723 1.00 85.12 336 SER A CA 1
ATOM 2727 C C . SER A 1 336 ? 2.781 -18.650 -16.443 1.00 85.12 336 SER A C 1
ATOM 2729 O O . SER A 1 336 ? 1.676 -18.101 -16.446 1.00 85.12 336 SER A O 1
ATOM 2731 N N . ILE A 1 337 ? 3.558 -18.688 -15.358 1.00 89.00 337 ILE A N 1
ATOM 2732 C CA . ILE A 1 337 ? 3.183 -18.102 -14.070 1.00 89.00 337 ILE A CA 1
ATOM 2733 C C . ILE A 1 337 ? 3.101 -16.578 -14.183 1.00 89.00 337 ILE A C 1
ATOM 2735 O O . ILE A 1 337 ? 2.056 -16.014 -13.873 1.00 89.00 337 ILE A O 1
ATOM 2739 N N . ILE A 1 338 ? 4.142 -15.909 -14.694 1.00 89.50 338 ILE A N 1
ATOM 2740 C CA . ILE A 1 338 ? 4.148 -14.444 -14.862 1.00 89.50 338 ILE A CA 1
ATOM 2741 C C . ILE A 1 338 ? 2.980 -13.991 -15.744 1.00 89.50 338 ILE A C 1
ATOM 2743 O O . ILE A 1 338 ? 2.284 -13.034 -15.402 1.00 89.50 338 ILE A O 1
ATOM 2747 N N . LYS A 1 339 ? 2.730 -14.694 -16.856 1.00 91.31 339 LYS A N 1
ATOM 2748 C CA . LYS A 1 339 ? 1.615 -14.392 -17.761 1.00 91.31 339 LYS A CA 1
ATOM 2749 C C . LYS A 1 339 ? 0.269 -14.471 -17.041 1.00 91.31 339 LYS A C 1
ATOM 2751 O O . LYS A 1 339 ? -0.544 -13.560 -17.169 1.00 91.31 339 LYS A O 1
ATOM 2756 N N . THR A 1 340 ? 0.049 -15.544 -16.282 1.00 94.19 340 THR A N 1
ATOM 2757 C CA . THR A 1 340 ? -1.192 -15.752 -15.519 1.00 94.19 340 THR A CA 1
ATOM 2758 C C . THR A 1 340 ? -1.371 -14.672 -14.460 1.00 94.19 340 THR A C 1
ATOM 2760 O O . THR A 1 340 ? -2.448 -14.100 -14.337 1.00 94.19 340 THR A O 1
ATOM 2763 N N . ILE A 1 341 ? -0.300 -14.339 -13.741 1.00 95.44 341 ILE A N 1
ATOM 2764 C CA . ILE A 1 341 ? -0.306 -13.301 -12.709 1.00 95.44 341 ILE A CA 1
ATOM 2765 C C . ILE A 1 341 ? -0.675 -11.944 -13.296 1.00 95.44 341 ILE A C 1
ATOM 2767 O O . ILE A 1 341 ? -1.563 -11.281 -12.764 1.00 95.44 341 ILE A O 1
ATOM 2771 N N . LEU A 1 342 ? -0.029 -11.539 -14.394 1.00 96.12 342 LEU A N 1
ATOM 2772 C CA . LEU A 1 342 ? -0.341 -10.281 -15.068 1.00 96.12 342 LEU A CA 1
ATOM 2773 C C . LEU A 1 342 ? -1.795 -10.261 -15.540 1.00 96.12 342 LEU A C 1
ATOM 2775 O O . LEU A 1 342 ? -2.505 -9.305 -15.252 1.00 96.12 342 LEU A O 1
ATOM 2779 N N . LEU A 1 343 ? -2.266 -11.328 -16.193 1.00 96.62 343 LEU A N 1
ATOM 2780 C CA . LEU A 1 343 ? -3.642 -11.399 -16.682 1.00 96.62 343 LEU A CA 1
ATOM 2781 C C . LEU A 1 343 ? -4.663 -11.283 -15.542 1.00 96.62 343 LEU A C 1
ATOM 2783 O O . LEU A 1 343 ? -5.571 -10.458 -15.624 1.00 96.62 343 LEU A O 1
ATOM 2787 N N . CYS A 1 344 ? -4.503 -12.062 -14.470 1.00 97.19 344 CYS A N 1
ATOM 2788 C CA . CYS A 1 344 ? -5.408 -12.031 -13.322 1.00 97.19 344 CYS A CA 1
ATOM 2789 C C . CYS A 1 344 ? -5.365 -10.679 -12.599 1.00 97.19 344 CYS A C 1
ATOM 2791 O O . CYS A 1 344 ? -6.414 -10.110 -12.306 1.00 97.19 344 CYS A O 1
ATOM 2793 N N . SER A 1 345 ? -4.164 -10.146 -12.351 1.00 98.00 345 SER A N 1
ATOM 2794 C CA . SER A 1 345 ? -3.968 -8.855 -11.686 1.00 98.00 345 SER A CA 1
ATOM 2795 C C . SER A 1 345 ? -4.616 -7.712 -12.469 1.00 98.00 345 SER A C 1
ATOM 2797 O O . SER A 1 345 ? -5.394 -6.948 -11.901 1.00 98.00 345 SER A O 1
ATOM 2799 N N . ILE A 1 346 ? -4.358 -7.637 -13.779 1.00 97.81 346 ILE A N 1
ATOM 2800 C CA . ILE A 1 346 ? -4.915 -6.608 -14.664 1.00 97.81 346 ILE A CA 1
ATOM 2801 C C . ILE A 1 346 ? -6.437 -6.729 -14.738 1.00 97.81 346 ILE A C 1
ATOM 2803 O O . ILE A 1 346 ? -7.140 -5.732 -14.591 1.00 97.81 346 ILE A O 1
ATOM 2807 N N . THR A 1 347 ? -6.953 -7.946 -14.928 1.00 97.19 347 THR A N 1
ATOM 2808 C CA . THR A 1 347 ? -8.398 -8.183 -15.059 1.00 97.19 347 THR A CA 1
ATOM 2809 C C . THR A 1 347 ? -9.142 -7.771 -13.794 1.00 97.19 347 THR A C 1
ATOM 2811 O O . THR A 1 347 ? -10.130 -7.047 -13.877 1.00 97.19 347 THR A O 1
ATOM 2814 N N . LEU A 1 348 ? -8.657 -8.183 -12.619 1.00 96.62 348 LEU A N 1
ATOM 2815 C CA . LEU A 1 348 ? -9.299 -7.850 -11.347 1.00 96.62 348 LEU A CA 1
ATOM 2816 C C . LEU A 1 348 ? -9.175 -6.363 -11.009 1.00 96.62 348 LEU A C 1
ATOM 2818 O O . LEU A 1 348 ? -10.153 -5.774 -10.553 1.00 96.62 348 LEU A O 1
ATOM 2822 N N . PHE A 1 349 ? -8.028 -5.741 -11.301 1.00 96.69 349 PHE A N 1
ATOM 2823 C CA . PHE A 1 349 ? -7.851 -4.304 -11.105 1.00 96.69 349 PHE A CA 1
ATOM 2824 C C . PHE A 1 349 ? -8.813 -3.483 -11.977 1.00 96.69 349 PHE A C 1
ATOM 2826 O O . PHE A 1 349 ? -9.484 -2.581 -11.478 1.00 96.69 349 PHE A O 1
ATOM 2833 N N . LEU A 1 350 ? -8.934 -3.826 -13.265 1.00 95.50 350 LEU A N 1
ATOM 2834 C CA . LEU A 1 350 ? -9.868 -3.164 -14.179 1.00 95.50 350 LEU A CA 1
ATOM 2835 C C . LEU A 1 350 ? -11.327 -3.412 -13.790 1.00 95.50 350 LEU A C 1
ATOM 2837 O O . LEU A 1 350 ? -12.114 -2.470 -13.781 1.00 95.50 350 LEU A O 1
ATOM 2841 N N . LEU A 1 351 ? -11.689 -4.648 -13.431 1.00 95.00 351 LEU A N 1
ATOM 2842 C CA . LEU A 1 351 ? -13.041 -4.972 -12.974 1.00 95.00 351 LEU A CA 1
ATOM 2843 C C . LEU A 1 351 ? -13.395 -4.192 -11.704 1.00 95.00 351 LEU A C 1
ATOM 2845 O O . LEU A 1 351 ? -14.484 -3.630 -11.621 1.00 95.00 351 LEU A O 1
ATOM 2849 N N . GLY A 1 352 ? -12.459 -4.097 -10.755 1.00 93.75 352 GLY A N 1
ATOM 2850 C CA . GLY A 1 352 ? -12.578 -3.227 -9.591 1.00 93.75 352 GLY A CA 1
ATOM 2851 C C . GLY A 1 352 ? -12.876 -1.792 -10.016 1.00 93.75 352 GLY A C 1
ATOM 2852 O O . GLY A 1 352 ? -13.910 -1.249 -9.633 1.00 93.75 352 GLY A O 1
ATOM 2853 N N . GLY A 1 353 ? -12.038 -1.195 -10.865 1.00 91.62 353 GLY A N 1
ATOM 2854 C CA . GLY A 1 353 ? -12.233 0.165 -11.384 1.00 91.62 353 GLY A CA 1
ATOM 2855 C C . GLY A 1 353 ? -13.582 0.394 -12.082 1.00 91.62 353 GLY A C 1
ATOM 2856 O O . GLY A 1 353 ? -14.218 1.421 -11.857 1.00 91.62 353 GLY A O 1
ATOM 2857 N N . LEU A 1 354 ? -14.063 -0.572 -12.870 1.00 91.81 354 LEU A N 1
ATOM 2858 C CA . LEU A 1 354 ? -15.376 -0.504 -13.524 1.00 91.81 354 LEU A CA 1
ATOM 2859 C C . LEU A 1 354 ? -16.528 -0.540 -12.512 1.00 91.81 354 LEU A C 1
ATOM 2861 O O . LEU A 1 354 ? -17.475 0.232 -12.635 1.00 91.81 354 LEU A O 1
ATOM 2865 N N . ILE A 1 355 ? -16.437 -1.387 -11.481 1.00 89.50 355 ILE A N 1
ATOM 2866 C CA . ILE A 1 355 ? -17.422 -1.430 -10.389 1.00 89.50 355 ILE A CA 1
ATOM 2867 C C . ILE A 1 355 ? -17.454 -0.086 -9.640 1.00 89.50 355 ILE A C 1
ATOM 2869 O O . ILE A 1 355 ? -18.528 0.362 -9.241 1.00 89.50 355 ILE A O 1
ATOM 2873 N N . ALA A 1 356 ? -16.309 0.598 -9.518 1.00 87.00 356 ALA A N 1
ATOM 2874 C CA . ALA A 1 356 ? -16.207 1.915 -8.879 1.00 87.00 356 ALA A CA 1
ATOM 2875 C C . ALA A 1 356 ? -17.116 2.970 -9.522 1.00 87.00 356 ALA A C 1
ATOM 2877 O O . ALA A 1 356 ? -17.652 3.832 -8.828 1.00 87.00 356 ALA A O 1
ATOM 2878 N N .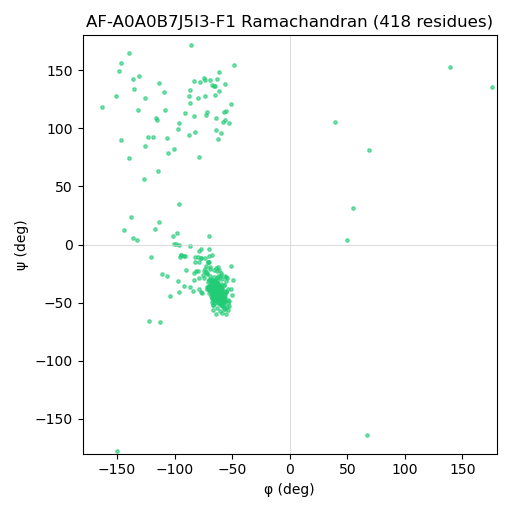 MET A 1 357 ? -17.301 2.903 -10.846 1.00 84.94 357 MET A N 1
ATOM 2879 C CA . MET A 1 357 ? -18.131 3.856 -11.590 1.00 84.94 357 MET A CA 1
ATOM 2880 C C . MET A 1 357 ? -19.611 3.790 -11.190 1.00 84.94 357 MET A C 1
ATOM 2882 O O . MET A 1 357 ? -20.333 4.763 -11.386 1.00 84.94 357 MET A O 1
ATOM 2886 N N . ASN A 1 358 ? -20.040 2.677 -10.586 1.00 85.44 358 ASN A N 1
ATOM 2887 C CA . ASN A 1 358 ? -21.408 2.449 -10.124 1.00 85.44 358 ASN A CA 1
ATOM 2888 C C . ASN A 1 358 ? -21.592 2.722 -8.620 1.00 85.44 358 ASN A C 1
ATOM 2890 O O . ASN A 1 358 ? -22.624 2.362 -8.052 1.00 85.44 358 ASN A O 1
ATOM 2894 N N . ILE A 1 359 ? -20.602 3.313 -7.940 1.00 83.38 359 ILE A N 1
ATOM 2895 C CA . ILE A 1 359 ? -20.737 3.666 -6.524 1.00 83.38 359 ILE A CA 1
ATOM 2896 C C . ILE A 1 359 ? -21.693 4.858 -6.390 1.00 83.38 359 ILE A C 1
ATOM 2898 O O . ILE A 1 359 ? -21.383 5.978 -6.794 1.00 83.38 359 ILE A O 1
ATOM 2902 N N . SER A 1 360 ? -22.847 4.609 -5.770 1.00 76.56 360 SER A N 1
ATOM 2903 C CA . SER A 1 360 ? -23.819 5.624 -5.357 1.00 76.56 360 SER A CA 1
ATOM 2904 C C . SER A 1 360 ? -24.243 5.382 -3.904 1.00 76.56 360 SER A C 1
ATOM 2906 O O . SER A 1 360 ? -24.860 4.357 -3.603 1.00 76.56 360 SER A O 1
ATOM 2908 N N . GLY A 1 361 ? -23.933 6.319 -3.005 1.00 75.75 361 GLY A N 1
ATOM 2909 C CA . GLY A 1 361 ? -24.190 6.166 -1.569 1.00 75.75 361 GLY A CA 1
ATOM 2910 C C . GLY A 1 361 ? -23.336 5.073 -0.907 1.00 75.75 361 GLY A C 1
ATOM 2911 O O . GLY A 1 361 ? -22.339 4.621 -1.466 1.00 75.75 361 GLY A O 1
ATOM 2912 N N . ILE A 1 362 ? -23.726 4.648 0.299 1.00 74.19 362 ILE A N 1
ATOM 2913 C CA . ILE A 1 362 ? -23.027 3.614 1.079 1.00 74.19 362 ILE A CA 1
ATOM 2914 C C . ILE A 1 362 ? -23.712 2.268 0.833 1.00 74.19 362 ILE A C 1
ATOM 2916 O O . ILE A 1 362 ? -24.805 2.016 1.335 1.00 74.19 362 ILE A O 1
ATOM 2920 N N . ASN A 1 363 ? -23.089 1.399 0.039 1.00 79.94 363 ASN A N 1
ATOM 2921 C CA . ASN A 1 363 ? -23.650 0.092 -0.299 1.00 79.94 363 ASN A CA 1
ATOM 2922 C C . ASN A 1 363 ? -22.551 -0.957 -0.556 1.00 79.94 363 ASN A C 1
ATOM 2924 O O . ASN A 1 363 ? -21.357 -0.682 -0.438 1.00 79.94 363 ASN A O 1
ATOM 2928 N N . VAL A 1 364 ? -22.961 -2.173 -0.927 1.00 81.31 364 VAL A N 1
ATOM 2929 C CA . VAL A 1 364 ? -22.064 -3.315 -1.192 1.00 81.31 364 VAL A CA 1
ATOM 2930 C C . VAL A 1 364 ? -21.169 -3.153 -2.432 1.00 81.31 364 VAL A C 1
ATOM 2932 O O . VAL A 1 364 ? -20.249 -3.945 -2.629 1.00 81.31 364 VAL A O 1
ATOM 2935 N N . VAL A 1 365 ? -21.386 -2.122 -3.254 1.00 84.62 365 VAL A N 1
ATOM 2936 C CA . VAL A 1 365 ? -20.530 -1.808 -4.409 1.00 84.62 365 VAL A CA 1
ATOM 2937 C C . VAL A 1 365 ? -19.168 -1.301 -3.942 1.00 84.62 365 VAL A C 1
ATOM 2939 O O . VAL A 1 365 ? -18.160 -1.654 -4.546 1.00 84.62 365 VAL A O 1
ATOM 2942 N N . ILE A 1 366 ? -19.112 -0.550 -2.834 1.00 81.62 366 ILE A N 1
ATOM 2943 C CA . ILE A 1 366 ? -17.854 -0.064 -2.248 1.00 81.62 366 ILE A CA 1
ATOM 2944 C C . ILE A 1 366 ? -16.917 -1.245 -1.918 1.00 81.62 366 ILE A C 1
ATOM 2946 O O . ILE A 1 366 ? -15.815 -1.279 -2.474 1.00 81.62 366 ILE A O 1
ATOM 2950 N N . PRO A 1 367 ? -17.331 -2.257 -1.117 1.00 80.75 367 PRO A N 1
ATOM 2951 C CA . PRO A 1 367 ? -16.512 -3.440 -0.884 1.00 80.75 367 PRO A CA 1
ATOM 2952 C C . PRO A 1 367 ? -16.197 -4.246 -2.130 1.00 80.75 367 PRO A C 1
ATOM 2954 O O . PRO A 1 367 ? -15.067 -4.703 -2.267 1.00 80.75 367 PRO A O 1
ATOM 2957 N N . ALA A 1 368 ? -17.133 -4.388 -3.068 1.00 84.88 368 ALA A N 1
ATOM 2958 C CA . 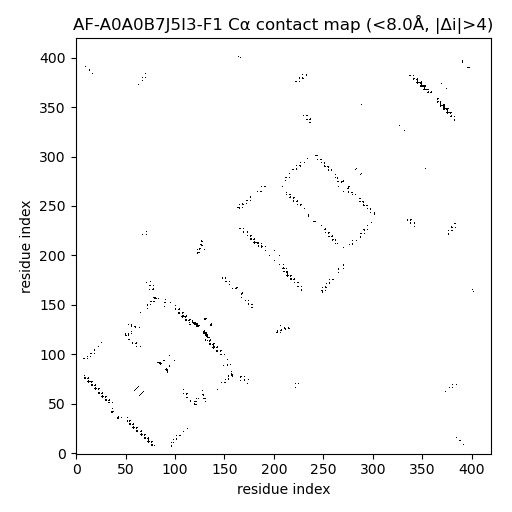ALA A 1 368 ? -16.855 -5.091 -4.316 1.00 84.88 368 ALA A CA 1
ATOM 2959 C C . ALA A 1 368 ? -15.757 -4.394 -5.146 1.00 84.88 368 ALA A C 1
ATOM 2961 O O . ALA A 1 368 ? -14.841 -5.056 -5.640 1.00 84.88 368 ALA A O 1
ATOM 2962 N N . HIS A 1 369 ? -15.810 -3.062 -5.253 1.00 88.44 369 HIS A N 1
ATOM 2963 C CA . HIS A 1 369 ? -14.824 -2.248 -5.961 1.00 88.44 369 HIS A CA 1
ATOM 2964 C C . HIS A 1 369 ? -13.423 -2.404 -5.365 1.00 88.44 369 HIS A C 1
ATOM 2966 O O . HIS A 1 369 ? -12.484 -2.767 -6.085 1.00 88.44 369 HIS A O 1
ATOM 2972 N N . TYR A 1 370 ? -13.264 -2.125 -4.065 1.00 82.94 370 TYR A N 1
ATOM 2973 C CA . TYR A 1 370 ? -11.936 -2.175 -3.463 1.00 82.94 370 TYR A CA 1
ATOM 2974 C C . TYR A 1 370 ? -11.429 -3.611 -3.367 1.00 82.94 370 TYR A C 1
ATOM 2976 O O . TYR A 1 370 ? -10.234 -3.821 -3.530 1.00 82.94 370 TYR A O 1
ATOM 2984 N N . HIS A 1 371 ? -12.298 -4.617 -3.208 1.00 85.31 371 HIS A N 1
ATOM 2985 C CA . HIS A 1 371 ? -11.866 -6.012 -3.254 1.00 85.31 371 HIS A CA 1
ATOM 2986 C C . HIS A 1 371 ? -11.325 -6.370 -4.646 1.00 85.31 371 HIS A C 1
ATOM 2988 O O . HIS A 1 371 ? -10.251 -6.950 -4.736 1.00 85.31 371 HIS A O 1
ATOM 2994 N N . GLY A 1 372 ? -11.981 -5.959 -5.738 1.00 90.00 372 GLY A N 1
ATOM 2995 C CA . GLY A 1 372 ? -11.438 -6.135 -7.093 1.00 90.00 372 GLY A CA 1
ATOM 2996 C C . GLY A 1 372 ? -10.077 -5.449 -7.277 1.00 90.00 372 GLY A C 1
ATOM 2997 O O . GLY A 1 372 ? -9.089 -6.095 -7.632 1.00 90.00 372 GLY A O 1
ATOM 2998 N N . SER A 1 373 ? -10.004 -4.154 -6.955 1.00 92.25 373 SER A N 1
ATOM 2999 C CA . SER A 1 373 ? -8.800 -3.334 -7.145 1.00 92.25 373 SER A CA 1
ATOM 3000 C C . SER A 1 373 ? -7.623 -3.798 -6.277 1.00 92.25 373 SER A C 1
ATOM 3002 O O . SER A 1 373 ? -6.526 -4.038 -6.786 1.00 92.25 373 SER A O 1
ATOM 3004 N N . ILE A 1 374 ? -7.847 -3.982 -4.973 1.00 93.81 374 ILE A N 1
ATOM 3005 C CA . ILE A 1 374 ? -6.818 -4.390 -4.008 1.00 93.81 374 ILE A CA 1
ATOM 3006 C C . ILE A 1 374 ? -6.378 -5.832 -4.259 1.00 93.81 374 ILE A C 1
ATOM 3008 O O . ILE A 1 374 ? -5.184 -6.111 -4.191 1.00 93.81 374 ILE A O 1
ATOM 3012 N N . VAL A 1 375 ? -7.285 -6.755 -4.602 1.00 94.44 375 VAL A N 1
ATOM 3013 C CA . VAL A 1 375 ? -6.878 -8.125 -4.961 1.00 94.44 375 VAL A CA 1
ATOM 3014 C C . VAL A 1 375 ? -6.064 -8.124 -6.255 1.00 94.44 375 VAL A C 1
ATOM 3016 O O . VAL A 1 375 ? -5.066 -8.842 -6.337 1.00 94.44 375 VAL A O 1
ATOM 3019 N N . GLY A 1 376 ? -6.408 -7.273 -7.228 1.00 96.94 376 GLY A N 1
ATOM 3020 C CA . GLY A 1 376 ? -5.581 -7.033 -8.411 1.00 96.94 376 GLY A CA 1
ATOM 3021 C C . GLY A 1 376 ? -4.145 -6.641 -8.041 1.00 96.94 376 GLY A C 1
ATOM 3022 O O . GLY A 1 376 ? -3.195 -7.261 -8.527 1.00 96.94 376 GLY A O 1
ATOM 3023 N N . ILE A 1 377 ? -3.978 -5.689 -7.115 1.00 97.75 377 ILE A N 1
ATOM 3024 C CA . ILE A 1 377 ? -2.664 -5.291 -6.577 1.00 97.75 377 ILE A CA 1
ATOM 3025 C C . ILE A 1 377 ? -1.980 -6.464 -5.864 1.00 97.75 377 ILE A C 1
ATOM 3027 O O . ILE A 1 377 ? -0.818 -6.771 -6.135 1.00 97.75 377 ILE A O 1
ATOM 3031 N N . SER A 1 378 ? -2.701 -7.168 -4.993 1.00 96.94 378 SER A N 1
ATOM 3032 C CA . SER A 1 378 ? -2.170 -8.292 -4.222 1.00 96.94 378 SER A CA 1
ATOM 3033 C C . SER A 1 378 ? -1.649 -9.424 -5.105 1.00 96.94 378 SER A C 1
ATOM 3035 O O . SER A 1 378 ? -0.592 -9.973 -4.804 1.00 96.94 378 SER A O 1
ATOM 3037 N N . ILE A 1 379 ? -2.311 -9.740 -6.223 1.00 97.12 379 ILE A N 1
ATOM 3038 C CA . ILE A 1 379 ? -1.835 -10.756 -7.177 1.00 97.12 379 ILE A CA 1
ATOM 3039 C C . ILE A 1 379 ? -0.522 -10.321 -7.840 1.00 97.12 379 ILE A C 1
ATOM 3041 O O . ILE A 1 379 ? 0.401 -11.130 -7.953 1.00 97.12 379 ILE A O 1
ATOM 3045 N N . ALA A 1 380 ? -0.386 -9.047 -8.223 1.00 97.50 380 ALA A N 1
ATOM 3046 C CA . ALA A 1 380 ? 0.887 -8.523 -8.718 1.00 97.50 380 ALA A CA 1
ATOM 3047 C C . ALA A 1 380 ? 1.993 -8.659 -7.653 1.00 97.50 380 ALA A C 1
ATOM 3049 O O . ALA A 1 380 ? 3.074 -9.178 -7.945 1.00 97.50 380 ALA A O 1
ATOM 3050 N N . CYS A 1 381 ? 1.705 -8.289 -6.401 1.00 97.06 381 CYS A N 1
ATOM 3051 C CA . CYS A 1 381 ? 2.616 -8.447 -5.264 1.00 97.06 381 CYS A CA 1
ATOM 3052 C C . CYS A 1 381 ? 3.009 -9.912 -4.992 1.00 97.06 381 CYS A C 1
ATOM 3054 O O . CYS A 1 381 ? 4.164 -10.187 -4.652 1.00 97.06 381 CYS A O 1
ATOM 3056 N N . MET A 1 382 ? 2.093 -10.868 -5.186 1.00 94.50 382 MET A N 1
ATOM 3057 C CA . MET A 1 382 ? 2.393 -12.304 -5.108 1.00 94.50 382 MET A CA 1
ATOM 3058 C C . MET A 1 382 ? 3.379 -12.724 -6.204 1.00 94.50 382 MET A C 1
ATOM 3060 O O . MET A 1 382 ? 4.324 -13.459 -5.924 1.00 94.50 382 MET A O 1
ATOM 3064 N N . GLY A 1 383 ? 3.226 -12.219 -7.432 1.00 92.06 383 GLY A N 1
ATOM 3065 C CA . GLY A 1 383 ? 4.185 -12.474 -8.512 1.00 92.06 383 GLY A CA 1
ATOM 3066 C C . GLY A 1 383 ? 5.556 -11.873 -8.273 1.00 92.06 383 GLY A C 1
ATOM 3067 O O . GLY A 1 383 ? 6.566 -12.540 -8.492 1.00 92.06 383 GLY A O 1
ATOM 3068 N N . TYR A 1 384 ? 5.599 -10.647 -7.758 1.00 92.25 384 TYR A N 1
ATOM 3069 C CA . TYR A 1 384 ? 6.846 -10.029 -7.320 1.00 92.25 384 TYR A CA 1
ATOM 3070 C C . TYR A 1 384 ? 7.536 -10.864 -6.230 1.00 92.25 384 TYR A C 1
ATOM 3072 O O . TYR A 1 384 ? 8.728 -11.149 -6.331 1.00 92.25 384 TYR A O 1
ATOM 3080 N N . SER A 1 385 ? 6.774 -11.345 -5.243 1.00 91.12 385 SER A N 1
ATOM 3081 C CA . SER A 1 385 ? 7.280 -12.235 -4.190 1.00 91.12 385 SER A CA 1
ATOM 3082 C C . SER A 1 385 ? 7.826 -13.549 -4.750 1.00 91.12 385 SER A C 1
ATOM 3084 O O . SER A 1 385 ? 8.920 -13.976 -4.376 1.00 91.12 385 SER A O 1
ATOM 3086 N N . TYR A 1 386 ? 7.090 -14.171 -5.677 1.00 86.50 386 TYR A N 1
ATOM 3087 C CA . TYR A 1 386 ? 7.492 -15.409 -6.342 1.00 86.50 386 TYR A CA 1
ATOM 3088 C C . TYR A 1 386 ? 8.836 -15.238 -7.054 1.00 86.50 386 TYR A C 1
ATOM 3090 O O . TYR A 1 386 ? 9.754 -16.022 -6.809 1.00 86.50 386 TYR A O 1
ATOM 3098 N N . LEU A 1 387 ? 8.989 -14.176 -7.855 1.00 81.00 387 LEU A N 1
ATOM 3099 C CA . LEU A 1 387 ? 10.244 -13.876 -8.544 1.00 81.00 387 LEU A CA 1
ATOM 3100 C C . LEU A 1 387 ? 11.379 -13.553 -7.574 1.00 81.00 387 LEU A C 1
ATOM 3102 O O . LEU A 1 387 ? 12.459 -14.120 -7.712 1.00 81.00 387 LEU A O 1
ATOM 3106 N N . GLY A 1 388 ? 11.148 -12.702 -6.572 1.00 73.88 388 GLY A N 1
ATOM 3107 C CA . GLY A 1 388 ? 12.177 -12.328 -5.598 1.00 73.88 388 GLY A CA 1
ATOM 3108 C C . GLY A 1 388 ? 12.767 -13.538 -4.865 1.00 73.88 388 GLY A C 1
ATOM 3109 O O . GLY A 1 388 ? 13.987 -13.665 -4.736 1.00 73.88 388 GLY A O 1
ATOM 3110 N N . ILE A 1 389 ? 11.915 -14.482 -4.452 1.00 72.00 389 ILE A N 1
ATOM 3111 C CA . ILE A 1 389 ? 12.337 -15.707 -3.754 1.00 72.00 389 ILE A CA 1
ATOM 3112 C C . ILE A 1 389 ? 13.078 -16.662 -4.697 1.00 72.00 389 ILE A C 1
ATOM 3114 O O . ILE A 1 389 ? 14.099 -17.245 -4.324 1.00 72.00 389 ILE A O 1
ATOM 3118 N N . ILE A 1 390 ? 12.585 -16.819 -5.924 1.00 68.12 390 ILE A N 1
ATOM 3119 C CA . ILE A 1 390 ? 13.206 -17.669 -6.944 1.00 68.12 390 ILE A CA 1
ATOM 3120 C C . ILE A 1 390 ? 14.593 -17.173 -7.328 1.00 68.12 390 ILE A C 1
ATOM 3122 O O . ILE A 1 390 ? 15.550 -17.950 -7.357 1.00 68.12 390 ILE A O 1
ATOM 3126 N N . VAL A 1 391 ? 14.711 -15.875 -7.593 1.00 57.94 391 VAL A N 1
ATOM 3127 C CA . VAL A 1 391 ? 15.972 -15.261 -7.984 1.00 57.94 391 VAL A CA 1
ATOM 3128 C C . VAL A 1 391 ? 16.992 -15.412 -6.860 1.00 57.94 391 VAL A C 1
ATOM 3130 O O . VAL A 1 391 ? 18.150 -15.737 -7.129 1.00 57.94 391 VAL A O 1
ATOM 3133 N N . SER A 1 392 ? 16.564 -15.245 -5.604 1.00 56.88 392 SER A N 1
ATOM 3134 C CA . SER A 1 392 ? 17.445 -15.427 -4.452 1.00 56.88 392 SER A CA 1
ATOM 3135 C C . SER A 1 392 ? 17.967 -16.855 -4.304 1.00 56.88 392 SER A C 1
ATOM 3137 O O . SER A 1 392 ? 19.083 -17.021 -3.818 1.00 56.88 392 SER A O 1
ATOM 3139 N N . LYS A 1 393 ? 17.194 -17.883 -4.672 1.00 55.00 393 LYS A N 1
ATOM 3140 C CA . LYS A 1 393 ? 17.652 -19.279 -4.585 1.00 55.00 393 LYS A CA 1
ATOM 3141 C C . LYS A 1 393 ? 18.638 -19.648 -5.692 1.00 55.00 393 LYS A C 1
ATOM 3143 O O . LYS A 1 393 ? 19.465 -20.530 -5.489 1.00 55.00 393 LYS A O 1
ATOM 3148 N N . ASN A 1 394 ? 18.579 -18.961 -6.833 1.00 46.84 394 ASN A N 1
ATOM 3149 C CA . ASN A 1 394 ? 19.342 -19.329 -8.025 1.00 46.84 394 ASN A CA 1
ATOM 3150 C C . ASN A 1 394 ? 20.621 -18.503 -8.256 1.00 46.84 394 ASN A C 1
ATOM 3152 O O . ASN A 1 394 ? 21.297 -18.748 -9.250 1.00 46.84 394 ASN A O 1
ATOM 3156 N N . ASN A 1 395 ? 20.968 -17.539 -7.388 1.00 38.62 395 ASN A N 1
ATOM 3157 C CA . ASN A 1 395 ? 22.187 -16.697 -7.429 1.00 38.62 395 ASN A CA 1
ATOM 3158 C C . ASN A 1 395 ? 22.542 -16.005 -8.774 1.00 38.62 395 ASN A C 1
ATOM 3160 O O . ASN A 1 395 ? 23.559 -15.323 -8.839 1.00 38.62 395 ASN A O 1
ATOM 3164 N N . ASN A 1 396 ? 21.724 -16.112 -9.829 1.00 35.19 396 ASN A N 1
ATOM 3165 C CA . ASN A 1 396 ? 22.119 -15.762 -11.202 1.00 35.19 396 ASN A CA 1
ATOM 3166 C C . ASN A 1 396 ? 21.063 -14.998 -12.025 1.00 35.19 396 ASN A C 1
ATOM 3168 O O . ASN A 1 396 ? 21.110 -15.051 -13.252 1.00 35.19 396 ASN A O 1
ATOM 3172 N N . VAL A 1 397 ? 20.105 -14.280 -11.418 1.00 38.12 397 VAL A N 1
ATOM 3173 C CA . VAL A 1 397 ? 19.037 -13.622 -12.218 1.00 38.12 397 VAL A CA 1
ATOM 3174 C C . VAL A 1 397 ? 18.684 -12.178 -11.812 1.00 38.12 397 VAL A C 1
ATOM 3176 O O . VAL A 1 397 ? 17.838 -11.567 -12.447 1.00 38.12 397 VAL A O 1
ATOM 3179 N N . ILE A 1 398 ? 19.392 -11.534 -10.876 1.00 38.59 398 ILE A N 1
ATOM 3180 C CA . ILE A 1 398 ? 19.412 -10.052 -10.846 1.00 38.59 398 ILE A CA 1
ATOM 3181 C C . ILE A 1 398 ? 20.842 -9.570 -11.056 1.00 38.59 398 ILE A C 1
ATOM 3183 O O . ILE A 1 398 ? 21.636 -9.446 -10.124 1.00 38.59 398 ILE A O 1
ATOM 3187 N N . PRO A 1 399 ? 21.168 -9.324 -12.331 1.00 36.47 399 PRO A N 1
ATOM 3188 C CA . PRO A 1 399 ? 21.743 -8.042 -12.697 1.00 36.47 399 PRO A CA 1
ATOM 3189 C C . PRO A 1 399 ? 21.140 -7.564 -14.030 1.00 36.47 399 PRO A C 1
ATOM 3191 O O . PRO A 1 399 ? 21.789 -7.658 -15.069 1.00 36.47 399 PRO A O 1
ATOM 3194 N N . ARG A 1 400 ? 19.886 -7.084 -14.056 1.00 38.94 400 ARG A N 1
ATOM 3195 C CA . ARG A 1 400 ? 19.293 -6.492 -15.282 1.00 38.94 400 ARG A CA 1
ATOM 3196 C C . ARG A 1 400 ? 18.349 -5.301 -15.079 1.00 38.94 400 ARG A C 1
ATOM 3198 O O . ARG A 1 400 ? 17.711 -4.886 -16.036 1.00 38.94 400 ARG A O 1
ATOM 3205 N N . LEU A 1 401 ? 18.295 -4.692 -13.893 1.00 42.19 401 LEU A N 1
ATOM 3206 C CA . LEU A 1 401 ? 17.524 -3.449 -13.716 1.00 42.19 401 LEU A CA 1
ATOM 3207 C C . LEU A 1 401 ? 18.352 -2.170 -13.973 1.00 42.19 401 LEU A C 1
ATOM 3209 O O . LEU A 1 401 ? 17.773 -1.165 -14.365 1.00 42.19 401 LEU A O 1
ATOM 3213 N N . ASP A 1 402 ? 19.692 -2.225 -13.889 1.00 39.06 402 ASP A N 1
ATOM 3214 C CA . ASP A 1 402 ? 20.574 -1.044 -14.050 1.00 39.06 402 ASP A CA 1
ATOM 3215 C C . ASP A 1 402 ? 21.606 -1.131 -15.199 1.00 39.06 402 ASP A C 1
ATOM 3217 O O . ASP A 1 402 ? 22.246 -0.140 -15.567 1.00 39.06 402 ASP A O 1
ATOM 3221 N N . HIS A 1 403 ? 21.799 -2.297 -15.826 1.00 39.09 403 HIS A N 1
ATOM 3222 C CA . HIS A 1 403 ? 22.908 -2.483 -16.780 1.00 39.09 403 HIS A CA 1
ATOM 3223 C C . HIS A 1 403 ? 22.686 -1.892 -18.185 1.00 39.09 403 HIS A C 1
ATOM 3225 O O . HIS A 1 403 ? 23.629 -1.858 -18.985 1.00 39.09 403 HIS A O 1
ATOM 3231 N N . GLY A 1 404 ? 21.492 -1.371 -18.486 1.00 35.28 404 GLY A N 1
ATOM 3232 C CA . GLY A 1 404 ? 21.182 -0.752 -19.780 1.00 35.28 404 GLY A CA 1
ATOM 3233 C C . GLY A 1 404 ? 21.898 0.584 -20.032 1.00 35.28 404 GLY A C 1
ATOM 3234 O O . GLY A 1 404 ? 22.190 0.920 -21.181 1.00 35.28 404 GLY A O 1
ATOM 3235 N N . ILE A 1 405 ? 22.247 1.332 -18.977 1.00 38.38 405 ILE A N 1
ATOM 3236 C CA . ILE A 1 405 ? 22.777 2.703 -19.106 1.00 38.38 405 ILE A CA 1
ATOM 3237 C C . ILE A 1 405 ? 24.315 2.728 -19.070 1.00 38.38 405 ILE A C 1
ATOM 3239 O O . ILE A 1 405 ? 24.947 3.386 -19.902 1.00 38.38 405 ILE A O 1
ATOM 3243 N N . GLN A 1 406 ? 24.951 1.928 -18.205 1.00 32.16 406 GLN A N 1
ATOM 3244 C CA . GLN A 1 406 ? 26.419 1.903 -18.089 1.00 32.16 406 GLN A CA 1
ATOM 3245 C C . GLN A 1 406 ? 27.136 1.376 -19.344 1.00 32.16 406 GLN A C 1
ATOM 3247 O O . GLN A 1 406 ? 28.230 1.840 -19.673 1.00 32.16 406 GLN A O 1
ATOM 3252 N N . LYS A 1 407 ? 26.528 0.447 -20.100 1.00 35.53 407 LYS A N 1
ATOM 3253 C CA . LYS A 1 407 ? 27.126 -0.055 -21.353 1.00 35.53 407 LYS A CA 1
ATOM 3254 C C . LYS A 1 407 ? 27.214 1.021 -22.440 1.00 35.53 407 LYS A C 1
ATOM 3256 O O . LYS A 1 407 ? 28.113 0.954 -23.278 1.00 35.53 407 LYS A O 1
ATOM 3261 N N . LYS A 1 408 ? 26.322 2.020 -22.421 1.00 36.69 408 LYS A N 1
ATOM 3262 C CA . LYS A 1 408 ? 26.319 3.119 -23.398 1.00 36.69 408 LYS A CA 1
ATOM 3263 C C . LYS A 1 408 ? 27.385 4.171 -23.075 1.00 36.69 408 LYS A C 1
ATOM 3265 O O . LYS A 1 408 ? 28.066 4.623 -23.989 1.00 36.69 408 LYS A O 1
ATOM 3270 N N . GLN A 1 409 ? 27.609 4.473 -21.793 1.00 37.97 409 GLN A N 1
ATOM 3271 C CA . GLN A 1 409 ? 28.670 5.398 -21.368 1.00 37.97 409 GLN A CA 1
ATOM 3272 C C . GLN A 1 409 ? 30.081 4.809 -21.520 1.00 37.97 409 GLN A C 1
ATOM 3274 O O . GLN A 1 409 ? 30.977 5.505 -21.991 1.00 37.97 409 GLN A O 1
ATOM 3279 N N . ARG A 1 410 ? 30.286 3.511 -21.241 1.00 37.44 410 ARG A N 1
ATOM 3280 C CA . ARG A 1 410 ? 31.592 2.860 -21.478 1.00 37.44 410 ARG A CA 1
ATOM 3281 C C . ARG A 1 410 ? 31.984 2.807 -22.959 1.00 37.44 410 ARG A C 1
ATOM 3283 O O . ARG A 1 410 ? 33.150 3.012 -23.269 1.00 37.44 410 ARG A O 1
ATOM 3290 N N . LYS A 1 411 ? 31.025 2.594 -23.872 1.00 38.72 411 LYS A N 1
ATOM 3291 C CA . LYS A 1 411 ? 31.284 2.630 -25.326 1.00 38.72 411 LYS A CA 1
ATOM 3292 C C . LYS A 1 411 ? 31.542 4.039 -25.872 1.00 38.72 411 LYS A C 1
ATOM 3294 O O . LYS A 1 411 ? 32.196 4.159 -26.904 1.00 38.72 411 LYS A O 1
ATOM 3299 N N . ALA A 1 412 ? 31.034 5.080 -25.211 1.00 42.09 412 ALA A N 1
ATOM 3300 C CA . ALA A 1 412 ? 31.325 6.468 -25.567 1.00 42.09 412 ALA A CA 1
ATOM 3301 C C . ALA A 1 412 ? 32.721 6.894 -25.076 1.00 42.09 412 ALA A C 1
ATOM 3303 O O . ALA A 1 412 ? 33.464 7.507 -25.834 1.00 42.09 412 ALA A O 1
ATOM 3304 N N . GLY A 1 413 ? 33.118 6.487 -23.864 1.00 36.78 413 GLY A N 1
ATOM 3305 C CA . GLY A 1 413 ? 34.452 6.773 -23.320 1.00 36.78 413 GLY A CA 1
ATOM 3306 C C . GLY A 1 413 ? 35.591 6.029 -24.028 1.00 36.78 413 GLY A C 1
ATOM 3307 O O . GLY A 1 413 ? 36.657 6.595 -24.233 1.00 36.78 413 GLY A O 1
ATOM 3308 N N . SER A 1 414 ? 35.365 4.791 -24.485 1.00 39.94 414 SER A N 1
ATOM 3309 C CA . SER A 1 414 ? 36.405 4.000 -25.164 1.00 39.94 414 SER A CA 1
ATOM 3310 C C . SER A 1 414 ? 36.626 4.370 -26.636 1.00 39.94 414 SER A C 1
ATOM 3312 O O . SER A 1 414 ? 37.573 3.881 -27.242 1.00 39.94 414 SER A O 1
ATOM 3314 N N . ARG A 1 415 ? 35.755 5.190 -27.242 1.00 42.03 415 ARG A N 1
ATOM 3315 C CA . ARG A 1 415 ? 35.941 5.703 -28.615 1.00 42.03 415 ARG A CA 1
ATOM 3316 C C . ARG A 1 415 ? 36.677 7.045 -28.668 1.00 42.03 415 ARG A C 1
ATOM 3318 O O . ARG A 1 415 ? 37.073 7.444 -29.751 1.00 42.03 415 ARG A O 1
ATOM 3325 N N . GLY A 1 416 ? 36.885 7.706 -27.526 1.00 41.44 416 GLY A N 1
ATOM 3326 C CA . GLY A 1 416 ? 37.619 8.974 -27.430 1.00 41.44 416 GLY A CA 1
ATOM 3327 C C . GLY A 1 416 ? 39.102 8.847 -27.058 1.00 41.44 416 GLY A C 1
ATOM 3328 O O . GLY A 1 416 ? 39.769 9.864 -26.947 1.00 41.44 416 GLY A O 1
ATOM 3329 N N . GLN A 1 417 ? 39.622 7.632 -26.844 1.00 41.53 417 GLN A N 1
ATOM 3330 C CA . GLN A 1 417 ? 41.019 7.389 -26.432 1.00 41.53 417 GLN A CA 1
ATOM 3331 C C . GLN A 1 417 ? 41.842 6.582 -27.453 1.00 41.53 417 GLN A C 1
ATOM 3333 O O . GLN A 1 417 ? 42.927 6.117 -27.130 1.00 41.53 417 GLN A O 1
ATOM 3338 N N . ALA A 1 418 ? 41.347 6.413 -28.684 1.00 43.69 418 ALA A N 1
ATOM 3339 C CA . ALA A 1 418 ? 42.065 5.717 -29.762 1.00 43.69 418 ALA A CA 1
ATOM 3340 C C . ALA A 1 418 ? 42.456 6.642 -30.934 1.00 43.69 418 ALA A C 1
ATOM 3342 O O . ALA A 1 418 ? 42.715 6.173 -32.038 1.00 43.69 418 ALA A O 1
ATOM 3343 N N . SER A 1 419 ? 42.491 7.954 -30.702 1.00 43.59 419 SER A N 1
ATOM 3344 C CA . SER A 1 419 ? 43.018 8.946 -31.643 1.00 43.59 419 SER A CA 1
ATOM 3345 C C . SER A 1 419 ? 43.651 10.084 -30.845 1.00 43.59 419 SER A C 1
ATOM 3347 O O . SER A 1 419 ? 42.961 11.020 -30.437 1.00 43.59 419 SER A O 1
ATOM 3349 N N . GLY A 1 420 ? 44.941 9.940 -30.563 1.00 37.50 420 GLY A N 1
ATOM 3350 C CA . GLY A 1 420 ? 45.782 10.886 -29.836 1.00 37.50 420 GLY A CA 1
ATOM 3351 C C . GLY A 1 420 ? 47.199 10.362 -29.819 1.00 37.50 420 GLY A C 1
ATOM 3352 O O . GLY A 1 420 ? 47.391 9.325 -29.147 1.00 37.50 420 GLY A O 1
#

InterPro domains:
  IPR036927 Cytochrome c oxidase-like, subunit I superfamily [G3DSA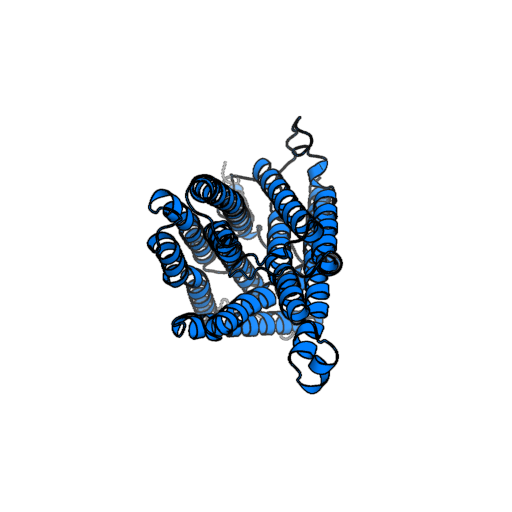:1.20.210.10] (2-389)
  IPR036927 Cytochrome c oxidase-like, subunit I superfamily [SSF81442] (8-387)

Secondary structure (DSSP, 8-state):
--HHHHHHHHHHHHHHHHHHHHHHHHHHHHHHHHHHHHSHHHHTT---THHHHHHHHHHHIIIIIIHHHHHHHHHHTT--PPP---SSGGGSTTGGG-THHHHHHHHHHHHHHHGGGG---EE--SSS-EE-SHHHHHHHHHHHHHHHHHHHHHHHH--TT-TTSHHHHHHHHHHHHHHHHHHHHHHHHHHHHHHHTTS---HHHHHHHHHHHHHHHHHHHHHHHHHHHHHHHHHHHHTS--TTHHHHHHHHHHHHHHHHTTHHHHHHS-TTSHHHHHHHHHHIIIIITHHHHHHHHHHHHHHHHHHS--------------------HHHHHHHHHHHHHHHHHHHHHHHHHHHHTT--SSSTHHHHHHHHHHHHHHHHHHHHHHHHHHHHHHSSS---SSHHHHHHHHHHHTTSSS--

Foldseek 3Di:
DVPVLVLLLLVLLLLLLVQLVVLQVLLVVLVVVLVQCVPVVRVVVPPDPLSNLLSVLLSCCSNFVSNLLSNLLSLLSVFFDDDDADPDPLLGPVVNRDCVLSVLLSVLSVLSSCVVVQDRQWQDELFRTDGPGPSNVCSVVSNLVSSLSSLVSSVVRGDPPPCLFLSSVLSVLLSVLSNVLVVLLVLLVVLVVVVCVPDPDDPNLSVHLSNLLSSLSSLLNLLLVLLSLLVVLLCLLVVDDQPVSVVSSVLSVLSSVLSVVSVVLSVPDRSPDPVSNVVSVVSCLPRSCPSVVVSVVSSVVSVVVVVDDDPPPDPDDDDDPDPPPPPDVVSVVLSVLSVVLSVQLVVLLVVLSVLVVVDDPDDPSSVSNCCSNSVSSSSSSVNVSVVSVVCSVVVPPPDDSPPPPVVVVVVVVVVVPPPD

Nearest PDB structures (foldseek):
  6pb0-assembly1_R  TM=2.662E-01  e=2.261E+00  Homo sapiens
  8wu1-assembly1_R  TM=1.795E-01  e=1.023E+00  Homo sapiens

Radius of gyration: 23.74 Å; Cα contacts (8 Å, |Δi|>4): 471; chains: 1; bounding box: 72×51×70 Å

pLDDT: mean 82.95, std 19.75, range [28.97, 98.56]

Organism: NCBI:txid109232

Sequence (420 aa):
MNSTNQSQNNSLTISWLKLGILSLGFAGLYSIILVVLRTPQLSSFFPNPHIFKSALIIHVNLSVLVWLLSVTASVWSMSFPRKRESSIFFLDSRFRGNDILCKLAFLSTILIAISPIAGHNPVMNNYIPMLENIVFILGLSLFGVTLLLYAINILYFFDWMNLNSLVNFTVLSTIIMFILSFVCFGWSYNGLQNIIQIIPIEIEFYYELLFWSGGHLLQFIYTQILIFIWVSLFRELIARELKFQKFYLFLLYLNFIFGIIAIFGHASYDIIDGAFKEFYTNHMKYLGGLAPVLCLVGMGFELVFLCHPRPLCHSREGGNPEKKEWIPAYAGMTYSIIKTILLCSITLFLLGGLIAMNISGINVVIPAHYHGSIVGISIACMGYSYLGIIVSKNNNVIPRLDHGIQKKQRKAGSRGQASG